Protein AF-A0A963A427-F1 (afdb_monomer)

Secondary structure (DSSP, 8-state):
--GGGGGGHHHHHHHHHHHHHHHHSS---EEES-HHHHHTT-SS-EEEEEEEEEEE-TTTTT--SSTTSPPPEEEEEEEEEEEE-TTS-SSSHHHHHHHHHHHHHHHTTSEE---STTTTT-SSPEEEEE----HHHHHHHH-SSS-----EEEEEEEEEEE--SSPP-PPPP-S-SS-TTS------SSS--EEEEEESSEE-SSEETTEEEEEEEEEEEEEES--TT--EEEETTEEEEEEE--TTEEEEEEETT--PPSEEEEEEEEEEPTTS-EEE---EEEEEPPEEEEEEE-S--EE-SSS-EE-EEEEEEE----TTS-EEEEEEETTEEEEEEE--SS--SSEEEEE--GGG-B-SEEEEEEEEETTEE-S---EEEE-

Foldseek 3Di:
DDLQQLVCQVVVVQVVLLVLLCVQDPAVAEAEDDVVRSPVSAFAKYKYKHFDDKDADPVQCQPCPDPQFDRWGWIKTKIKIFIAGRVRDRPDPVNVVSQVSSVVSLVVVQWAQDPDPPQNPPPGTKGKDWDDDDPVNLVVVCPDPDNDDHDITMMMIGTRTRGDPDDGPDDPDPPAADDPPAGHDPDDVDPDWAWDDKPPQEDEQAQDPVGNVFTWDKMKIFTPPQDPQFQWKDFAPDTFGFPDGDVRITITTDGLPDPDAWEKTWIWTWHQDRPRDIDIYHTDIGTYAWAWDDKDWDPPWDDPVPQFTWFKIKTFGASLDAQVKFKKKFWDDDHDGLDIDTFDDGDDRGMGMDTCDPVSTHHFAKTFIWMDIHRHTHPGTDIDGRD

Nearest PDB structures (foldseek):
  7b5i-assembly1_AA  TM=7.273E-01  e=3.903E-06  Nostoc sp. PCC 7120 = FACHB-418
  1tcm-assembly2_B  TM=3.107E-01  e=1.717E-06  Niallia circulans
  1ukt-assembly2_B  TM=3.180E-01  e=1.908E-05  Bacillus sp. 1011
  1v3m-assembly1_A  TM=3.128E-01  e=3.122E-05  Bacillus sp. 1011
  7paa-assembly2_aaa  TM=2.883E-01  e=1.032E-02  Homo sapiens

Solvent-accessible surface area (backbone atoms only — not comparable to full-atom values): 21504 Å² total; per-residue (Å²): 130,69,63,59,47,13,73,47,25,71,62,42,48,54,54,49,53,42,53,52,46,38,73,66,43,98,40,77,40,63,28,80,46,61,68,73,60,38,66,69,74,57,79,43,51,31,36,31,40,29,76,80,48,77,46,69,32,86,87,42,54,82,51,43,92,49,92,71,39,78,54,33,51,26,29,29,44,32,34,35,44,30,24,23,24,54,87,68,43,34,86,40,75,64,8,50,55,48,37,51,53,50,49,53,48,48,58,75,38,31,69,35,77,53,85,49,81,40,44,47,81,43,91,58,56,36,30,41,47,79,50,89,69,54,67,71,57,52,50,62,72,48,72,51,102,65,84,62,91,65,59,65,49,38,31,35,39,33,61,41,58,31,44,69,84,68,80,74,65,77,74,80,82,80,87,71,59,63,60,100,89,44,88,43,81,81,78,69,96,61,96,59,36,38,70,76,50,54,42,68,44,62,43,52,47,48,60,26,94,93,40,72,89,45,51,13,40,66,41,39,36,33,37,46,75,40,49,76,71,46,49,30,41,24,48,66,91,51,70,33,56,47,76,45,48,55,93,36,27,40,29,31,60,48,56,52,86,58,87,72,60,29,18,78,31,48,34,31,45,28,27,81,41,96,87,82,45,77,49,65,32,53,72,46,77,32,34,36,31,26,40,52,75,44,57,46,72,52,91,80,63,39,68,78,82,81,69,33,37,28,44,43,38,39,35,35,40,40,42,64,28,44,79,89,48,58,33,38,42,31,37,32,46,97,94,40,75,77,45,78,42,72,67,75,69,94,52,39,40,47,42,44,68,39,76,40,48,79,91,67,44,41,70,66,47,68,28,33,38,44,44,28,25,51,85,29,54,29,88,46,55,48,71,40,77,43,123

Structure (mmCIF, N/CA/C/O backbone):
data_AF-A0A963A427-F1
#
_entry.id   AF-A0A963A427-F1
#
loop_
_atom_site.group_PDB
_atom_site.id
_atom_site.type_symbol
_atom_site.label_atom_id
_atom_site.label_alt_id
_atom_site.label_comp_id
_atom_site.label_asym_id
_atom_site.label_entity_id
_atom_site.label_seq_id
_atom_site.pdbx_PDB_ins_code
_atom_site.Cartn_x
_atom_site.Cartn_y
_atom_site.Cartn_z
_atom_site.occupancy
_atom_site.B_iso_or_equiv
_atom_site.auth_seq_id
_atom_site.auth_comp_id
_atom_site.auth_asym_id
_atom_site.auth_atom_id
_atom_site.pdbx_PDB_model_num
ATOM 1 N N . MET A 1 1 ? 22.603 19.426 -38.635 1.00 49.25 1 MET A N 1
ATOM 2 C CA . MET A 1 1 ? 22.063 19.524 -40.009 1.00 49.25 1 MET A CA 1
ATOM 3 C C . MET A 1 1 ? 20.752 18.743 -40.026 1.00 49.25 1 MET A C 1
ATOM 5 O O . MET A 1 1 ? 20.415 18.189 -38.985 1.00 49.25 1 MET A O 1
ATOM 9 N N . ALA A 1 2 ? 19.924 18.799 -41.070 1.00 60.22 2 ALA A N 1
ATOM 10 C CA . ALA A 1 2 ? 18.590 18.208 -40.969 1.00 60.22 2 ALA A CA 1
ATOM 11 C C . ALA A 1 2 ? 18.664 16.683 -41.149 1.00 60.22 2 ALA A C 1
ATOM 13 O O . ALA A 1 2 ? 19.012 16.218 -42.229 1.00 60.22 2 ALA A O 1
ATOM 14 N N . LEU A 1 3 ? 18.213 15.915 -40.147 1.00 69.31 3 LEU A N 1
ATOM 15 C CA . LEU A 1 3 ? 17.961 14.464 -40.252 1.00 69.31 3 LEU A CA 1
ATOM 16 C C . LEU A 1 3 ? 17.157 14.085 -41.516 1.00 69.31 3 LEU A C 1
ATOM 18 O O . LEU A 1 3 ? 17.211 12.948 -41.977 1.00 69.31 3 LEU A O 1
ATOM 22 N N . ALA A 1 4 ? 16.443 15.046 -42.108 1.00 70.44 4 ALA A N 1
ATOM 23 C CA . ALA A 1 4 ? 15.744 14.943 -43.383 1.00 70.44 4 ALA A CA 1
ATOM 24 C C . ALA A 1 4 ? 16.633 14.536 -44.578 1.00 70.44 4 ALA A C 1
ATOM 26 O O . ALA A 1 4 ? 16.124 13.942 -45.532 1.00 70.44 4 ALA A O 1
ATOM 27 N N . ASP A 1 5 ? 17.941 14.811 -44.552 1.00 81.44 5 ASP A N 1
ATOM 28 C CA . ASP A 1 5 ? 18.847 14.448 -45.649 1.00 81.44 5 ASP A CA 1
ATOM 29 C C . ASP A 1 5 ? 19.167 12.943 -45.679 1.00 81.44 5 ASP A C 1
ATOM 31 O O . ASP A 1 5 ? 19.537 12.409 -46.731 1.00 81.44 5 ASP A O 1
ATOM 35 N N . SER A 1 6 ? 18.901 12.221 -44.578 1.00 84.06 6 SER A N 1
ATOM 36 C CA . SER A 1 6 ? 19.058 10.758 -44.459 1.00 84.06 6 SER A CA 1
ATOM 37 C C . SER A 1 6 ? 18.270 9.958 -45.505 1.00 84.06 6 SER A C 1
ATOM 39 O O . SER A 1 6 ? 18.631 8.827 -45.820 1.00 84.06 6 SER A O 1
ATOM 41 N N . ARG A 1 7 ? 17.260 10.553 -46.157 1.00 85.50 7 ARG A N 1
ATOM 42 C CA . ARG A 1 7 ? 16.568 9.957 -47.318 1.00 85.50 7 ARG A CA 1
ATOM 43 C C . ARG A 1 7 ? 17.509 9.550 -48.459 1.00 85.50 7 ARG A C 1
ATOM 45 O O . ARG A 1 7 ? 17.193 8.638 -49.216 1.00 85.50 7 ARG A O 1
ATOM 52 N N . ASN A 1 8 ? 18.668 10.202 -48.571 1.00 88.75 8 ASN A N 1
ATOM 53 C CA . ASN A 1 8 ? 19.677 9.917 -49.591 1.00 88.75 8 ASN A CA 1
ATOM 54 C C . ASN A 1 8 ? 20.782 8.955 -49.098 1.00 88.75 8 ASN A C 1
ATOM 56 O O . ASN A 1 8 ? 21.738 8.695 -49.832 1.00 88.75 8 ASN A O 1
ATOM 60 N N . ALA A 1 9 ? 20.667 8.406 -47.880 1.00 89.38 9 ALA A N 1
ATOM 61 C CA . ALA A 1 9 ? 21.701 7.592 -47.231 1.00 89.38 9 ALA A CA 1
ATOM 62 C C . ALA A 1 9 ? 22.110 6.355 -48.037 1.00 89.38 9 ALA A C 1
ATOM 64 O O . ALA A 1 9 ? 23.295 6.046 -48.122 1.00 89.38 9 ALA A O 1
ATOM 65 N N . ILE A 1 10 ? 21.161 5.679 -48.690 1.00 89.44 10 ILE A N 1
ATOM 66 C CA . ILE A 1 10 ? 21.455 4.483 -49.496 1.00 89.44 10 ILE A CA 1
ATOM 67 C C . ILE A 1 10 ? 22.359 4.832 -50.691 1.00 89.44 10 ILE A C 1
ATOM 69 O O . ILE A 1 10 ? 23.320 4.118 -50.978 1.00 89.44 10 ILE A O 1
ATOM 73 N N . GLY A 1 11 ? 22.085 5.945 -51.378 1.00 88.50 11 GLY A N 1
ATOM 74 C CA . GLY A 1 11 ? 22.905 6.399 -52.505 1.00 88.50 11 GLY A CA 1
ATOM 75 C C . GLY A 1 11 ? 24.294 6.852 -52.057 1.00 88.50 11 GLY A C 1
ATOM 76 O O . GLY A 1 11 ? 25.300 6.468 -52.656 1.00 88.50 11 GLY A O 1
ATOM 77 N N . ALA A 1 12 ? 24.355 7.604 -50.957 1.00 90.31 12 ALA A N 1
ATOM 78 C CA . ALA A 1 12 ? 25.614 8.051 -50.373 1.00 90.31 12 ALA A CA 1
ATOM 79 C C . ALA A 1 12 ? 26.481 6.890 -49.874 1.00 90.31 12 ALA A C 1
ATOM 81 O O . ALA A 1 12 ? 27.700 6.946 -50.008 1.00 90.31 12 ALA A O 1
ATOM 82 N N . LEU A 1 13 ? 25.873 5.809 -49.374 1.00 91.50 13 LEU A N 1
ATOM 83 C CA . LEU A 1 13 ? 26.600 4.601 -48.993 1.00 91.50 13 LEU A CA 1
ATOM 84 C C . LEU A 1 13 ? 27.307 3.969 -50.196 1.00 91.50 13 LEU A C 1
ATOM 86 O O . LEU A 1 13 ? 28.475 3.603 -50.092 1.00 91.50 13 LEU A O 1
ATOM 90 N N . GLY A 1 14 ? 26.629 3.879 -51.343 1.00 89.62 14 GLY A N 1
ATOM 91 C CA . GLY A 1 14 ? 27.239 3.384 -52.578 1.00 89.62 14 GLY A CA 1
ATOM 92 C C . GLY A 1 14 ? 28.467 4.205 -52.984 1.00 89.62 14 GLY A C 1
ATOM 93 O O . GLY A 1 14 ? 29.526 3.635 -53.239 1.00 89.62 14 GLY A O 1
ATOM 94 N N . ALA A 1 15 ? 28.351 5.536 -52.968 1.00 90.31 15 ALA A N 1
ATOM 95 C CA . ALA A 1 15 ? 29.461 6.443 -53.272 1.00 90.31 15 ALA A CA 1
ATOM 96 C C . ALA A 1 15 ? 30.602 6.355 -52.237 1.00 90.31 15 ALA A C 1
ATOM 98 O O . ALA A 1 15 ? 31.782 6.384 -52.592 1.00 90.31 15 ALA A O 1
ATOM 99 N N . LEU A 1 16 ? 30.266 6.191 -50.955 1.00 91.25 16 LEU A N 1
ATOM 100 C CA . LEU A 1 16 ? 31.239 6.026 -49.878 1.00 91.25 16 LEU A CA 1
ATOM 101 C C . LEU A 1 16 ? 32.048 4.739 -50.064 1.00 91.25 16 LEU A C 1
ATOM 103 O O . LEU A 1 16 ? 33.276 4.794 -50.080 1.00 91.25 16 LEU A O 1
ATOM 107 N N . LEU A 1 17 ? 31.384 3.601 -50.276 1.00 91.19 17 LEU A N 1
ATOM 108 C CA . LEU A 1 17 ? 32.052 2.322 -50.538 1.00 91.19 17 LEU A CA 1
ATOM 109 C C . LEU A 1 17 ? 32.913 2.383 -51.804 1.00 91.19 17 LEU A C 1
ATOM 111 O O . LEU A 1 17 ? 34.047 1.907 -51.792 1.00 91.19 17 LEU A O 1
ATOM 115 N N . GLN A 1 18 ? 32.411 3.021 -52.865 1.00 91.44 18 GLN A N 1
ATOM 116 C CA . GLN A 1 18 ? 33.158 3.251 -54.100 1.00 91.44 18 GLN A CA 1
ATOM 117 C C . GLN A 1 18 ? 34.471 3.999 -53.825 1.00 91.44 18 GLN A C 1
ATOM 119 O O . GLN A 1 18 ? 35.546 3.516 -54.181 1.00 91.44 18 GLN A O 1
ATOM 124 N N . SER A 1 19 ? 34.398 5.139 -53.132 1.00 90.44 19 SER A N 1
ATOM 125 C CA . SER A 1 19 ? 35.574 5.955 -52.808 1.00 90.44 19 SER A CA 1
ATOM 126 C C . SER A 1 19 ? 36.579 5.221 -51.915 1.00 90.44 19 SER A C 1
ATOM 128 O O . SER A 1 19 ? 37.785 5.308 -52.140 1.00 90.44 19 SER A O 1
ATOM 130 N N . GLN A 1 20 ? 36.099 4.447 -50.938 1.00 90.50 20 GLN A N 1
ATOM 131 C CA . GLN A 1 20 ? 36.954 3.697 -50.021 1.00 90.50 20 GLN A CA 1
ATOM 132 C C . GLN A 1 20 ? 37.675 2.539 -50.715 1.00 90.50 20 GLN A C 1
ATOM 134 O O . GLN A 1 20 ? 38.858 2.322 -50.457 1.00 90.50 20 GLN A O 1
ATOM 139 N N . LEU A 1 21 ? 37.002 1.826 -51.623 1.00 89.94 21 LEU A N 1
ATOM 140 C CA . LEU A 1 21 ? 37.641 0.783 -52.426 1.00 89.94 21 LEU A CA 1
ATOM 141 C C . LEU A 1 21 ? 38.694 1.371 -53.368 1.00 89.94 21 LEU A C 1
ATOM 143 O O . LEU A 1 21 ? 39.810 0.857 -53.420 1.00 89.94 21 LEU A O 1
ATOM 147 N N . MET A 1 22 ? 38.390 2.485 -54.040 1.00 90.31 22 MET A N 1
ATOM 148 C CA . MET A 1 22 ? 39.347 3.169 -54.920 1.00 90.31 22 MET A CA 1
ATOM 149 C C . MET A 1 22 ? 40.578 3.698 -54.177 1.00 90.31 22 MET A C 1
ATOM 151 O O . MET A 1 22 ? 41.659 3.756 -54.757 1.00 90.31 22 MET A O 1
ATOM 155 N N . ALA A 1 23 ? 40.418 4.104 -52.914 1.00 89.44 23 ALA A N 1
ATOM 156 C CA . ALA A 1 23 ? 41.503 4.641 -52.096 1.00 89.44 23 ALA A CA 1
ATOM 157 C C . ALA A 1 23 ? 42.400 3.556 -51.477 1.00 89.44 23 ALA A C 1
ATOM 159 O O . ALA A 1 23 ? 43.553 3.828 -51.148 1.00 89.44 23 ALA A O 1
ATOM 160 N N . ARG A 1 24 ? 41.871 2.344 -51.268 1.00 88.25 24 ARG A N 1
ATOM 161 C CA . ARG A 1 24 ? 42.550 1.263 -50.527 1.00 88.25 24 ARG A CA 1
ATOM 162 C C . ARG A 1 24 ? 43.034 0.118 -51.406 1.00 88.25 24 ARG A C 1
ATOM 164 O O . ARG A 1 24 ? 43.728 -0.765 -50.911 1.00 88.25 24 ARG A O 1
ATOM 171 N N . THR A 1 25 ? 42.672 0.124 -52.681 1.00 89.44 25 THR A N 1
ATOM 172 C CA . THR A 1 25 ? 43.092 -0.885 -53.653 1.00 89.44 25 THR A CA 1
ATOM 173 C C . THR A 1 25 ? 43.851 -0.231 -54.802 1.00 89.44 25 THR A C 1
ATOM 175 O O . THR A 1 25 ? 43.796 0.981 -55.001 1.00 89.44 25 THR A O 1
ATOM 178 N N . THR A 1 26 ? 44.561 -1.044 -55.578 1.00 85.00 26 THR A N 1
ATOM 179 C CA . THR A 1 26 ? 45.229 -0.619 -56.817 1.00 85.00 26 THR A CA 1
ATOM 180 C C . THR A 1 26 ? 44.244 -0.376 -57.967 1.00 85.00 26 THR A C 1
ATOM 182 O O . THR A 1 26 ? 44.648 0.057 -59.045 1.00 85.00 26 THR A O 1
ATOM 185 N N . ILE A 1 27 ? 42.951 -0.643 -57.749 1.00 85.25 27 ILE A N 1
ATOM 186 C CA . ILE A 1 27 ? 41.892 -0.547 -58.747 1.00 85.25 27 ILE A CA 1
ATOM 187 C C . ILE A 1 27 ? 41.124 0.756 -58.548 1.00 85.25 27 ILE A C 1
ATOM 189 O O . ILE A 1 27 ? 40.361 0.927 -57.599 1.00 85.25 27 ILE A O 1
ATOM 193 N N . HIS A 1 28 ? 41.286 1.676 -59.495 1.00 82.25 28 HIS A N 1
ATOM 194 C CA . HIS A 1 28 ? 40.627 2.984 -59.463 1.00 82.25 28 HIS A CA 1
ATOM 195 C C . HIS A 1 28 ? 39.310 3.028 -60.244 1.00 82.25 28 HIS A C 1
ATOM 197 O O . HIS A 1 28 ? 38.730 4.098 -60.411 1.00 82.25 28 HIS A O 1
ATOM 203 N N . SER A 1 29 ? 38.821 1.887 -60.731 1.00 86.06 29 SER A N 1
ATOM 204 C CA . SER A 1 29 ? 37.543 1.812 -61.431 1.00 86.06 29 SER A CA 1
ATOM 205 C C . SER A 1 29 ? 36.565 0.929 -60.650 1.00 86.06 29 SER A C 1
ATOM 207 O O . SER A 1 29 ? 36.733 -0.280 -60.491 1.00 86.06 29 SER A O 1
ATOM 209 N N . VAL A 1 30 ? 35.542 1.568 -60.082 1.00 86.94 30 VAL A N 1
ATOM 210 C CA . VAL A 1 30 ? 34.512 0.896 -59.285 1.00 86.94 30 VAL A CA 1
ATOM 211 C C . VAL A 1 30 ? 33.148 1.325 -59.807 1.00 86.94 30 VAL A C 1
ATOM 213 O O . VAL A 1 30 ? 32.822 2.511 -59.793 1.00 86.94 30 VAL A O 1
ATOM 216 N N . ALA A 1 31 ? 32.357 0.367 -60.277 1.00 87.81 31 ALA A N 1
ATOM 217 C CA . ALA A 1 31 ? 30.986 0.565 -60.724 1.00 87.81 31 ALA A CA 1
ATOM 218 C C . ALA A 1 31 ? 30.015 0.339 -59.564 1.00 87.81 31 ALA A C 1
ATOM 220 O O . ALA A 1 31 ? 30.146 -0.644 -58.837 1.00 87.81 31 ALA A O 1
ATOM 221 N N . VAL A 1 32 ? 29.005 1.198 -59.426 1.00 87.00 32 VAL A N 1
ATOM 222 C CA . VAL A 1 32 ? 27.873 0.969 -58.518 1.00 87.00 32 VAL A CA 1
ATOM 223 C C . VAL A 1 32 ? 26.625 0.760 -59.366 1.00 87.00 32 VAL A C 1
ATOM 225 O O . VAL A 1 32 ? 26.222 1.656 -60.106 1.00 87.00 32 VAL A O 1
ATOM 228 N N . GLY A 1 33 ? 26.011 -0.418 -59.274 1.00 82.94 33 GLY A N 1
ATOM 229 C CA . GLY A 1 33 ? 24.810 -0.754 -60.036 1.00 82.94 33 GLY A CA 1
ATOM 230 C C . GLY A 1 33 ? 24.912 -2.088 -60.764 1.00 82.94 33 GLY A C 1
ATOM 231 O O . GLY A 1 33 ? 25.609 -3.007 -60.336 1.00 82.94 33 GLY A O 1
ATOM 232 N N . ARG A 1 34 ? 24.141 -2.230 -61.848 1.00 80.12 34 ARG A N 1
ATOM 233 C CA . ARG A 1 34 ? 24.101 -3.477 -62.622 1.00 80.12 34 ARG A CA 1
ATOM 234 C C . ARG A 1 34 ? 25.462 -3.750 -63.251 1.00 80.12 34 ARG A C 1
ATOM 236 O O . ARG A 1 34 ? 26.124 -2.836 -63.726 1.00 80.12 34 ARG A O 1
ATOM 243 N N . VAL A 1 35 ? 25.800 -5.028 -63.390 1.00 72.94 35 VAL A N 1
ATOM 244 C CA . VAL A 1 35 ? 27.072 -5.465 -63.989 1.00 72.94 35 VAL A CA 1
ATOM 245 C C . VAL A 1 35 ? 27.291 -4.899 -65.401 1.00 72.94 35 VAL A C 1
ATOM 247 O O . VAL A 1 35 ? 28.413 -4.557 -65.759 1.00 72.94 35 VAL A O 1
ATOM 250 N N . ALA A 1 36 ? 26.228 -4.710 -66.192 1.00 72.31 36 ALA A N 1
ATOM 251 C CA . ALA A 1 36 ? 26.324 -4.079 -67.513 1.00 72.31 36 ALA A CA 1
ATOM 252 C C . ALA A 1 36 ? 26.931 -2.660 -67.464 1.00 72.31 36 ALA A C 1
ATOM 254 O O . ALA A 1 36 ? 27.614 -2.253 -68.399 1.00 72.31 36 ALA A O 1
ATOM 255 N N . SER A 1 37 ? 26.733 -1.929 -66.364 1.00 71.00 37 SER A N 1
ATOM 256 C CA . SER A 1 37 ? 27.337 -0.615 -66.129 1.00 71.00 37 SER A CA 1
ATOM 257 C C . SER A 1 37 ? 28.837 -0.711 -65.831 1.00 71.00 37 SER A C 1
ATOM 259 O O . SER A 1 37 ? 29.578 0.205 -66.172 1.00 71.00 37 SER A O 1
ATOM 261 N N . ALA A 1 38 ? 29.311 -1.826 -65.264 1.00 64.62 38 ALA A N 1
ATOM 262 C CA . ALA A 1 38 ? 30.737 -2.067 -65.048 1.00 64.62 38 ALA A CA 1
ATOM 263 C C . ALA A 1 38 ? 31.480 -2.334 -66.365 1.00 64.62 38 ALA A C 1
ATOM 265 O O . ALA A 1 38 ? 32.581 -1.828 -66.581 1.00 64.62 38 ALA A O 1
ATOM 266 N N . VAL A 1 39 ? 30.858 -3.067 -67.291 1.00 68.00 39 VAL A N 1
ATOM 267 C CA . VAL A 1 39 ? 31.422 -3.331 -68.628 1.00 68.00 39 VAL A CA 1
ATOM 268 C C . VAL A 1 39 ? 31.597 -2.030 -69.430 1.00 68.00 39 VAL A C 1
ATOM 270 O O . VAL A 1 39 ? 32.551 -1.893 -70.188 1.00 68.00 39 VAL A O 1
ATOM 273 N N . GLN A 1 40 ? 30.740 -1.029 -69.199 1.00 66.75 40 GLN A N 1
ATOM 274 C CA . GLN A 1 40 ? 30.794 0.277 -69.871 1.00 66.75 40 GLN A CA 1
ATOM 275 C C . GLN A 1 40 ? 31.927 1.206 -69.391 1.00 66.75 40 GLN A C 1
ATOM 277 O O . GLN A 1 40 ? 32.225 2.178 -70.080 1.00 66.75 40 GLN A O 1
ATOM 282 N N . LEU A 1 41 ? 32.583 0.923 -68.257 1.00 66.12 41 LEU A N 1
ATOM 283 C CA . LEU A 1 41 ? 33.664 1.758 -67.697 1.00 66.12 41 LEU A CA 1
ATOM 284 C C . LEU A 1 41 ? 35.008 1.663 -68.452 1.00 66.12 41 LEU A C 1
ATOM 286 O O . LEU A 1 41 ? 35.986 2.268 -68.022 1.00 66.12 41 LEU A O 1
ATOM 290 N N . GLY A 1 42 ? 35.064 0.945 -69.579 1.00 65.69 42 GLY A N 1
ATOM 291 C CA . GLY A 1 42 ? 36.282 0.744 -70.373 1.00 65.69 42 GLY A CA 1
ATOM 292 C C . GLY A 1 42 ? 37.073 -0.509 -69.977 1.00 65.69 42 GLY A C 1
ATOM 293 O O . GLY A 1 42 ? 36.624 -1.296 -69.140 1.00 65.69 42 GLY A O 1
ATOM 294 N N . GLY A 1 43 ? 38.222 -0.716 -70.629 1.00 70.38 43 GLY A N 1
ATOM 295 C CA . GLY A 1 43 ? 39.138 -1.834 -70.360 1.00 70.38 43 GLY A CA 1
ATOM 296 C C . GLY A 1 43 ? 40.060 -1.563 -69.168 1.00 70.38 43 GLY A C 1
ATOM 297 O O . GLY A 1 43 ? 40.407 -0.411 -68.905 1.00 70.38 43 GLY A O 1
ATOM 298 N N . GLY A 1 44 ? 40.455 -2.624 -68.464 1.00 81.56 44 GLY A N 1
ATOM 299 C CA . GLY A 1 44 ? 41.273 -2.561 -67.249 1.00 81.56 44 GLY A CA 1
ATOM 300 C C . GLY A 1 44 ? 40.577 -3.156 -66.011 1.00 81.56 44 GLY A C 1
ATOM 301 O O . GLY A 1 44 ? 39.349 -3.280 -66.006 1.00 81.56 44 GLY A O 1
ATOM 302 N N . PRO A 1 45 ? 41.347 -3.498 -64.957 1.00 86.25 45 PRO A N 1
ATOM 303 C CA . PRO A 1 45 ? 40.816 -4.061 -63.720 1.00 86.25 45 PRO A CA 1
ATOM 304 C C . PRO A 1 45 ? 39.745 -3.183 -63.088 1.00 86.25 45 PRO A C 1
ATOM 306 O O . PRO A 1 45 ? 39.916 -1.959 -63.009 1.00 86.25 45 PRO A O 1
ATOM 309 N N . LYS A 1 46 ? 38.665 -3.804 -62.606 1.00 90.19 46 LYS A N 1
ATOM 310 C CA . LYS A 1 46 ? 37.527 -3.081 -62.028 1.00 90.19 46 LYS A CA 1
ATOM 311 C C . LYS A 1 46 ? 36.757 -3.867 -60.986 1.00 90.19 46 LYS A C 1
ATOM 313 O O . LYS A 1 46 ? 36.672 -5.090 -61.034 1.00 90.19 46 LYS A O 1
ATOM 318 N N . PHE A 1 47 ? 36.112 -3.135 -60.085 1.00 91.06 47 PHE A N 1
ATOM 319 C CA . PHE A 1 47 ? 35.129 -3.691 -59.161 1.00 91.06 47 PHE A CA 1
ATOM 320 C C . PHE A 1 47 ? 33.709 -3.305 -59.557 1.00 91.06 47 PHE A C 1
ATOM 322 O O . PHE A 1 47 ? 33.453 -2.202 -60.036 1.00 91.06 47 PHE A O 1
ATOM 329 N N . ASN A 1 48 ? 32.762 -4.195 -59.291 1.00 91.19 48 ASN A N 1
ATOM 330 C CA . ASN A 1 48 ? 31.337 -3.920 -59.364 1.00 91.19 48 ASN A CA 1
ATOM 331 C C . ASN A 1 48 ? 30.694 -4.143 -57.995 1.00 91.19 48 ASN A C 1
ATOM 333 O O . ASN A 1 48 ? 30.770 -5.241 -57.443 1.00 91.19 48 ASN A O 1
ATOM 337 N N . LEU A 1 49 ? 30.030 -3.107 -57.488 1.00 91.88 49 LEU A N 1
ATOM 338 C CA . LEU A 1 49 ? 29.209 -3.124 -56.287 1.00 91.88 49 LEU A CA 1
ATOM 339 C C . LEU A 1 49 ? 27.734 -3.165 -56.684 1.00 91.88 49 LEU A C 1
ATOM 341 O O . LEU A 1 49 ? 27.180 -2.181 -57.183 1.00 91.88 49 LEU A O 1
ATOM 345 N N . PHE A 1 50 ? 27.083 -4.295 -56.428 1.00 90.44 50 PHE A N 1
ATOM 346 C CA . PHE A 1 50 ? 25.669 -4.481 -56.731 1.00 90.44 50 PHE A CA 1
ATOM 347 C C . PHE A 1 50 ? 24.844 -4.614 -55.450 1.00 90.44 50 PHE A C 1
ATOM 349 O O . PHE A 1 50 ? 24.958 -5.607 -54.738 1.00 90.44 50 PHE A O 1
ATOM 356 N N . LEU A 1 51 ? 24.006 -3.614 -55.165 1.00 91.44 51 LEU A N 1
ATOM 357 C CA . LEU A 1 51 ? 23.006 -3.669 -54.096 1.00 91.44 51 LEU A CA 1
ATOM 358 C C . LEU A 1 51 ? 21.839 -4.545 -54.560 1.00 91.44 51 LEU A C 1
ATOM 360 O O . LEU A 1 51 ? 21.078 -4.130 -55.435 1.00 91.44 51 LEU A O 1
ATOM 364 N N . TYR A 1 52 ? 21.705 -5.741 -53.990 1.00 88.25 52 TYR A N 1
ATOM 365 C CA 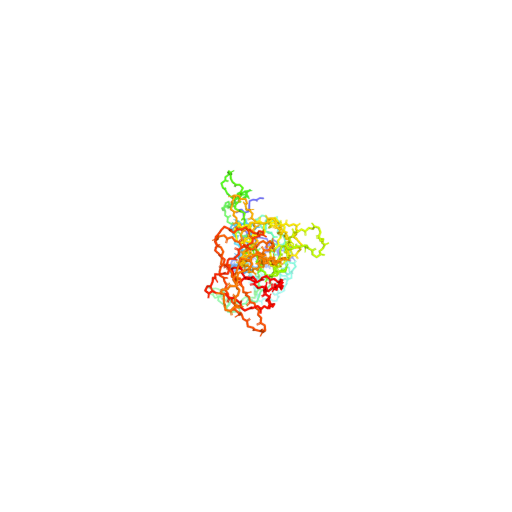. TYR A 1 52 ? 20.685 -6.706 -54.419 1.00 88.25 52 TYR A CA 1
ATOM 366 C C . TYR A 1 52 ? 19.484 -6.773 -53.474 1.00 88.25 52 TYR A C 1
ATOM 368 O O . TYR A 1 52 ? 18.391 -7.143 -53.903 1.00 88.25 52 TYR A O 1
ATOM 376 N N . GLN A 1 53 ? 19.662 -6.403 -52.204 1.00 90.38 53 GLN A N 1
ATOM 377 C CA . GLN A 1 53 ? 18.602 -6.469 -51.206 1.00 90.38 53 GLN A CA 1
ATOM 378 C C . GLN A 1 53 ? 18.744 -5.371 -50.150 1.00 90.38 53 GLN A C 1
ATOM 380 O O . GLN A 1 53 ? 19.840 -5.007 -49.725 1.00 90.38 53 GLN A O 1
ATOM 385 N N . LEU A 1 54 ? 17.592 -4.880 -49.700 1.00 92.94 54 LEU A N 1
ATOM 386 C CA . LEU A 1 54 ? 17.444 -4.045 -48.516 1.00 92.94 54 LEU A CA 1
ATOM 387 C C . LEU A 1 54 ? 16.534 -4.774 -47.529 1.00 92.94 54 LEU A C 1
ATOM 389 O O . LEU A 1 54 ? 15.489 -5.298 -47.914 1.00 92.94 54 LEU A O 1
ATOM 393 N N . SER A 1 55 ? 16.918 -4.803 -46.260 1.00 93.38 55 SER A N 1
ATOM 394 C CA . SER A 1 55 ? 16.101 -5.371 -45.184 1.00 93.38 55 SER A CA 1
ATOM 395 C C . SER A 1 55 ? 16.091 -4.452 -43.972 1.00 93.38 55 SER A C 1
ATOM 397 O O . SER A 1 55 ? 16.966 -3.606 -43.833 1.00 93.38 55 SER A O 1
ATOM 399 N N . PHE A 1 56 ? 15.126 -4.624 -43.073 1.00 92.81 56 PHE A N 1
ATOM 400 C CA . PHE A 1 56 ? 15.144 -3.921 -41.792 1.00 92.81 56 PHE A CA 1
ATOM 401 C C . PHE A 1 56 ? 16.128 -4.572 -40.828 1.00 92.81 56 PHE A C 1
ATOM 403 O O . PHE A 1 56 ? 16.240 -5.799 -40.782 1.00 92.81 56 PHE A O 1
ATOM 410 N N . ASP A 1 57 ? 16.809 -3.755 -40.032 1.00 91.88 57 ASP A N 1
ATOM 411 C CA . ASP A 1 57 ? 17.646 -4.243 -38.948 1.00 91.88 57 ASP A CA 1
ATOM 412 C C . ASP A 1 57 ? 16.753 -4.860 -37.853 1.00 91.88 57 ASP A C 1
ATOM 414 O O . ASP A 1 57 ? 15.942 -4.152 -37.247 1.00 91.88 57 ASP A O 1
ATOM 418 N N . PRO A 1 58 ? 16.860 -6.172 -37.570 1.00 88.44 58 PRO A N 1
ATOM 419 C CA . PRO A 1 58 ? 15.956 -6.839 -36.639 1.00 88.44 58 PRO A CA 1
ATOM 420 C C . PRO A 1 58 ? 16.110 -6.348 -35.195 1.00 88.44 58 PRO A C 1
ATOM 422 O O . PRO A 1 58 ? 15.160 -6.465 -34.420 1.00 88.44 58 PRO A O 1
ATOM 425 N N . GLN A 1 59 ? 17.277 -5.808 -34.831 1.00 88.62 59 GLN A N 1
ATOM 426 C CA . GLN A 1 59 ? 17.560 -5.329 -33.479 1.00 88.62 59 GLN A CA 1
ATOM 427 C C . GLN A 1 59 ? 17.080 -3.891 -33.281 1.00 88.62 59 GLN A C 1
ATOM 429 O O . GLN A 1 59 ? 16.628 -3.551 -32.191 1.00 88.62 59 GLN A O 1
ATOM 434 N N . LEU A 1 60 ? 17.129 -3.070 -34.334 1.00 88.69 60 LEU A N 1
ATOM 435 C CA . LEU A 1 60 ? 16.823 -1.641 -34.241 1.00 88.69 60 LEU A CA 1
ATOM 436 C C . LEU A 1 60 ? 15.455 -1.246 -34.806 1.00 88.69 60 LEU A C 1
ATOM 438 O O . LEU A 1 60 ? 15.006 -0.146 -34.519 1.00 88.69 60 LEU A O 1
ATOM 442 N N . ARG A 1 61 ? 14.733 -2.120 -35.524 1.00 84.31 61 ARG A N 1
ATOM 443 C CA . ARG A 1 61 ? 13.453 -1.805 -36.210 1.00 84.31 61 ARG A CA 1
ATOM 444 C C . ARG A 1 61 ? 12.393 -1.034 -35.403 1.00 84.31 61 ARG A C 1
ATOM 446 O O . ARG A 1 61 ? 11.558 -0.384 -36.015 1.00 84.31 61 ARG A O 1
ATOM 453 N N . ASN A 1 62 ? 12.413 -1.119 -34.070 1.00 85.12 62 ASN A N 1
ATOM 454 C CA . ASN A 1 62 ? 11.466 -0.456 -33.161 1.00 85.12 62 ASN A CA 1
ATOM 455 C C . ASN A 1 62 ? 12.155 0.519 -32.184 1.00 85.12 62 ASN A C 1
ATOM 457 O O . ASN A 1 62 ? 11.575 0.872 -31.160 1.00 85.12 62 ASN A O 1
ATOM 461 N N . HIS A 1 63 ? 13.406 0.904 -32.448 1.00 88.31 63 HIS A N 1
ATOM 462 C CA . HIS A 1 63 ? 14.193 1.752 -31.562 1.00 88.31 63 HIS A CA 1
ATOM 463 C C . HIS A 1 63 ? 14.167 3.210 -32.043 1.00 88.31 63 HIS A C 1
ATOM 465 O O . HIS A 1 63 ? 14.748 3.510 -33.091 1.00 88.31 63 HIS A O 1
ATOM 471 N N . PRO A 1 64 ? 13.460 4.120 -31.349 1.00 87.62 64 PRO A N 1
ATOM 472 C CA . PRO A 1 64 ? 13.468 5.534 -31.702 1.00 87.62 64 PRO A CA 1
ATOM 473 C C . PRO A 1 64 ? 14.807 6.185 -31.321 1.00 87.62 64 PRO A C 1
ATOM 475 O O . PRO A 1 64 ? 15.519 5.679 -30.457 1.00 87.62 64 PRO A O 1
ATOM 478 N N . LEU A 1 65 ? 15.138 7.314 -31.955 1.00 85.12 65 LEU A N 1
ATOM 479 C CA . LEU A 1 65 ? 16.321 8.108 -31.589 1.00 85.12 65 LEU A CA 1
ATOM 480 C C . LEU A 1 65 ? 16.144 8.815 -30.246 1.00 85.12 65 LEU A C 1
ATOM 482 O O . LEU A 1 65 ? 17.103 8.967 -29.497 1.00 85.12 65 LEU A O 1
ATOM 486 N N . ASP A 1 66 ? 14.914 9.235 -29.961 1.00 82.06 66 ASP A N 1
ATOM 487 C CA . ASP A 1 66 ? 14.530 9.894 -28.721 1.00 82.06 66 ASP A CA 1
ATOM 488 C C . ASP A 1 66 ? 13.122 9.451 -28.295 1.00 82.06 66 ASP A C 1
ATOM 490 O O . ASP A 1 66 ? 12.304 9.016 -29.114 1.00 82.06 66 ASP A O 1
ATOM 494 N N . GLN A 1 67 ? 12.827 9.539 -27.001 1.00 74.88 67 GLN A N 1
ATOM 495 C CA . GLN A 1 67 ? 11.537 9.132 -26.454 1.00 74.88 67 GLN A CA 1
ATOM 496 C C . GLN A 1 67 ? 10.409 10.015 -27.007 1.00 74.88 67 GLN A C 1
ATOM 498 O O . GLN A 1 67 ? 10.484 11.240 -26.989 1.00 74.88 67 GLN A O 1
ATOM 503 N N . GLY A 1 68 ? 9.341 9.381 -27.498 1.00 71.44 68 GLY A N 1
ATOM 504 C CA . GLY A 1 68 ? 8.192 10.075 -28.093 1.00 71.44 68 GLY A CA 1
ATOM 505 C C . GLY A 1 68 ? 8.344 10.411 -29.581 1.00 71.44 68 GLY A C 1
ATOM 506 O O . GLY A 1 68 ? 7.366 10.807 -30.208 1.00 71.44 68 GLY A O 1
ATOM 507 N N . GLN A 1 69 ? 9.516 10.192 -30.186 1.00 79.12 69 GLN A N 1
ATOM 508 C CA . GLN A 1 69 ? 9.671 10.302 -31.637 1.00 79.12 69 GLN A CA 1
ATOM 509 C C . GLN A 1 69 ? 9.188 9.049 -32.371 1.00 79.12 69 GLN A C 1
ATOM 511 O O . GLN A 1 69 ? 9.244 7.929 -31.855 1.00 79.12 69 GLN A O 1
ATOM 516 N N . ARG A 1 70 ? 8.785 9.225 -33.634 1.00 81.75 70 ARG A N 1
ATOM 517 C CA . ARG A 1 70 ? 8.576 8.097 -34.548 1.00 81.75 70 ARG A CA 1
ATOM 518 C C . ARG A 1 70 ? 9.902 7.391 -34.819 1.00 81.75 70 ARG A C 1
ATOM 520 O O . ARG A 1 70 ? 10.929 8.026 -35.047 1.00 81.75 70 ARG A O 1
ATOM 527 N N . THR A 1 71 ? 9.866 6.064 -34.818 1.00 87.06 71 THR A N 1
ATOM 528 C CA . THR A 1 71 ? 11.041 5.235 -35.087 1.00 87.06 71 THR A CA 1
ATOM 529 C C . THR A 1 71 ? 11.546 5.447 -36.521 1.00 87.06 71 THR A C 1
ATOM 531 O O . THR A 1 71 ? 10.743 5.347 -37.454 1.00 87.06 71 THR A O 1
ATOM 534 N N . PRO A 1 72 ? 12.848 5.723 -36.733 1.00 88.94 72 PRO A N 1
ATOM 535 C CA . PRO A 1 72 ? 13.410 5.799 -38.077 1.00 88.94 72 PRO A CA 1
ATOM 536 C C . PRO A 1 72 ? 13.483 4.408 -38.721 1.00 88.94 72 PRO A C 1
ATOM 538 O O . PRO A 1 72 ? 13.469 3.375 -38.049 1.00 88.94 72 PRO A O 1
ATOM 541 N N . LEU A 1 73 ? 13.587 4.367 -40.047 1.00 91.19 73 LEU A N 1
ATOM 542 C CA . LEU A 1 73 ? 13.808 3.122 -40.768 1.00 91.19 73 LEU A CA 1
ATOM 543 C C . LEU A 1 73 ? 15.278 2.733 -40.626 1.00 91.19 73 LEU A C 1
ATOM 545 O O . LEU A 1 73 ? 16.159 3.317 -41.257 1.00 91.19 73 LEU A O 1
ATOM 549 N N . TRP A 1 74 ? 15.525 1.732 -39.791 1.00 92.88 74 TRP A N 1
ATOM 550 C CA . TRP A 1 74 ? 16.831 1.106 -39.654 1.00 92.88 74 TRP A CA 1
ATOM 551 C C . TRP A 1 74 ? 16.991 0.024 -40.710 1.00 92.88 74 TRP A C 1
ATOM 553 O O . TRP A 1 74 ? 16.336 -1.018 -40.654 1.00 92.88 74 TRP A O 1
ATOM 563 N N . MET A 1 75 ? 17.855 0.284 -41.681 1.00 93.38 75 MET A N 1
ATOM 564 C CA . MET A 1 75 ? 18.052 -0.553 -42.854 1.00 93.38 75 MET A CA 1
ATOM 565 C C . MET A 1 75 ? 19.387 -1.299 -42.791 1.00 93.38 75 MET A C 1
ATOM 567 O O . MET A 1 75 ? 20.373 -0.836 -42.219 1.00 93.38 75 MET A O 1
ATOM 571 N N . VAL A 1 76 ? 19.416 -2.448 -43.447 1.00 94.81 76 VAL A N 1
ATOM 572 C CA . VAL A 1 76 ? 20.601 -3.241 -43.755 1.00 94.81 76 VAL A CA 1
ATOM 573 C C . VAL A 1 76 ? 20.682 -3.335 -45.272 1.00 94.81 76 VAL A C 1
ATOM 575 O O . VAL A 1 76 ? 19.711 -3.738 -45.921 1.00 94.81 76 VAL A O 1
ATOM 578 N N . ALA A 1 77 ? 21.819 -2.934 -45.836 1.00 94.19 77 ALA A N 1
ATOM 579 C CA . ALA A 1 77 ? 22.063 -2.997 -47.272 1.00 94.19 77 ALA A CA 1
ATOM 580 C C . ALA A 1 77 ? 22.978 -4.166 -47.610 1.00 94.19 77 ALA A C 1
ATOM 582 O O . ALA A 1 77 ? 24.088 -4.254 -47.089 1.00 94.19 77 ALA A O 1
ATOM 583 N N . HIS A 1 78 ? 22.509 -5.035 -48.502 1.00 93.00 78 HIS A N 1
ATOM 584 C CA . HIS A 1 78 ? 23.214 -6.239 -48.919 1.00 93.00 78 HIS A CA 1
ATOM 585 C C . HIS A 1 78 ? 23.815 -6.047 -50.305 1.00 93.00 78 HIS A C 1
ATOM 587 O O . HIS A 1 78 ? 23.104 -5.831 -51.292 1.00 93.00 78 HIS A O 1
ATOM 593 N N . TYR A 1 79 ? 25.137 -6.129 -50.376 1.00 92.44 79 TYR A N 1
ATOM 594 C CA . TYR A 1 79 ? 25.912 -5.914 -51.585 1.00 92.44 79 TYR A CA 1
ATOM 595 C C . TYR A 1 79 ? 26.593 -7.199 -52.045 1.00 92.44 79 TYR A C 1
ATOM 597 O O . TYR A 1 79 ? 27.000 -8.039 -51.244 1.00 92.44 79 TYR A O 1
ATOM 605 N N . LEU A 1 80 ? 26.769 -7.302 -53.358 1.00 91.19 80 LEU A N 1
ATOM 606 C CA . LEU A 1 80 ? 27.701 -8.220 -53.995 1.00 91.19 80 LEU A CA 1
ATOM 607 C C . LEU A 1 80 ? 28.879 -7.423 -54.545 1.00 91.19 80 LEU A C 1
ATOM 609 O O . LEU A 1 80 ? 28.689 -6.496 -55.337 1.00 91.19 80 LEU A O 1
ATOM 613 N N . LEU A 1 81 ? 30.085 -7.807 -54.137 1.00 91.75 81 LEU A N 1
ATOM 614 C CA . LEU A 1 81 ? 31.329 -7.367 -54.752 1.00 91.75 81 LEU A CA 1
ATOM 615 C C . LEU A 1 81 ? 31.737 -8.389 -55.812 1.00 91.75 81 LEU A C 1
ATOM 617 O O . LEU A 1 81 ? 31.868 -9.574 -55.517 1.00 91.75 81 LEU A O 1
ATOM 621 N N . THR A 1 82 ? 31.941 -7.928 -57.040 1.00 90.31 82 THR A N 1
ATOM 622 C CA . THR A 1 82 ? 32.516 -8.721 -58.138 1.00 90.31 82 THR A CA 1
ATOM 623 C C . THR A 1 82 ? 33.753 -8.005 -58.652 1.00 90.31 82 THR A C 1
ATOM 625 O O . THR A 1 82 ? 33.725 -6.782 -58.797 1.00 90.31 82 THR A O 1
ATOM 628 N N . ALA A 1 83 ? 34.822 -8.746 -58.917 1.00 91.50 83 ALA A N 1
ATOM 629 C CA . ALA A 1 83 ? 36.023 -8.221 -59.552 1.00 91.50 83 ALA A CA 1
ATOM 630 C C . ALA A 1 83 ? 36.066 -8.660 -61.018 1.00 91.50 83 ALA A C 1
ATOM 632 O O . ALA A 1 83 ? 35.574 -9.735 -61.356 1.00 91.50 83 ALA A O 1
ATOM 633 N N . PHE A 1 84 ? 36.642 -7.818 -61.866 1.00 89.25 84 PHE A N 1
ATOM 634 C CA . PHE A 1 84 ? 36.919 -8.120 -63.262 1.00 89.25 84 PHE A CA 1
ATOM 635 C C . PHE A 1 84 ? 38.364 -7.754 -63.582 1.00 89.25 84 PHE A C 1
ATOM 637 O O . PHE A 1 84 ? 38.886 -6.764 -63.056 1.00 89.25 84 PHE A O 1
ATOM 644 N N . ASP A 1 85 ? 38.980 -8.532 -64.459 1.00 87.94 85 ASP A N 1
ATOM 645 C CA . ASP A 1 85 ? 40.300 -8.256 -65.014 1.00 87.94 85 ASP A CA 1
ATOM 646 C C . ASP A 1 85 ? 40.256 -7.246 -66.178 1.00 87.94 85 ASP A C 1
ATOM 648 O O . ASP A 1 85 ? 39.234 -6.606 -66.456 1.00 87.94 85 ASP A O 1
ATOM 652 N N . GLY A 1 86 ? 41.397 -7.081 -66.856 1.00 84.69 86 GLY A N 1
ATOM 653 C CA . GLY A 1 86 ? 41.544 -6.178 -67.997 1.00 84.69 86 GLY A CA 1
ATOM 654 C C . GLY A 1 86 ? 40.623 -6.477 -69.184 1.00 84.69 86 GLY A C 1
ATOM 655 O O . GLY A 1 86 ? 40.229 -5.536 -69.881 1.00 84.69 86 GLY A O 1
ATOM 656 N N . ASP A 1 87 ? 40.234 -7.742 -69.361 1.00 84.56 87 ASP A N 1
ATOM 657 C CA . ASP A 1 87 ? 39.426 -8.247 -70.474 1.00 84.56 87 ASP A CA 1
ATOM 658 C C . ASP A 1 87 ? 37.931 -8.368 -70.122 1.00 84.56 87 ASP A C 1
ATOM 660 O O . ASP A 1 87 ? 37.114 -8.738 -70.968 1.00 84.56 87 ASP A O 1
ATOM 664 N N . ASN A 1 88 ? 37.535 -7.920 -68.924 1.00 83.06 88 ASN A N 1
ATOM 665 C CA . ASN A 1 88 ? 36.190 -8.052 -68.351 1.00 83.06 88 ASN A CA 1
ATOM 666 C C . ASN A 1 88 ? 35.814 -9.482 -67.947 1.00 83.06 88 ASN A C 1
ATOM 668 O O . ASN A 1 88 ? 34.617 -9.780 -67.851 1.00 83.06 88 ASN A O 1
ATOM 672 N N . ASP A 1 89 ? 36.790 -10.347 -67.689 1.00 84.81 89 ASP A N 1
ATOM 673 C CA . ASP A 1 89 ? 36.542 -11.663 -67.119 1.00 84.81 89 ASP A CA 1
ATOM 674 C C . ASP A 1 89 ? 36.574 -11.599 -65.585 1.00 84.81 89 ASP A C 1
ATOM 676 O O . ASP A 1 89 ? 37.367 -10.879 -64.978 1.00 84.81 89 ASP A O 1
ATOM 680 N N . SER A 1 90 ? 35.653 -12.320 -64.953 1.00 84.62 90 SER A N 1
ATOM 681 C CA . SER A 1 90 ? 35.526 -12.426 -63.495 1.00 84.62 90 SER A CA 1
ATOM 682 C C . SER A 1 90 ? 36.006 -13.769 -62.941 1.00 84.62 90 SER A C 1
ATOM 684 O O . SER A 1 90 ? 36.013 -13.927 -61.724 1.00 84.62 90 SER A O 1
ATOM 686 N N . ASP A 1 91 ? 36.352 -14.725 -63.811 1.00 86.25 91 ASP A N 1
ATOM 687 C CA . ASP A 1 91 ? 36.811 -16.081 -63.451 1.00 86.25 91 ASP A CA 1
ATOM 688 C C . ASP A 1 91 ? 38.288 -16.321 -63.831 1.00 86.25 91 ASP A C 1
ATOM 690 O O . ASP A 1 91 ? 38.750 -17.447 -64.013 1.00 86.25 91 ASP A O 1
ATOM 694 N N . SER A 1 92 ? 39.062 -15.243 -63.973 1.00 89.25 92 SER A N 1
ATOM 695 C CA . SER A 1 92 ? 40.507 -15.321 -64.168 1.00 89.25 92 SER A CA 1
ATOM 696 C C . SER A 1 92 ? 41.254 -15.277 -62.832 1.00 89.25 92 SER A C 1
ATOM 698 O O . SER A 1 92 ? 40.778 -14.736 -61.831 1.00 89.25 92 SER A O 1
ATOM 700 N N . THR A 1 93 ? 42.476 -15.821 -62.803 1.00 90.94 93 THR A N 1
ATOM 701 C CA . THR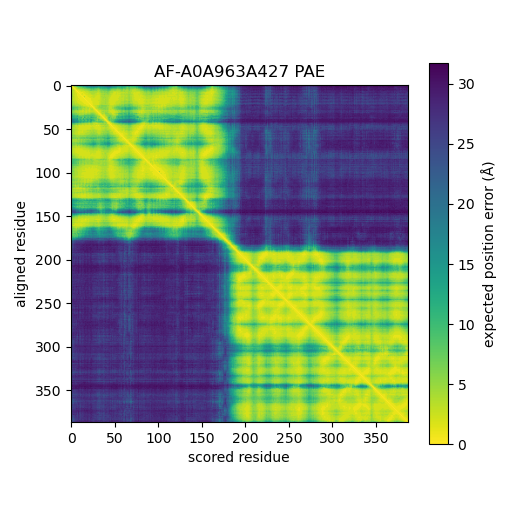 A 1 93 ? 43.344 -15.764 -61.613 1.00 90.94 93 THR A CA 1
ATOM 702 C C . THR A 1 93 ? 43.563 -14.324 -61.142 1.00 90.94 93 THR A C 1
ATOM 704 O O . THR A 1 93 ? 43.534 -14.059 -59.943 1.00 90.94 93 THR A O 1
ATOM 707 N N . GLU A 1 94 ? 43.718 -13.385 -62.079 1.00 90.00 94 GLU A N 1
ATOM 708 C CA . GLU A 1 94 ? 43.908 -11.964 -61.781 1.00 90.00 94 GLU A CA 1
ATOM 709 C C . GLU A 1 94 ? 42.650 -11.355 -61.132 1.00 90.00 94 GLU A C 1
ATOM 711 O O . GLU A 1 94 ? 42.739 -10.673 -60.109 1.00 90.00 94 GLU A O 1
ATOM 716 N N . ALA A 1 95 ? 41.456 -11.681 -61.644 1.00 89.25 95 ALA A N 1
ATOM 717 C CA . ALA A 1 95 ? 40.192 -11.264 -61.039 1.00 89.25 95 ALA A CA 1
ATOM 718 C C . ALA A 1 95 ? 40.023 -11.807 -59.607 1.00 89.25 95 ALA A C 1
ATOM 720 O O . ALA A 1 95 ? 39.532 -11.094 -58.727 1.00 89.25 95 ALA A O 1
ATOM 721 N N . HIS A 1 96 ? 40.475 -13.034 -59.333 1.00 92.88 96 HIS A N 1
ATOM 722 C CA . HIS A 1 96 ? 40.450 -13.614 -57.986 1.00 92.88 96 HIS A CA 1
ATOM 723 C C . HIS A 1 96 ? 41.409 -12.906 -57.018 1.00 92.88 96 HIS A C 1
ATOM 725 O O . HIS A 1 96 ? 41.041 -12.649 -55.868 1.00 92.88 96 HIS A O 1
ATOM 731 N N . GLU A 1 97 ? 42.608 -12.539 -57.473 1.00 92.75 97 GLU A N 1
ATOM 732 C CA . GLU A 1 97 ? 43.558 -11.748 -56.681 1.00 92.75 97 GLU A CA 1
ATOM 733 C C . GLU A 1 97 ? 42.984 -10.366 -56.339 1.00 92.75 97 GLU A C 1
ATOM 735 O O . GLU A 1 97 ? 43.028 -9.931 -55.182 1.00 92.75 97 GLU A O 1
ATOM 740 N N . PHE A 1 98 ? 42.354 -9.708 -57.315 1.00 92.19 98 PHE A N 1
ATOM 741 C CA . PHE A 1 98 ? 41.656 -8.442 -57.107 1.00 92.19 98 PHE A CA 1
ATOM 742 C C . PHE A 1 98 ? 40.486 -8.570 -56.137 1.00 92.19 98 PHE A C 1
ATOM 744 O O . PHE A 1 98 ? 40.332 -7.731 -55.247 1.00 92.19 98 PHE A O 1
ATOM 751 N N . LEU A 1 99 ? 39.685 -9.630 -56.248 1.00 92.25 99 LEU A N 1
ATOM 752 C CA . LEU A 1 99 ? 38.596 -9.897 -55.315 1.00 92.25 99 LEU A CA 1
ATOM 753 C C . LEU A 1 99 ? 39.120 -10.065 -53.883 1.00 92.25 99 LEU A C 1
ATOM 755 O O . LEU A 1 99 ? 38.569 -9.460 -52.963 1.00 92.25 99 LEU A O 1
ATOM 759 N N . GLY A 1 100 ? 40.222 -10.799 -53.699 1.00 91.94 100 GLY A N 1
ATOM 760 C CA . GLY A 1 100 ? 40.894 -10.940 -52.405 1.00 91.94 100 GLY A CA 1
ATOM 761 C C . GLY A 1 100 ? 41.370 -9.599 -51.834 1.00 91.94 100 GLY A C 1
ATOM 762 O O . GLY A 1 100 ? 41.125 -9.301 -50.662 1.00 91.94 100 GLY A O 1
ATOM 763 N N . ALA A 1 101 ? 41.972 -8.744 -52.664 1.00 91.75 101 ALA A N 1
ATOM 764 C CA . ALA A 1 101 ? 42.371 -7.394 -52.263 1.00 91.75 101 ALA A CA 1
ATOM 765 C C . ALA A 1 101 ? 41.163 -6.521 -51.868 1.00 91.75 101 ALA A C 1
ATOM 767 O O . ALA A 1 101 ? 41.209 -5.806 -50.864 1.00 91.75 101 ALA A O 1
ATOM 768 N N . GLY A 1 102 ? 40.056 -6.619 -52.611 1.00 91.50 102 GLY A N 1
ATOM 769 C CA . GLY A 1 102 ? 38.798 -5.942 -52.296 1.00 91.50 102 GLY A CA 1
ATOM 770 C C . GLY A 1 102 ? 38.186 -6.415 -50.974 1.00 91.50 102 GLY A C 1
ATOM 771 O O . GLY A 1 102 ? 37.759 -5.594 -50.161 1.00 91.50 102 GLY A O 1
ATOM 772 N N . MET A 1 103 ? 38.207 -7.723 -50.704 1.00 93.38 103 MET A N 1
ATOM 773 C CA . MET A 1 103 ? 37.750 -8.285 -49.429 1.00 93.38 103 MET A CA 1
ATOM 774 C C . MET A 1 103 ? 38.579 -7.776 -48.249 1.00 93.38 103 MET A C 1
ATOM 776 O O . MET A 1 103 ? 38.010 -7.375 -47.235 1.00 93.38 103 MET A O 1
ATOM 780 N N . LEU A 1 104 ? 39.908 -7.739 -48.379 1.00 93.38 104 LEU A N 1
ATOM 781 C CA . LEU A 1 104 ? 40.789 -7.199 -47.339 1.00 93.38 104 LEU A CA 1
ATOM 782 C C . LEU A 1 104 ? 40.522 -5.709 -47.090 1.00 93.38 104 LEU A C 1
ATOM 784 O O . LEU A 1 104 ? 40.469 -5.275 -45.937 1.00 93.38 104 LEU A O 1
ATOM 788 N N . ALA A 1 105 ? 40.287 -4.933 -48.152 1.00 91.94 105 ALA A N 1
ATOM 789 C CA . ALA A 1 105 ? 39.925 -3.524 -48.035 1.00 91.94 105 ALA A CA 1
ATOM 790 C C . ALA A 1 105 ? 38.588 -3.329 -47.296 1.00 91.94 105 ALA A C 1
ATOM 792 O O . ALA A 1 105 ? 38.501 -2.463 -46.425 1.00 91.94 105 ALA A O 1
ATOM 793 N N . LEU A 1 106 ? 37.571 -4.151 -47.582 1.00 92.06 106 LEU A N 1
ATOM 794 C CA . LEU A 1 106 ? 36.283 -4.119 -46.875 1.00 92.06 106 LEU A CA 1
ATOM 795 C C . LEU A 1 106 ? 36.397 -4.596 -45.423 1.00 92.06 106 LEU A C 1
ATOM 797 O O . LEU A 1 106 ? 35.783 -4.010 -44.536 1.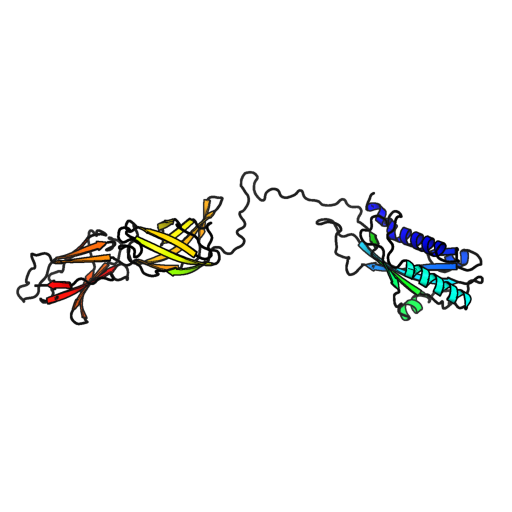00 92.06 106 LEU A O 1
ATOM 801 N N . GLN A 1 107 ? 37.214 -5.615 -45.152 1.00 92.19 107 GLN A N 1
ATOM 802 C CA . GLN A 1 107 ? 37.458 -6.096 -43.792 1.00 92.19 107 GLN A CA 1
ATOM 803 C C . GLN A 1 107 ? 38.131 -5.025 -42.925 1.00 92.19 107 GLN A C 1
ATOM 805 O O . GLN A 1 107 ? 37.784 -4.867 -41.754 1.00 92.19 107 GLN A O 1
ATOM 810 N N . ALA A 1 108 ? 39.053 -4.247 -43.499 1.00 89.50 108 ALA A N 1
ATOM 811 C CA . ALA A 1 108 ? 39.671 -3.109 -42.821 1.00 89.50 108 ALA A CA 1
ATOM 812 C C . ALA A 1 108 ? 38.667 -1.984 -42.490 1.00 89.50 108 ALA A C 1
ATOM 814 O O . ALA A 1 108 ? 38.957 -1.132 -41.652 1.00 89.50 108 ALA A O 1
ATOM 815 N N . LEU A 1 109 ? 37.488 -1.992 -43.123 1.00 88.25 109 LEU A N 1
ATOM 816 C CA . LEU A 1 109 ? 36.385 -1.047 -42.930 1.00 88.25 109 LEU A CA 1
ATOM 817 C C . LEU A 1 109 ? 35.241 -1.631 -42.086 1.00 88.25 109 LEU A C 1
ATOM 819 O O . LEU A 1 109 ? 34.128 -1.114 -42.132 1.00 88.25 109 LEU A O 1
ATOM 823 N N . ASN A 1 110 ? 35.498 -2.692 -41.309 1.00 88.31 110 ASN A N 1
ATOM 824 C CA . ASN A 1 110 ? 34.490 -3.360 -40.474 1.00 88.31 110 ASN A CA 1
ATOM 825 C C . ASN A 1 110 ? 33.685 -2.377 -39.610 1.00 88.31 110 ASN A C 1
ATOM 827 O O . ASN A 1 110 ? 32.491 -2.578 -39.443 1.00 88.31 110 ASN A O 1
ATOM 831 N N . PHE A 1 111 ? 34.299 -1.290 -39.135 1.00 90.75 111 PHE A N 1
ATOM 832 C CA . PHE A 1 111 ? 33.592 -0.170 -38.514 1.00 90.75 111 PHE A CA 1
ATOM 833 C C . PHE A 1 111 ? 33.968 1.131 -39.213 1.00 90.75 111 PHE A C 1
ATOM 835 O O . PHE A 1 111 ? 35.134 1.529 -39.226 1.00 90.75 111 PHE A O 1
ATOM 842 N N . LEU A 1 112 ? 32.972 1.796 -39.784 1.00 87.56 112 LEU A N 1
ATOM 843 C CA . LEU A 1 112 ? 33.123 3.033 -40.525 1.00 87.56 112 LEU A CA 1
ATOM 844 C C . LEU A 1 112 ? 32.256 4.110 -39.885 1.00 87.56 112 LEU A C 1
ATOM 846 O O . LEU A 1 112 ? 31.034 3.994 -39.841 1.00 87.56 112 LEU A O 1
ATOM 850 N N . GLN A 1 113 ? 32.894 5.180 -39.420 1.00 86.38 113 GLN A N 1
ATOM 851 C CA . GLN A 1 113 ? 32.192 6.385 -39.007 1.00 86.38 113 GLN A CA 1
ATOM 852 C C . GLN A 1 113 ? 32.167 7.356 -40.195 1.00 86.38 113 GLN A C 1
ATOM 854 O O . GLN A 1 113 ? 33.205 7.927 -40.540 1.00 86.38 113 GLN A O 1
ATOM 859 N N . PRO A 1 114 ? 31.031 7.480 -40.897 1.00 82.94 114 PRO A N 1
ATOM 860 C CA . PRO A 1 114 ? 30.937 8.326 -42.075 1.00 82.94 114 PRO A CA 1
ATOM 861 C C . PRO A 1 114 ? 31.070 9.802 -41.688 1.00 82.94 114 PRO A C 1
ATOM 863 O O . PRO A 1 114 ? 30.441 10.274 -40.749 1.00 82.94 114 PRO A O 1
ATOM 866 N N . THR A 1 115 ? 31.869 10.545 -42.449 1.00 82.44 115 THR A N 1
ATOM 867 C CA . THR A 1 115 ? 31.989 12.009 -42.332 1.00 82.44 115 THR A CA 1
ATOM 868 C C . THR A 1 115 ? 31.221 12.745 -43.429 1.00 82.44 115 THR A C 1
ATOM 870 O O . THR A 1 115 ? 31.226 13.971 -43.480 1.00 82.44 115 THR A O 1
ATOM 873 N N . THR A 1 116 ? 30.591 11.996 -44.334 1.00 82.38 116 THR A N 1
ATOM 874 C CA . THR A 1 116 ? 29.883 12.509 -45.505 1.00 82.38 116 THR A CA 1
ATOM 875 C C . THR A 1 116 ? 28.392 12.621 -45.232 1.00 82.38 116 THR A C 1
ATOM 877 O O . THR A 1 116 ? 27.764 11.642 -44.811 1.00 82.38 116 THR A O 1
ATOM 880 N N . ASP A 1 117 ? 27.803 13.762 -45.570 1.00 77.75 117 ASP A N 1
ATOM 881 C CA . ASP A 1 117 ? 26.350 13.909 -45.616 1.00 77.75 117 ASP A CA 1
ATOM 882 C C . ASP A 1 117 ? 25.760 12.942 -46.657 1.00 77.75 117 ASP A C 1
ATOM 884 O O . ASP A 1 117 ? 26.331 12.786 -47.743 1.00 77.75 117 ASP A O 1
ATOM 888 N N . PRO A 1 118 ? 24.648 12.244 -46.364 1.00 82.50 118 PRO A N 1
ATOM 889 C CA . PRO A 1 118 ? 23.762 12.333 -45.201 1.00 82.50 118 PRO A CA 1
ATOM 890 C C . PRO A 1 118 ? 23.992 11.224 -44.152 1.00 82.50 118 PRO A C 1
ATOM 892 O O . PRO A 1 118 ? 23.106 10.910 -43.361 1.00 82.50 118 PRO A O 1
ATOM 895 N N . LEU A 1 119 ? 25.142 10.554 -44.195 1.00 84.94 119 LEU A N 1
ATOM 896 C CA . LEU A 1 119 ? 25.452 9.427 -43.315 1.00 84.94 119 LEU A CA 1
ATOM 897 C C . LEU A 1 119 ? 26.039 9.878 -41.969 1.00 84.94 119 LEU A C 1
ATOM 899 O O . LEU A 1 119 ? 26.044 9.090 -41.030 1.00 84.94 119 LEU A O 1
ATOM 903 N N . VAL A 1 120 ? 26.516 11.123 -41.877 1.00 87.19 120 VAL A N 1
ATOM 904 C CA . VAL A 1 120 ? 27.195 11.682 -40.694 1.00 87.19 120 VAL A CA 1
ATOM 905 C C . VAL A 1 120 ? 26.331 11.687 -39.428 1.00 87.19 120 VAL A C 1
ATOM 907 O O . VAL A 1 120 ? 26.853 11.487 -38.336 1.00 87.19 120 VAL A O 1
ATOM 910 N N . ASP A 1 121 ? 25.015 11.859 -39.577 1.00 83.06 121 ASP A N 1
ATOM 911 C CA . ASP A 1 121 ? 24.062 11.922 -38.462 1.00 83.06 121 ASP A CA 1
ATOM 912 C C . ASP A 1 121 ? 23.628 10.522 -37.975 1.00 83.06 121 ASP A C 1
ATOM 914 O O . ASP A 1 121 ? 22.765 10.404 -37.106 1.00 83.06 121 ASP A O 1
ATOM 918 N N . ASN A 1 122 ? 24.194 9.445 -38.533 1.00 86.38 122 ASN A N 1
ATOM 919 C CA . ASN A 1 122 ? 23.934 8.087 -38.068 1.00 86.38 122 ASN A CA 1
ATOM 920 C C . ASN A 1 122 ? 24.568 7.882 -36.676 1.00 86.38 122 ASN A C 1
ATOM 922 O O . ASN A 1 122 ? 25.790 7.992 -36.557 1.00 86.38 122 ASN A O 1
ATOM 926 N N . PRO A 1 123 ? 23.782 7.587 -35.622 1.00 84.88 123 PRO A N 1
ATOM 927 C CA . PRO A 1 123 ? 24.311 7.513 -34.258 1.00 84.88 123 PRO A CA 1
ATOM 928 C C . PRO A 1 123 ? 25.225 6.303 -34.046 1.00 84.88 123 PRO A C 1
ATOM 930 O O . PRO A 1 123 ? 26.170 6.370 -33.263 1.00 84.88 123 PRO A O 1
ATOM 933 N N . GLU A 1 124 ? 24.957 5.209 -34.758 1.00 84.81 124 GLU A N 1
ATOM 934 C CA . GLU A 1 124 ? 25.760 3.992 -34.720 1.00 84.81 124 GLU A CA 1
ATOM 935 C C . GLU A 1 124 ? 26.735 3.967 -35.909 1.00 84.81 124 GLU A C 1
ATOM 937 O O . GLU A 1 124 ? 26.341 4.285 -37.039 1.00 84.81 124 GLU A O 1
ATOM 942 N N . PRO A 1 125 ? 28.005 3.567 -35.708 1.00 90.44 125 PRO A N 1
ATOM 943 C CA . PRO A 1 125 ? 28.948 3.427 -36.809 1.00 90.44 125 PRO A CA 1
ATOM 944 C C . PRO A 1 125 ? 28.471 2.354 -37.795 1.00 90.44 125 PRO A C 1
ATOM 946 O O . PRO A 1 125 ? 27.941 1.309 -37.411 1.00 90.44 125 PRO A O 1
ATOM 949 N N . LEU A 1 126 ? 28.710 2.587 -39.087 1.00 92.00 126 LEU A N 1
ATOM 950 C CA . LEU A 1 126 ? 28.398 1.623 -40.135 1.00 92.00 126 LEU A CA 1
ATOM 951 C C . LEU A 1 126 ? 29.304 0.405 -39.980 1.00 92.00 126 LEU A C 1
ATOM 953 O O . LEU A 1 126 ? 30.524 0.494 -40.101 1.00 92.00 126 LEU A O 1
ATOM 957 N N . LYS A 1 127 ? 28.695 -0.746 -39.736 1.00 93.69 127 LYS A N 1
ATOM 958 C CA . LYS A 1 127 ? 29.362 -2.031 -39.636 1.00 93.69 127 LYS A CA 1
ATOM 959 C C . LYS A 1 127 ? 29.298 -2.778 -40.959 1.00 93.69 127 LYS A C 1
ATOM 961 O O . LYS A 1 127 ? 28.207 -3.009 -41.481 1.00 93.69 127 LYS A O 1
ATOM 966 N N . ILE A 1 128 ? 30.456 -3.205 -41.454 1.00 94.06 128 ILE A N 1
ATOM 967 C CA . ILE A 1 128 ? 30.586 -4.046 -42.647 1.00 94.06 128 ILE A CA 1
ATOM 968 C C . ILE A 1 128 ? 30.889 -5.477 -42.207 1.00 94.06 128 ILE A C 1
ATOM 970 O O . ILE A 1 128 ? 31.877 -5.735 -41.523 1.00 94.06 128 ILE A O 1
ATOM 974 N N . SER A 1 129 ? 30.048 -6.425 -42.612 1.00 93.25 129 SER A N 1
ATOM 975 C CA . SER A 1 129 ? 30.253 -7.850 -42.329 1.00 93.25 129 SER A CA 1
ATOM 976 C C . SER A 1 129 ? 29.999 -8.693 -43.567 1.00 93.25 129 SER A C 1
ATOM 978 O O . SER A 1 129 ? 29.029 -8.446 -44.279 1.00 93.25 129 SER A O 1
ATOM 980 N N . PHE A 1 130 ? 30.833 -9.704 -43.790 1.00 92.06 130 PHE A N 1
ATOM 981 C CA . PHE A 1 130 ? 30.605 -10.694 -44.839 1.00 92.06 130 PHE A CA 1
ATOM 982 C C . PHE A 1 130 ? 29.443 -11.608 -44.470 1.00 92.06 130 PHE A C 1
ATOM 984 O O . PHE A 1 130 ? 29.285 -11.967 -43.301 1.00 92.06 130 PHE A O 1
ATOM 991 N N . ASP A 1 131 ? 28.649 -11.959 -45.473 1.00 84.31 131 ASP A N 1
ATOM 992 C CA . ASP A 1 131 ? 27.494 -12.833 -45.322 1.00 84.31 131 ASP A CA 1
ATOM 993 C C . ASP A 1 131 ? 27.680 -14.104 -46.155 1.00 84.31 131 ASP A C 1
ATOM 995 O O . ASP A 1 131 ? 28.378 -14.104 -47.174 1.00 84.31 131 ASP A O 1
ATOM 999 N N . GLN A 1 132 ? 27.062 -15.199 -45.719 1.00 77.69 132 GLN A N 1
ATOM 1000 C CA . GLN A 1 132 ? 26.991 -16.412 -46.522 1.00 77.69 132 GLN A CA 1
ATOM 1001 C C . GLN A 1 132 ? 25.845 -16.249 -47.514 1.00 77.69 132 GLN A C 1
ATOM 1003 O O . GLN A 1 132 ? 24.682 -16.444 -47.173 1.00 77.69 132 GLN A O 1
ATOM 1008 N N . ALA A 1 133 ? 26.168 -15.872 -48.749 1.00 72.88 133 ALA A N 1
ATOM 1009 C CA . ALA A 1 133 ? 25.159 -15.849 -49.794 1.00 72.88 133 ALA A CA 1
ATOM 1010 C C . ALA A 1 133 ? 24.671 -17.267 -50.100 1.00 72.88 133 ALA A C 1
ATOM 1012 O O . ALA A 1 133 ? 25.467 -18.167 -50.375 1.00 72.88 133 ALA A O 1
ATOM 1013 N N . ASP A 1 134 ? 23.352 -17.436 -50.082 1.00 76.94 134 ASP A N 1
ATOM 1014 C CA . ASP A 1 134 ? 22.699 -18.674 -50.486 1.00 76.94 134 ASP A CA 1
ATOM 1015 C C . ASP A 1 134 ? 22.979 -18.939 -51.984 1.00 76.94 134 ASP A C 1
ATOM 1017 O O . ASP A 1 134 ? 22.673 -18.079 -52.825 1.00 76.94 134 ASP A O 1
ATOM 1021 N N . PRO A 1 135 ? 23.563 -20.096 -52.356 1.00 70.19 135 PRO A N 1
ATOM 1022 C CA . PRO A 1 135 ? 23.813 -20.442 -53.754 1.00 70.19 135 PRO A CA 1
ATOM 1023 C C . PRO A 1 135 ? 22.537 -20.427 -54.611 1.00 70.19 135 PRO A C 1
ATOM 1025 O O . PRO A 1 135 ? 22.610 -20.080 -55.793 1.00 70.19 135 PRO A O 1
ATOM 1028 N N . ASP A 1 136 ? 21.364 -20.709 -54.035 1.00 77.19 136 ASP A N 1
ATOM 1029 C CA . ASP A 1 136 ? 20.087 -20.633 -54.754 1.00 77.19 136 ASP A CA 1
ATOM 1030 C C . ASP A 1 136 ? 19.702 -19.185 -55.092 1.00 77.19 136 ASP A C 1
ATOM 1032 O O . ASP A 1 136 ? 19.129 -18.913 -56.154 1.00 77.19 136 ASP A O 1
ATOM 1036 N N . LEU A 1 137 ? 20.029 -18.238 -54.208 1.00 75.69 137 LEU A N 1
ATOM 1037 C CA . LEU A 1 137 ? 19.802 -16.811 -54.428 1.00 75.69 137 LEU A CA 1
ATOM 1038 C C . LEU A 1 137 ? 20.740 -16.270 -55.509 1.00 75.69 137 LEU A C 1
ATOM 1040 O O . LEU A 1 137 ? 20.283 -15.565 -56.410 1.00 75.69 137 LEU A O 1
ATOM 1044 N N . ILE A 1 138 ? 22.025 -16.636 -55.456 1.00 70.94 138 ILE A N 1
ATOM 1045 C CA . ILE A 1 138 ? 23.003 -16.266 -56.488 1.00 70.94 138 ILE A CA 1
ATOM 1046 C C . ILE A 1 138 ? 22.579 -16.843 -57.842 1.00 70.94 138 ILE A C 1
ATOM 1048 O O . ILE A 1 138 ? 22.573 -16.119 -58.834 1.00 70.94 138 ILE A O 1
ATOM 1052 N N . SER A 1 139 ? 22.156 -18.110 -57.885 1.00 72.88 139 SER A N 1
ATOM 1053 C CA . SER A 1 139 ? 21.677 -18.758 -59.111 1.00 72.88 139 SER A CA 1
ATOM 1054 C C . SER A 1 139 ? 20.503 -17.997 -59.731 1.00 72.88 139 SER A C 1
ATOM 1056 O O . SER A 1 139 ? 20.546 -17.653 -60.909 1.00 72.88 139 SER A O 1
ATOM 1058 N N . LYS A 1 140 ? 19.489 -17.627 -58.937 1.00 76.12 140 LYS A N 1
ATOM 1059 C CA . LYS A 1 140 ? 18.341 -16.833 -59.415 1.00 76.12 140 LYS A CA 1
ATOM 1060 C C . LYS A 1 140 ? 18.728 -15.421 -59.846 1.00 76.12 140 LYS A C 1
ATOM 1062 O O . LYS A 1 140 ? 18.181 -14.910 -60.818 1.00 76.12 140 LYS A O 1
ATOM 1067 N N . LEU A 1 141 ? 19.656 -14.783 -59.137 1.00 72.38 141 LEU A N 1
ATOM 1068 C CA . LEU A 1 141 ? 20.104 -13.433 -59.467 1.00 72.38 141 LEU A CA 1
ATOM 1069 C C . LEU A 1 141 ? 20.915 -13.397 -60.772 1.00 72.38 141 LEU A C 1
ATOM 1071 O O . LEU A 1 141 ? 20.856 -12.414 -61.512 1.00 72.38 141 LEU A O 1
ATOM 1075 N N . MET A 1 142 ? 21.642 -14.476 -61.063 1.00 68.50 142 MET A N 1
ATOM 1076 C CA . MET A 1 142 ? 22.463 -14.627 -62.264 1.00 68.50 142 MET A CA 1
ATOM 1077 C C . MET A 1 142 ? 21.695 -15.180 -63.480 1.00 68.50 142 MET A C 1
ATOM 1079 O O . MET A 1 142 ? 22.238 -15.161 -64.581 1.00 68.50 142 MET A O 1
ATOM 1083 N N . GLN A 1 143 ? 20.428 -15.598 -63.331 1.00 66.19 143 GLN A N 1
ATOM 1084 C CA . GLN A 1 143 ? 19.537 -16.074 -64.412 1.00 66.19 143 GLN A CA 1
ATOM 1085 C C . GLN A 1 143 ? 19.002 -14.932 -65.311 1.00 66.19 143 GLN A C 1
ATOM 1087 O O . GLN A 1 143 ? 17.804 -14.813 -65.573 1.00 66.19 143 GLN A O 1
ATOM 1092 N N . GLY A 1 144 ? 19.893 -14.051 -65.773 1.00 63.28 144 GLY A N 1
ATOM 1093 C CA . GLY A 1 144 ? 19.601 -12.985 -66.737 1.00 63.28 144 GLY A CA 1
ATOM 1094 C C . GLY A 1 144 ? 20.022 -13.340 -68.167 1.00 63.28 144 GLY A C 1
ATOM 1095 O O . GLY A 1 144 ? 20.656 -14.358 -68.410 1.00 63.28 144 GLY A O 1
ATOM 1096 N N . SER A 1 145 ? 19.733 -12.454 -69.126 1.00 51.72 145 SER A N 1
ATOM 1097 C CA . SER A 1 145 ? 19.995 -12.660 -70.566 1.00 51.72 145 SER A CA 1
ATOM 1098 C C . SER A 1 145 ? 21.472 -12.836 -70.962 1.00 51.72 145 SER A C 1
ATOM 1100 O O . SER A 1 145 ? 21.744 -13.138 -72.118 1.00 51.72 145 SER A O 1
ATOM 1102 N N . ASN A 1 146 ? 22.412 -12.640 -70.030 1.00 56.84 146 ASN A N 1
ATOM 1103 C CA . ASN A 1 146 ? 23.842 -12.893 -70.213 1.00 56.84 146 ASN A CA 1
ATOM 1104 C C . ASN A 1 146 ? 24.291 -13.943 -69.185 1.00 56.84 146 ASN A C 1
ATOM 1106 O O . ASN A 1 146 ? 24.644 -13.593 -68.055 1.00 56.84 146 ASN A O 1
ATOM 1110 N N . GLU A 1 147 ? 24.258 -15.211 -69.594 1.00 55.78 147 GLU A N 1
ATOM 1111 C CA . GLU A 1 147 ? 24.617 -16.400 -68.812 1.00 55.78 147 GLU A CA 1
ATOM 1112 C C . GLU A 1 147 ? 26.137 -16.519 -68.614 1.00 55.78 147 GLU A C 1
ATOM 1114 O O . GLU A 1 147 ? 26.800 -17.365 -69.209 1.00 55.78 147 GLU A O 1
ATOM 1119 N N . THR A 1 148 ? 26.722 -15.665 -67.776 1.00 67.06 148 THR A N 1
ATOM 1120 C CA . THR A 1 148 ? 28.069 -15.912 -67.247 1.00 67.06 148 THR A CA 1
ATOM 1121 C C . THR A 1 148 ? 28.008 -16.047 -65.736 1.00 67.06 148 THR A C 1
ATOM 1123 O O . THR A 1 148 ? 27.609 -15.113 -65.036 1.00 67.06 148 THR A O 1
ATOM 1126 N N . PHE A 1 149 ? 28.378 -17.230 -65.235 1.00 69.25 149 PHE A N 1
ATOM 1127 C CA . PHE A 1 149 ? 28.657 -17.422 -63.816 1.00 69.25 149 PHE A CA 1
ATOM 1128 C C . PHE A 1 149 ? 29.840 -16.532 -63.442 1.00 69.25 149 PHE A C 1
ATOM 1130 O O . PHE A 1 149 ? 30.811 -16.443 -64.189 1.00 69.25 149 PHE A O 1
ATOM 1137 N N . ARG A 1 150 ? 29.729 -15.833 -62.313 1.00 79.19 150 ARG A N 1
ATOM 1138 C CA . ARG A 1 150 ? 30.771 -14.925 -61.829 1.00 79.19 150 ARG A CA 1
ATOM 1139 C C . ARG A 1 150 ? 31.037 -15.210 -60.372 1.00 79.19 150 ARG A C 1
ATOM 1141 O O . ARG A 1 150 ? 30.096 -15.484 -59.620 1.00 79.19 150 ARG A O 1
ATOM 1148 N N . LEU A 1 151 ? 32.296 -15.093 -59.978 1.00 84.56 151 LEU A N 1
ATOM 1149 C CA . LEU A 1 151 ? 32.661 -15.156 -58.579 1.00 84.56 151 LEU A CA 1
ATOM 1150 C C . LEU A 1 151 ? 32.336 -13.816 -57.911 1.00 84.56 151 LEU A C 1
ATOM 1152 O O . LEU A 1 151 ? 32.842 -12.760 -58.295 1.00 84.56 151 LEU A O 1
ATOM 1156 N N . SER A 1 152 ? 31.477 -13.859 -56.897 1.00 88.19 152 SER A N 1
ATOM 1157 C CA . SER A 1 152 ? 31.080 -12.683 -56.129 1.00 88.19 152 SER A CA 1
ATOM 1158 C C . SER A 1 152 ? 31.141 -12.973 -54.639 1.00 88.19 152 SER A C 1
ATOM 1160 O O . SER A 1 152 ? 30.887 -14.091 -54.195 1.00 88.19 152 SER A O 1
ATOM 1162 N N . VAL A 1 153 ? 31.427 -11.936 -53.860 1.00 90.88 153 VAL A N 1
ATOM 1163 C CA . VAL A 1 153 ? 31.418 -11.995 -52.397 1.00 90.88 153 VAL A CA 1
ATOM 1164 C C . VAL A 1 153 ? 30.266 -11.151 -51.884 1.00 90.88 153 VAL A C 1
ATOM 1166 O O . VAL A 1 153 ? 30.142 -9.978 -52.243 1.00 90.88 153 VAL A O 1
ATOM 1169 N N . ALA A 1 154 ? 29.432 -11.747 -51.036 1.00 92.06 154 ALA A N 1
ATOM 1170 C CA . ALA A 1 154 ? 28.347 -11.045 -50.377 1.00 92.06 154 ALA A CA 1
ATOM 1171 C C . ALA A 1 154 ? 28.797 -10.424 -49.060 1.00 92.06 154 ALA A C 1
ATOM 1173 O O . ALA A 1 154 ? 29.522 -11.023 -48.261 1.00 92.06 154 ALA A O 1
ATOM 1174 N N . PHE A 1 155 ? 28.335 -9.206 -48.827 1.00 94.00 155 PHE A N 1
ATOM 1175 C CA . PHE A 1 155 ? 28.514 -8.518 -47.564 1.00 94.00 155 PHE A CA 1
ATOM 1176 C C . PHE A 1 155 ? 27.326 -7.604 -47.297 1.00 94.00 155 PHE A C 1
ATOM 1178 O O . PHE A 1 155 ? 26.611 -7.188 -48.209 1.00 94.00 155 PHE A O 1
ATOM 1185 N N . GLN A 1 156 ? 27.137 -7.269 -46.032 1.00 93.88 156 GLN A N 1
ATOM 1186 C CA . GLN A 1 156 ? 26.093 -6.365 -45.583 1.00 93.88 156 GLN A CA 1
ATOM 1187 C C . GLN A 1 156 ? 26.690 -5.159 -44.863 1.00 93.88 156 GLN A C 1
ATOM 1189 O O . GLN A 1 156 ? 27.741 -5.260 -44.219 1.00 93.88 156 GLN A O 1
ATOM 1194 N N . VAL A 1 157 ? 25.981 -4.036 -44.942 1.00 94.00 157 VAL A N 1
ATOM 1195 C CA . VAL A 1 157 ? 26.277 -2.812 -44.197 1.00 94.00 157 VAL A CA 1
ATOM 1196 C C . VAL A 1 157 ? 25.090 -2.460 -43.306 1.00 94.00 157 VAL A C 1
ATOM 1198 O O . VAL A 1 157 ? 23.964 -2.337 -43.795 1.00 94.00 157 VAL A O 1
ATOM 1201 N N . ARG A 1 158 ? 25.339 -2.299 -42.001 1.00 93.38 158 ARG A N 1
ATOM 1202 C CA . ARG A 1 158 ? 24.319 -1.955 -40.995 1.00 93.38 158 ARG A CA 1
ATOM 1203 C C . ARG A 1 158 ? 24.883 -1.117 -39.842 1.00 93.38 158 ARG A C 1
ATOM 1205 O O . ARG A 1 158 ? 26.056 -1.280 -39.543 1.00 93.38 158 ARG A O 1
ATOM 1212 N N . PRO A 1 159 ? 24.074 -0.329 -39.123 1.00 92.50 159 PRO A N 1
ATOM 1213 C CA . PRO A 1 159 ? 22.709 0.058 -39.462 1.00 92.50 159 PRO A CA 1
ATOM 1214 C C . PRO A 1 159 ? 22.707 1.331 -40.319 1.00 92.50 159 PRO A C 1
ATOM 1216 O O . PRO A 1 159 ? 23.506 2.232 -40.097 1.00 92.50 159 PRO A O 1
ATOM 1219 N N . ILE A 1 160 ? 21.816 1.417 -41.304 1.00 91.19 160 ILE A N 1
ATOM 1220 C CA . ILE A 1 160 ? 21.620 2.617 -42.129 1.00 91.19 160 ILE A CA 1
ATOM 1221 C C . ILE A 1 160 ? 20.333 3.288 -41.667 1.00 91.19 160 ILE A C 1
ATOM 1223 O O . ILE A 1 160 ? 19.257 2.703 -41.779 1.00 91.19 160 ILE A O 1
ATOM 1227 N N . MET A 1 161 ? 20.439 4.505 -41.148 1.00 91.50 161 MET A N 1
ATOM 1228 C CA . MET A 1 161 ? 19.297 5.262 -40.646 1.00 91.50 161 MET A CA 1
ATOM 1229 C C . MET A 1 161 ? 18.619 6.069 -41.756 1.00 91.50 161 MET A C 1
ATOM 1231 O O . MET A 1 161 ? 19.286 6.815 -42.471 1.00 91.50 161 MET A O 1
ATOM 1235 N N . ILE A 1 162 ? 17.291 5.976 -41.858 1.00 90.19 162 ILE A N 1
ATOM 1236 C CA . ILE A 1 162 ? 16.462 6.886 -42.660 1.00 90.19 162 ILE A CA 1
ATOM 1237 C C . ILE A 1 162 ? 15.349 7.440 -41.769 1.00 90.19 162 ILE A C 1
ATOM 1239 O O . ILE A 1 162 ? 14.491 6.697 -41.292 1.00 90.19 162 ILE A O 1
ATOM 1243 N N . VAL A 1 163 ? 15.358 8.749 -41.540 1.00 87.88 163 VAL A N 1
ATOM 1244 C CA . VAL A 1 163 ? 14.427 9.431 -40.632 1.00 87.88 163 VAL A CA 1
ATOM 1245 C C . VAL A 1 163 ? 13.198 9.930 -41.406 1.00 87.88 163 VAL A C 1
ATOM 1247 O O . VAL A 1 163 ? 13.349 10.437 -42.522 1.00 87.88 163 VAL A O 1
ATOM 1250 N N . PRO A 1 164 ? 11.974 9.803 -40.856 1.00 80.44 164 PRO A N 1
ATOM 1251 C CA . PRO A 1 164 ? 10.787 10.421 -41.444 1.00 80.44 164 PRO A CA 1
ATOM 1252 C C . PRO A 1 164 ? 10.910 11.953 -41.489 1.00 80.44 164 PRO A C 1
ATOM 1254 O O . PRO A 1 164 ? 11.539 12.570 -40.637 1.00 80.44 164 PRO A O 1
ATOM 1257 N N . SER A 1 165 ? 10.282 12.586 -42.482 1.00 73.81 165 SER A N 1
ATOM 1258 C CA . SER A 1 165 ? 10.337 14.045 -42.686 1.00 73.81 165 SER A CA 1
ATOM 1259 C C . SER A 1 165 ? 9.404 14.854 -41.776 1.00 73.81 165 SER A C 1
ATOM 1261 O O . SER A 1 165 ? 9.355 16.077 -41.885 1.00 73.81 165 SER A O 1
ATOM 1263 N N . GLU A 1 166 ? 8.608 14.187 -40.944 1.00 73.12 166 GLU A N 1
ATOM 1264 C CA . GLU A 1 166 ? 7.678 14.827 -40.012 1.00 73.12 166 GLU A CA 1
ATOM 1265 C C . GLU A 1 166 ? 8.427 15.365 -38.788 1.00 73.12 166 GLU A C 1
ATOM 1267 O O . GLU A 1 166 ? 9.421 14.789 -38.343 1.00 73.12 166 GLU A O 1
ATOM 1272 N N . ALA A 1 167 ? 7.952 16.485 -38.243 1.00 68.06 167 ALA A N 1
ATOM 1273 C CA . ALA A 1 167 ? 8.521 17.041 -37.025 1.00 68.06 167 ALA A CA 1
ATOM 1274 C C . ALA A 1 167 ? 8.250 16.110 -35.822 1.00 68.06 167 ALA A C 1
ATOM 1276 O O . ALA A 1 167 ? 7.222 15.435 -35.800 1.00 68.06 167 ALA A O 1
ATOM 1277 N N . PRO A 1 168 ? 9.142 16.077 -34.815 1.00 68.12 168 PRO A N 1
ATOM 1278 C CA . PRO A 1 168 ? 8.902 15.341 -33.579 1.00 68.12 168 PRO A CA 1
ATOM 1279 C C . PRO A 1 168 ? 7.630 15.791 -32.845 1.00 68.12 168 PRO A C 1
ATOM 1281 O O . PRO A 1 168 ? 7.438 16.986 -32.605 1.00 68.12 168 PRO A O 1
ATOM 1284 N N . ASP A 1 169 ? 6.819 14.826 -32.412 1.00 71.00 169 ASP A N 1
ATOM 1285 C CA . ASP A 1 169 ? 5.630 15.055 -31.586 1.00 71.00 169 ASP A CA 1
ATOM 1286 C C . ASP A 1 169 ? 6.020 15.103 -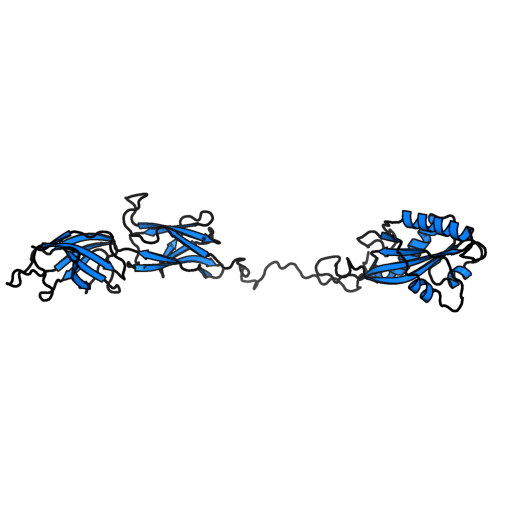30.099 1.00 71.00 169 ASP A C 1
ATOM 1288 O O . ASP A 1 169 ? 5.772 14.173 -29.330 1.00 71.00 169 ASP A O 1
ATOM 1292 N N . TYR A 1 170 ? 6.671 16.186 -29.674 1.00 72.94 170 TYR A N 1
ATOM 1293 C CA . TYR A 1 170 ? 6.953 16.390 -28.253 1.00 72.94 170 TYR A CA 1
ATOM 1294 C C . TYR A 1 170 ? 5.744 16.980 -27.531 1.00 72.94 170 TYR A C 1
ATOM 1296 O O . TYR A 1 170 ? 5.152 17.966 -27.972 1.00 72.94 170 TYR A O 1
ATOM 1304 N N . ALA A 1 171 ? 5.434 16.426 -26.363 1.00 71.62 171 ALA A N 1
ATOM 1305 C CA . ALA A 1 171 ? 4.555 17.073 -25.402 1.00 71.62 171 ALA A CA 1
ATOM 1306 C C . ALA A 1 171 ? 5.397 17.868 -24.387 1.00 71.62 171 ALA A C 1
ATOM 1308 O O . ALA A 1 171 ? 6.482 17.414 -24.009 1.00 71.62 171 ALA A O 1
ATOM 1309 N N . PRO A 1 172 ? 4.924 19.036 -23.913 1.00 73.38 172 PRO A N 1
ATOM 1310 C CA . PRO A 1 172 ? 5.547 19.694 -22.773 1.00 73.38 172 PRO A CA 1
ATOM 1311 C C . PRO A 1 172 ? 5.532 18.763 -21.555 1.00 73.38 172 PRO A C 1
ATOM 1313 O O . PRO A 1 172 ? 4.616 17.951 -21.388 1.00 73.38 172 PRO A O 1
ATOM 1316 N N . LEU A 1 173 ? 6.543 18.895 -20.693 1.00 69.62 173 LEU A N 1
ATOM 1317 C CA . LEU A 1 173 ? 6.600 18.131 -19.452 1.00 69.62 173 LEU A CA 1
ATOM 1318 C C . LEU A 1 173 ? 5.355 18.415 -18.611 1.00 69.62 173 LEU A C 1
ATOM 1320 O O . LEU A 1 173 ? 4.930 19.560 -18.441 1.00 69.62 173 LEU A O 1
ATOM 1324 N N . VAL A 1 174 ? 4.776 17.351 -18.065 1.00 70.38 174 VAL A N 1
ATOM 1325 C CA . VAL A 1 174 ? 3.641 17.462 -17.156 1.00 70.38 174 VAL A CA 1
ATOM 1326 C C . VAL A 1 174 ? 4.163 17.990 -15.822 1.00 70.38 174 VAL A C 1
ATOM 1328 O O . VAL A 1 174 ? 4.725 17.245 -15.025 1.00 70.38 174 VAL A O 1
ATOM 1331 N N . HIS A 1 175 ? 4.007 19.294 -15.596 1.00 67.00 175 HIS A N 1
ATOM 1332 C CA . HIS A 1 175 ? 4.394 19.936 -14.337 1.00 67.00 175 HIS A CA 1
ATOM 1333 C C . HIS A 1 175 ? 3.425 19.610 -13.191 1.00 67.00 175 HIS A C 1
ATOM 1335 O O . HIS A 1 175 ? 3.816 19.626 -12.027 1.00 67.00 175 HIS A O 1
ATOM 1341 N N . SER A 1 176 ? 2.170 19.298 -13.515 1.00 59.59 176 SER A N 1
ATOM 1342 C CA . SER A 1 176 ? 1.143 18.889 -12.561 1.00 59.59 176 SER A CA 1
ATOM 1343 C C . SER A 1 176 ? 0.100 18.000 -13.242 1.00 59.59 176 SER A C 1
ATOM 1345 O O . SER A 1 176 ? -0.174 18.137 -14.434 1.00 59.59 176 SER A O 1
ATOM 1347 N N . VAL A 1 177 ? -0.489 17.072 -12.486 1.00 54.97 177 VAL A N 1
ATOM 1348 C CA . VAL A 1 177 ? -1.602 16.224 -12.939 1.00 54.97 177 VAL A CA 1
ATOM 1349 C C . VAL A 1 177 ? -2.836 16.598 -12.124 1.00 54.97 177 VAL A C 1
ATOM 1351 O O . VAL A 1 177 ? -2.975 16.155 -10.989 1.00 54.97 177 VAL A O 1
ATOM 1354 N N . GLY A 1 178 ? -3.725 17.426 -12.673 1.00 52.22 178 GLY A N 1
ATOM 1355 C CA . GLY A 1 178 ? -4.920 17.909 -11.972 1.00 52.22 178 GLY A CA 1
ATOM 1356 C C . GLY A 1 178 ? -5.474 19.199 -12.577 1.00 52.22 178 GLY A C 1
ATOM 1357 O O . GLY A 1 178 ? -4.888 19.761 -13.499 1.00 52.22 178 GLY A O 1
ATOM 1358 N N . SER A 1 179 ? -6.615 19.669 -12.069 1.00 47.28 179 SER A N 1
ATOM 1359 C CA . SER A 1 179 ? -7.081 21.033 -12.359 1.00 47.28 179 SER A CA 1
ATOM 1360 C C . SER A 1 179 ? -6.054 22.027 -11.795 1.00 47.28 179 SER A C 1
ATOM 1362 O O . SER A 1 179 ? -5.554 21.763 -10.703 1.00 47.28 179 SER A O 1
ATOM 1364 N N . PRO A 1 180 ? -5.741 23.155 -12.460 1.00 55.41 180 PRO A N 1
ATOM 1365 C CA . PRO A 1 180 ? -4.750 24.129 -11.978 1.00 55.41 180 PRO A CA 1
ATOM 1366 C C . PRO A 1 180 ? -5.009 24.667 -10.555 1.00 55.41 180 PRO A C 1
ATOM 1368 O O . PRO A 1 180 ? -4.116 25.267 -9.967 1.00 55.41 180 PRO A O 1
ATOM 1371 N N . GLU A 1 181 ? -6.195 24.425 -9.990 1.00 54.56 181 GLU A N 1
ATOM 1372 C CA . GLU A 1 181 ? -6.587 24.812 -8.629 1.00 54.56 181 GLU A CA 1
ATOM 1373 C C . GLU A 1 181 ? -6.435 23.711 -7.559 1.00 54.56 181 GLU A C 1
ATOM 1375 O O . GLU A 1 181 ? -6.624 24.000 -6.383 1.00 54.56 181 GLU A O 1
ATOM 1380 N N . ASN A 1 182 ? -6.095 22.466 -7.915 1.00 53.00 182 ASN A N 1
ATOM 1381 C CA . ASN A 1 182 ? -5.923 21.376 -6.946 1.00 53.00 182 ASN A CA 1
ATOM 1382 C C . ASN A 1 182 ? -4.588 20.660 -7.166 1.00 53.00 182 ASN A C 1
ATOM 1384 O O . ASN A 1 182 ? -4.352 20.095 -8.237 1.00 53.00 182 ASN A O 1
ATOM 1388 N N . GLU A 1 183 ? -3.740 20.652 -6.128 1.00 49.44 183 GLU A N 1
ATOM 1389 C CA . GLU A 1 183 ? -2.582 19.760 -6.046 1.00 49.44 183 GLU A CA 1
ATOM 1390 C C . GLU A 1 183 ? -3.013 18.342 -6.424 1.00 49.44 183 GLU A C 1
ATOM 1392 O O . GLU A 1 183 ? -4.063 17.851 -6.000 1.00 49.44 183 GLU A O 1
ATOM 1397 N N . GLY A 1 184 ? -2.236 17.746 -7.323 1.00 49.19 184 GLY A N 1
ATOM 1398 C CA . GLY A 1 184 ? -2.649 16.601 -8.112 1.00 49.19 184 GLY A CA 1
ATOM 1399 C C . GLY A 1 184 ? -3.090 15.381 -7.315 1.00 49.19 184 GLY A C 1
ATOM 1400 O O . GLY A 1 184 ? -2.869 15.253 -6.112 1.00 49.19 184 GLY A O 1
ATOM 1401 N N . VAL A 1 185 ? -3.710 14.444 -8.033 1.00 51.31 185 VAL A N 1
ATOM 1402 C CA . VAL A 1 185 ? -4.141 13.151 -7.491 1.00 51.31 185 VAL A CA 1
ATOM 1403 C C . VAL A 1 185 ? -2.959 12.492 -6.777 1.00 51.31 185 VAL A C 1
ATOM 1405 O O . VAL A 1 185 ? -1.999 12.065 -7.417 1.00 51.31 185 VAL A O 1
ATOM 1408 N N . SER A 1 186 ? -3.026 12.416 -5.446 1.00 52.00 186 SER A N 1
ATOM 1409 C CA . SER A 1 186 ? -2.051 11.684 -4.642 1.00 52.00 186 SER A CA 1
ATOM 1410 C C . SER A 1 186 ? -2.169 10.201 -4.988 1.00 52.00 186 SER A C 1
ATOM 1412 O O . SER A 1 186 ? -3.112 9.519 -4.581 1.00 52.00 186 SER A O 1
ATOM 1414 N N . VAL A 1 187 ? -1.248 9.711 -5.818 1.00 55.91 187 VAL A N 1
ATOM 1415 C CA . VAL A 1 187 ? -1.155 8.290 -6.146 1.00 55.91 187 VAL A CA 1
ATOM 1416 C C . VAL A 1 187 ? -0.493 7.599 -4.962 1.00 55.91 187 VAL A C 1
ATOM 1418 O O . VAL A 1 187 ? 0.707 7.741 -4.746 1.00 55.91 187 VAL A O 1
ATOM 1421 N N . LEU A 1 188 ? -1.281 6.854 -4.188 1.00 60.44 188 LEU A N 1
ATOM 1422 C CA . LEU A 1 188 ? -0.777 5.964 -3.148 1.00 60.44 188 LEU A CA 1
ATOM 1423 C C . LEU A 1 188 ? -0.339 4.655 -3.830 1.00 60.44 188 LEU A C 1
ATOM 1425 O O . LEU A 1 188 ? -1.196 3.921 -4.319 1.00 60.44 188 LEU A O 1
ATOM 1429 N N . PRO A 1 189 ? 0.966 4.334 -3.903 1.00 56.66 189 PRO A N 1
ATOM 1430 C CA . PRO A 1 189 ? 1.470 3.180 -4.655 1.00 56.66 189 PRO A CA 1
ATOM 1431 C C . PRO A 1 189 ? 1.209 1.828 -3.959 1.00 56.66 189 PRO A C 1
ATOM 1433 O O . PRO A 1 189 ? 1.862 0.834 -4.267 1.00 56.66 189 PRO A O 1
ATOM 1436 N N . ASN A 1 190 ? 0.289 1.769 -2.993 1.00 67.75 190 ASN A N 1
ATOM 1437 C CA . ASN A 1 190 ? -0.026 0.573 -2.220 1.00 67.75 190 ASN A CA 1
ATOM 1438 C C . ASN A 1 190 ? -1.542 0.424 -2.004 1.00 67.75 190 ASN A C 1
ATOM 1440 O O . ASN A 1 190 ? -2.306 1.373 -2.146 1.00 67.75 190 ASN A O 1
ATOM 1444 N N . LEU A 1 191 ? -1.975 -0.783 -1.626 1.00 75.88 191 LEU A N 1
ATOM 1445 C CA . LEU A 1 191 ? -3.369 -1.090 -1.262 1.00 75.88 191 LEU A CA 1
ATOM 1446 C C . LEU A 1 191 ? -3.764 -0.539 0.126 1.00 75.88 191 LEU A C 1
ATOM 1448 O O . LEU A 1 191 ? -4.735 -1.000 0.719 1.00 75.88 191 LEU A O 1
ATOM 1452 N N . GLY A 1 192 ? -3.002 0.420 0.657 1.00 82.88 192 GLY A N 1
ATOM 1453 C CA . GLY A 1 192 ? -3.168 0.958 1.998 1.00 82.88 192 GLY A CA 1
ATOM 1454 C C . GLY A 1 192 ? -2.471 0.146 3.102 1.00 82.88 192 GLY A C 1
ATOM 1455 O O . GLY A 1 192 ? -1.819 -0.877 2.844 1.00 82.88 192 GLY A O 1
ATOM 1456 N N . PRO A 1 193 ? -2.568 0.636 4.350 1.00 91.38 193 PRO A N 1
ATOM 1457 C CA . PRO A 1 193 ? -2.052 -0.040 5.538 1.00 91.38 193 PRO A CA 1
ATOM 1458 C C . PRO A 1 193 ? -2.792 -1.351 5.809 1.00 91.38 193 PRO A C 1
ATOM 1460 O O . PRO A 1 193 ? -4.021 -1.408 5.728 1.00 91.38 193 PRO A O 1
ATOM 1463 N N . ARG A 1 194 ? -2.053 -2.399 6.193 1.00 94.19 194 ARG A N 1
ATOM 1464 C CA . ARG A 1 194 ? -2.636 -3.691 6.567 1.00 94.19 194 ARG A CA 1
ATOM 1465 C C . ARG A 1 194 ? -2.215 -4.107 7.969 1.00 94.19 194 ARG A C 1
ATOM 1467 O O . ARG A 1 194 ? -1.059 -4.447 8.198 1.00 94.19 194 ARG A O 1
ATOM 1474 N N . LEU A 1 195 ? -3.165 -4.127 8.894 1.00 96.38 195 LEU A N 1
ATOM 1475 C CA . LEU A 1 195 ? -2.959 -4.560 10.271 1.00 96.38 195 LEU A CA 1
ATOM 1476 C C . LEU A 1 195 ? -2.916 -6.089 10.342 1.00 96.38 195 LEU A C 1
ATOM 1478 O O . LEU A 1 195 ? -3.755 -6.763 9.736 1.00 96.38 195 LEU A O 1
ATOM 1482 N N . ARG A 1 196 ? -1.957 -6.632 11.097 1.00 97.19 196 ARG A N 1
ATOM 1483 C CA . ARG A 1 196 ? -1.773 -8.077 11.309 1.00 97.19 196 ARG A CA 1
ATOM 1484 C C . ARG A 1 196 ? -2.025 -8.505 12.747 1.00 97.19 196 ARG A C 1
ATOM 1486 O O . ARG A 1 196 ? -2.621 -9.555 12.958 1.00 97.19 196 ARG A O 1
ATOM 1493 N N . SER A 1 197 ? -1.567 -7.720 13.717 1.00 97.19 197 SER A N 1
ATOM 1494 C CA . SER A 1 197 ? -1.754 -8.016 15.138 1.00 97.19 197 SER A CA 1
ATOM 1495 C C . SER A 1 197 ? -1.811 -6.743 15.973 1.00 97.19 197 SER A C 1
ATOM 1497 O O . SER A 1 197 ? -1.323 -5.690 15.560 1.00 97.19 197 SER A O 1
ATOM 1499 N N . VAL A 1 198 ? -2.379 -6.864 17.167 1.00 97.56 198 VAL A N 1
ATOM 1500 C CA . VAL A 1 198 ? -2.429 -5.817 18.186 1.00 97.56 198 VAL A CA 1
ATOM 1501 C C . VAL A 1 198 ? -2.098 -6.428 19.543 1.00 97.56 198 VAL A C 1
ATOM 1503 O O . VAL A 1 198 ? -2.546 -7.527 19.861 1.00 97.56 198 VAL A O 1
ATOM 1506 N N . GLU A 1 199 ? -1.279 -5.725 20.314 1.00 96.50 199 GLU A N 1
ATOM 1507 C CA . GLU A 1 199 ? -0.860 -6.100 21.658 1.00 96.50 199 GLU A CA 1
ATOM 1508 C C . GLU A 1 199 ? -1.064 -4.907 22.609 1.00 96.50 199 GLU A C 1
ATOM 1510 O O . GLU A 1 199 ? -0.519 -3.831 22.340 1.00 96.50 199 GLU A O 1
ATOM 1515 N N . PRO A 1 200 ? -1.802 -5.076 23.720 1.00 95.31 200 PRO A N 1
ATOM 1516 C CA . PRO A 1 200 ? -2.647 -6.231 24.050 1.00 95.31 200 PRO A CA 1
ATOM 1517 C C . PRO A 1 200 ? -3.922 -6.303 23.181 1.00 95.31 200 PRO A C 1
ATOM 1519 O O . PRO A 1 200 ? -4.428 -5.281 22.722 1.00 95.31 200 PRO A O 1
ATOM 1522 N N . ALA A 1 201 ? -4.452 -7.512 22.959 1.00 94.62 201 ALA A N 1
ATOM 1523 C CA . ALA A 1 201 ? -5.723 -7.716 22.246 1.00 94.62 201 ALA A CA 1
ATOM 1524 C C . ALA A 1 201 ? -6.956 -7.594 23.162 1.00 94.62 201 ALA A C 1
ATOM 1526 O O . ALA A 1 201 ? -8.036 -7.252 22.691 1.00 94.62 201 ALA A O 1
ATOM 1527 N N . GLN A 1 202 ? -6.780 -7.849 24.460 1.00 95.06 202 GLN A N 1
ATOM 1528 C CA . GLN A 1 202 ? -7.771 -7.630 25.513 1.00 95.06 202 GLN A CA 1
ATOM 1529 C C . GLN A 1 202 ? -7.127 -6.757 26.588 1.00 95.06 202 GLN A C 1
ATOM 1531 O O . GLN A 1 202 ? -5.990 -7.032 26.979 1.00 95.06 202 GLN A O 1
ATOM 1536 N N . PHE A 1 203 ? -7.809 -5.715 27.047 1.00 93.94 203 PHE A N 1
ATOM 1537 C CA . PHE A 1 203 ? -7.245 -4.785 28.023 1.00 93.94 203 PHE A CA 1
ATOM 1538 C C . PHE A 1 203 ? -8.316 -4.148 28.899 1.00 93.94 203 PHE A C 1
ATOM 1540 O O . PHE A 1 203 ? -9.442 -3.935 28.460 1.00 93.94 203 PHE A O 1
ATOM 1547 N N . ASP A 1 204 ? -7.934 -3.799 30.121 1.00 91.38 204 ASP A N 1
ATOM 1548 C CA . ASP A 1 204 ? -8.651 -2.823 30.932 1.00 91.38 204 ASP A CA 1
ATOM 1549 C C . ASP A 1 204 ? -7.956 -1.452 30.837 1.00 91.38 204 ASP A C 1
ATOM 1551 O O . ASP A 1 204 ? -6.907 -1.296 30.202 1.00 91.38 204 ASP A O 1
ATOM 1555 N N . LEU A 1 205 ? -8.578 -0.425 31.415 1.00 89.94 205 LEU A N 1
ATOM 1556 C CA . LEU A 1 205 ? -8.038 0.939 31.441 1.00 89.94 205 LEU A CA 1
ATOM 1557 C C . LEU A 1 205 ? -7.528 1.317 32.835 1.00 89.94 205 LEU A C 1
ATOM 1559 O O . LEU A 1 205 ? -7.651 2.469 33.262 1.00 89.94 205 LEU A O 1
ATOM 1563 N N . GLY A 1 206 ? -6.989 0.329 33.551 1.00 83.44 206 GLY A N 1
ATOM 1564 C CA . GLY A 1 206 ? -6.367 0.507 34.853 1.00 83.44 206 GLY A CA 1
ATOM 1565 C C . GLY A 1 206 ? -5.027 1.261 34.802 1.00 83.44 206 GLY A C 1
ATOM 1566 O O . GLY A 1 206 ? -4.698 1.935 33.819 1.00 83.44 206 GLY A O 1
ATOM 1567 N N . PRO A 1 207 ? -4.245 1.197 35.891 1.00 78.75 207 PRO A N 1
ATOM 1568 C CA . PRO A 1 207 ? -2.873 1.700 35.921 1.00 78.75 207 PRO A CA 1
ATOM 1569 C C . PRO A 1 207 ? -2.007 0.999 34.868 1.00 78.75 207 PRO A C 1
ATOM 1571 O O . PRO A 1 207 ? -2.043 -0.224 34.763 1.00 78.75 207 PRO A O 1
ATOM 1574 N N . THR A 1 208 ? -1.198 1.747 34.113 1.00 73.75 208 THR A N 1
ATOM 1575 C CA . THR A 1 208 ? -0.266 1.128 33.156 1.00 73.75 208 THR A CA 1
ATOM 1576 C C . THR A 1 208 ? 0.917 0.448 33.848 1.00 73.75 208 THR A C 1
ATOM 1578 O O . THR A 1 208 ? 1.455 0.990 34.812 1.00 73.75 208 THR A O 1
ATOM 1581 N N . ASP A 1 209 ? 1.394 -0.672 33.288 1.00 71.50 209 ASP A N 1
ATOM 1582 C CA . ASP A 1 209 ? 2.592 -1.390 33.767 1.00 71.50 209 ASP A CA 1
ATOM 1583 C C . ASP A 1 209 ? 3.845 -0.496 33.825 1.00 71.50 209 ASP A C 1
ATOM 1585 O O . ASP A 1 209 ? 4.671 -0.620 34.729 1.00 71.50 209 ASP A O 1
ATOM 1589 N N . ASP A 1 210 ? 3.984 0.416 32.857 1.00 73.25 210 ASP A N 1
ATOM 1590 C CA . ASP A 1 210 ? 5.142 1.307 32.723 1.00 73.25 210 ASP A CA 1
ATOM 1591 C C . ASP A 1 210 ? 5.123 2.461 33.748 1.00 73.25 210 ASP A C 1
ATOM 1593 O O . ASP A 1 210 ? 6.174 2.994 34.109 1.00 73.25 210 ASP A O 1
ATOM 1597 N N . ASP A 1 211 ? 3.928 2.896 34.159 1.00 75.38 211 ASP A N 1
ATOM 1598 C CA . ASP A 1 211 ? 3.708 4.039 35.045 1.00 75.38 211 ASP A CA 1
ATOM 1599 C C . ASP A 1 211 ? 2.360 3.887 35.778 1.00 75.38 211 ASP A C 1
ATOM 1601 O O . ASP A 1 211 ? 1.301 4.155 35.196 1.00 75.38 211 ASP A O 1
ATOM 1605 N N . PRO A 1 212 ? 2.362 3.509 37.069 1.00 76.19 212 PRO A N 1
ATOM 1606 C CA . PRO A 1 212 ? 1.130 3.295 37.822 1.00 76.19 212 PRO A CA 1
ATOM 1607 C C . PRO A 1 212 ? 0.341 4.592 38.075 1.00 76.19 212 PRO A C 1
ATOM 1609 O O . PRO A 1 212 ? -0.806 4.533 38.510 1.00 76.19 212 PRO A O 1
ATOM 1612 N N . THR A 1 213 ? 0.922 5.770 37.815 1.00 77.69 213 THR A N 1
ATOM 1613 C CA . THR A 1 213 ? 0.211 7.056 37.924 1.00 77.69 213 THR A CA 1
ATOM 1614 C C . THR A 1 213 ? -0.576 7.404 36.662 1.00 77.69 213 THR A C 1
ATOM 1616 O O . THR A 1 213 ? -1.448 8.276 36.687 1.00 77.69 213 THR A O 1
ATOM 1619 N N . ARG A 1 214 ? -0.303 6.710 35.553 1.00 79.19 214 ARG A N 1
ATOM 1620 C CA . ARG A 1 214 ? -0.948 6.930 34.266 1.00 79.19 214 ARG A CA 1
ATOM 1621 C C . ARG A 1 214 ? -2.035 5.878 34.045 1.00 79.19 214 ARG A C 1
ATOM 1623 O O . ARG A 1 214 ? -1.752 4.692 33.915 1.00 79.19 214 ARG A O 1
ATOM 1630 N N . LEU A 1 215 ? -3.285 6.337 33.983 1.00 85.38 215 LEU A N 1
ATOM 1631 C CA . LEU A 1 215 ? -4.462 5.487 33.777 1.00 85.38 215 LEU A CA 1
ATOM 1632 C C . LEU A 1 215 ? -4.798 5.352 32.285 1.00 85.38 215 LEU A C 1
ATOM 1634 O O . LEU A 1 215 ? -4.999 6.360 31.595 1.00 85.38 215 LEU A O 1
ATOM 1638 N N . GLY A 1 216 ? -4.879 4.119 31.792 1.00 90.69 216 GLY A N 1
ATOM 1639 C CA . GLY A 1 216 ? -5.173 3.792 30.397 1.00 90.69 216 GLY A CA 1
ATOM 1640 C C . GLY A 1 216 ? -4.334 2.624 29.882 1.00 90.69 216 GLY A C 1
ATOM 1641 O O . GLY A 1 216 ? -3.705 1.916 30.656 1.00 90.69 216 GLY A O 1
ATOM 1642 N N . VAL A 1 217 ? -4.270 2.445 28.561 1.00 92.69 217 VAL A N 1
ATOM 1643 C CA . VAL A 1 217 ? -3.466 1.381 27.936 1.00 92.69 217 VAL A CA 1
ATOM 1644 C C . VAL A 1 217 ? -2.675 1.898 26.739 1.00 92.69 217 VAL A C 1
ATOM 1646 O O . VAL A 1 217 ? -3.122 2.785 26.005 1.00 92.69 217 VAL A O 1
ATOM 1649 N N . ARG A 1 218 ? -1.483 1.336 26.511 1.00 94.12 218 ARG A N 1
ATOM 1650 C CA . ARG A 1 218 ? -0.732 1.536 25.267 1.00 94.12 218 ARG A CA 1
ATOM 1651 C C . ARG A 1 218 ? -0.971 0.355 24.337 1.00 94.12 218 ARG A C 1
ATOM 1653 O O . ARG A 1 218 ? -0.576 -0.762 24.652 1.00 94.12 218 ARG A O 1
ATOM 1660 N N . LEU A 1 219 ? -1.550 0.624 23.173 1.00 95.25 219 LEU A N 1
ATOM 1661 C CA . LEU A 1 219 ? -1.688 -0.370 22.116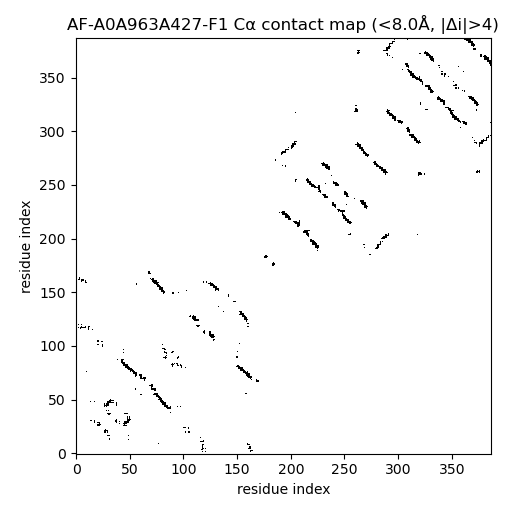 1.00 95.25 219 LEU A CA 1
ATOM 1662 C C . LEU A 1 219 ? -0.470 -0.337 21.201 1.00 95.25 219 LEU A C 1
ATOM 1664 O O . LEU A 1 219 ? -0.034 0.737 20.779 1.00 95.25 219 LEU A O 1
ATOM 1668 N N . ARG A 1 220 ? 0.046 -1.518 20.865 1.00 96.50 220 ARG A N 1
ATOM 1669 C CA . ARG A 1 220 ? 1.063 -1.742 19.836 1.00 96.50 220 ARG A CA 1
ATOM 1670 C C . ARG A 1 220 ? 0.437 -2.532 18.701 1.00 96.50 220 ARG A C 1
ATOM 1672 O O . ARG A 1 220 ? 0.038 -3.678 18.879 1.00 96.50 220 ARG A O 1
ATOM 1679 N N . VAL A 1 221 ? 0.350 -1.924 17.530 1.00 97.06 221 VAL A N 1
ATOM 1680 C CA . VAL A 1 221 ? -0.250 -2.518 16.335 1.00 97.06 221 VAL A CA 1
ATOM 1681 C C . VAL A 1 221 ? 0.862 -2.838 15.350 1.00 97.06 221 VAL A C 1
ATOM 1683 O O . VAL A 1 221 ? 1.651 -1.956 15.031 1.00 97.06 221 VAL A O 1
ATOM 1686 N N . ARG A 1 222 ? 0.934 -4.077 14.855 1.00 97.31 222 ARG A N 1
ATOM 1687 C CA . ARG A 1 222 ? 1.925 -4.508 13.855 1.00 97.31 222 ARG A CA 1
ATOM 1688 C C . ARG A 1 222 ? 1.261 -4.814 12.523 1.00 97.31 222 ARG A C 1
ATOM 1690 O O . ARG A 1 222 ? 0.122 -5.290 12.481 1.00 97.31 222 ARG A O 1
ATOM 1697 N N . GLY A 1 223 ? 1.975 -4.587 11.425 1.00 95.50 223 GLY A N 1
ATOM 1698 C CA . GLY A 1 223 ? 1.407 -4.773 10.095 1.00 95.50 223 GLY A CA 1
ATOM 1699 C C . GLY A 1 223 ? 2.330 -4.406 8.940 1.00 95.50 223 GLY A C 1
ATOM 1700 O O . GLY A 1 223 ? 3.512 -4.131 9.123 1.00 95.50 223 GLY A O 1
ATOM 1701 N N . ASP A 1 224 ? 1.754 -4.396 7.741 1.00 92.62 224 ASP A N 1
ATOM 1702 C CA . ASP A 1 224 ? 2.418 -3.978 6.508 1.00 92.62 224 ASP A CA 1
ATOM 1703 C C . ASP A 1 224 ? 2.000 -2.554 6.136 1.00 92.62 224 ASP A C 1
ATOM 1705 O O . ASP A 1 224 ? 0.860 -2.143 6.374 1.00 92.62 224 ASP A O 1
ATOM 1709 N N . ASN A 1 225 ? 2.909 -1.811 5.498 1.00 90.25 225 ASN A N 1
ATOM 1710 C CA . ASN A 1 225 ? 2.687 -0.419 5.087 1.00 90.25 225 ASN A CA 1
ATOM 1711 C C . ASN A 1 225 ? 2.253 0.497 6.248 1.00 90.25 225 ASN A C 1
ATOM 1713 O O . ASN A 1 225 ? 1.536 1.475 6.037 1.00 90.25 225 ASN A O 1
ATOM 1717 N N . LEU A 1 226 ? 2.689 0.181 7.472 1.00 91.69 226 LEU A N 1
ATOM 1718 C CA . LEU A 1 226 ? 2.541 1.063 8.622 1.00 91.69 226 LEU A CA 1
ATOM 1719 C C . LEU A 1 226 ? 3.667 2.090 8.580 1.00 91.69 226 LEU A C 1
ATOM 1721 O O . LEU A 1 226 ? 4.845 1.739 8.647 1.00 91.69 226 LEU A O 1
ATOM 1725 N N . SER A 1 227 ? 3.298 3.351 8.405 1.00 85.81 227 SER A N 1
ATOM 1726 C CA . SER A 1 227 ? 4.231 4.467 8.309 1.00 85.81 227 SER A CA 1
ATOM 1727 C C . SER A 1 227 ? 3.803 5.594 9.239 1.00 85.81 227 SER A C 1
ATOM 1729 O O . SER A 1 227 ? 2.671 5.625 9.725 1.00 85.81 227 SER A O 1
ATOM 1731 N N . SER A 1 228 ? 4.689 6.570 9.425 1.00 86.31 228 SER A N 1
ATOM 1732 C CA . SER A 1 228 ? 4.398 7.797 10.171 1.00 86.31 228 SER A CA 1
ATOM 1733 C C . SER A 1 228 ? 3.338 8.694 9.515 1.00 86.31 228 SER A C 1
ATOM 1735 O O . SER A 1 228 ? 2.996 9.723 10.086 1.00 86.31 228 SER A O 1
ATOM 1737 N N . ALA A 1 229 ? 2.835 8.346 8.323 1.00 89.00 229 ALA A N 1
ATOM 1738 C CA . ALA A 1 229 ? 1.710 9.044 7.700 1.00 89.00 229 ALA A CA 1
ATOM 1739 C C . ALA A 1 229 ? 0.363 8.687 8.356 1.00 89.00 229 ALA A C 1
ATOM 1741 O O . ALA A 1 229 ? -0.585 9.463 8.265 1.00 89.00 229 ALA A O 1
ATOM 1742 N N . LEU A 1 230 ? 0.281 7.543 9.046 1.00 92.44 230 LEU A N 1
ATOM 1743 C CA . LEU A 1 230 ? -0.897 7.156 9.820 1.00 92.44 230 LEU A CA 1
ATOM 1744 C C . LEU A 1 230 ? -0.946 7.974 11.104 1.00 92.44 230 LEU A C 1
ATOM 1746 O O . LEU A 1 230 ? -0.054 7.901 11.945 1.00 92.44 230 LEU A O 1
ATOM 1750 N N . GLN A 1 231 ? -2.003 8.767 11.228 1.00 94.69 231 GLN A N 1
ATOM 1751 C CA . GLN A 1 231 ? -2.171 9.747 12.299 1.00 94.69 231 GLN A CA 1
ATOM 1752 C C . GLN A 1 231 ? -3.048 9.209 13.427 1.00 94.69 231 GLN A C 1
ATOM 1754 O O . GLN A 1 231 ? -2.916 9.641 14.571 1.00 94.69 231 GLN A O 1
ATOM 1759 N N . TRP A 1 232 ? -3.928 8.256 13.114 1.00 96.81 232 TRP A N 1
ATOM 1760 C CA . TRP A 1 232 ? -4.997 7.825 14.005 1.00 96.81 232 TRP A CA 1
ATOM 1761 C C . TRP A 1 232 ? -5.041 6.304 14.136 1.00 96.81 232 TRP A C 1
ATOM 1763 O O . TRP A 1 232 ? -4.942 5.589 13.138 1.00 96.81 232 TRP A O 1
ATOM 1773 N N . ILE A 1 233 ? -5.269 5.818 15.356 1.00 96.88 233 ILE A N 1
ATOM 1774 C CA . ILE A 1 233 ? -5.795 4.477 15.624 1.00 96.88 233 ILE A CA 1
ATOM 1775 C C . ILE A 1 233 ? -7.218 4.660 16.140 1.00 96.88 233 ILE A C 1
ATOM 1777 O O . ILE A 1 233 ? -7.426 5.331 17.147 1.00 96.88 233 ILE A O 1
ATOM 1781 N N . CYS A 1 234 ? -8.194 4.099 15.436 1.00 97.06 234 CYS A N 1
ATOM 1782 C CA . CYS A 1 234 ? -9.604 4.220 15.775 1.00 97.06 234 CYS A CA 1
ATOM 1783 C C . CYS A 1 234 ? -10.145 2.899 16.306 1.00 97.06 234 CYS A C 1
ATOM 1785 O O . CYS A 1 234 ? -9.950 1.857 15.679 1.00 97.06 234 CYS A O 1
ATOM 1787 N N . LEU A 1 235 ? -10.830 2.970 17.443 1.00 96.56 235 LEU A N 1
ATOM 1788 C CA . LEU A 1 235 ? -11.655 1.912 18.002 1.00 96.56 235 LEU A CA 1
ATOM 1789 C C . LEU A 1 235 ? -13.111 2.278 17.749 1.00 96.56 235 LEU A C 1
ATOM 1791 O O . LEU A 1 235 ? -13.632 3.207 18.360 1.00 96.56 235 LEU A O 1
ATOM 1795 N N . SER A 1 236 ? -13.766 1.549 16.850 1.00 93.00 236 SER A N 1
ATOM 1796 C CA . SER A 1 236 ? -15.102 1.911 16.363 1.00 93.00 236 SER A CA 1
ATOM 1797 C C . SER A 1 236 ? -15.100 3.328 15.757 1.00 93.00 236 SER A C 1
ATOM 1799 O O . SER A 1 236 ? -14.433 3.566 14.749 1.00 93.00 236 SER A O 1
ATOM 1801 N N . ASP A 1 237 ? -15.819 4.267 16.361 1.00 91.38 237 ASP A N 1
ATOM 1802 C CA . ASP A 1 237 ? -15.949 5.670 15.974 1.00 91.38 237 ASP A CA 1
ATOM 1803 C C . ASP A 1 237 ? -14.993 6.612 16.732 1.00 91.38 237 ASP A C 1
ATOM 1805 O O . ASP A 1 237 ? -14.793 7.754 16.310 1.00 91.38 237 ASP A O 1
ATOM 1809 N N . VAL A 1 238 ? -14.343 6.139 17.800 1.00 95.12 238 VAL A N 1
ATOM 1810 C CA . VAL A 1 238 ? -13.419 6.940 18.613 1.00 95.12 238 VAL A CA 1
ATOM 1811 C C . VAL A 1 238 ? -11.986 6.768 18.119 1.00 95.12 238 VAL A C 1
ATOM 1813 O O . VAL A 1 238 ? -11.468 5.656 18.029 1.00 95.12 238 VAL A O 1
ATOM 1816 N N . CYS A 1 239 ? -11.310 7.877 17.817 1.00 95.75 239 CYS A N 1
ATOM 1817 C CA . CYS A 1 239 ? -9.947 7.873 17.289 1.00 95.75 239 CYS A CA 1
ATOM 1818 C C . CYS A 1 239 ? -8.941 8.485 18.261 1.00 95.75 239 CYS A C 1
ATOM 1820 O O . CYS A 1 239 ? -9.135 9.589 18.766 1.00 95.75 239 CYS A O 1
ATOM 1822 N N . TYR A 1 240 ? -7.822 7.791 18.446 1.00 96.56 240 TYR A N 1
ATOM 1823 C CA . TYR A 1 240 ? -6.704 8.211 19.280 1.00 96.56 240 TYR A CA 1
ATOM 1824 C C . TYR A 1 240 ? -5.482 8.508 18.412 1.00 96.56 240 TYR A C 1
ATOM 1826 O O . TYR A 1 240 ? -5.226 7.790 17.438 1.00 96.56 240 TYR A O 1
ATOM 1834 N N . PRO A 1 241 ? -4.698 9.544 18.745 1.00 96.88 241 PRO A N 1
ATOM 1835 C CA . PRO A 1 241 ? -3.514 9.885 17.975 1.00 96.88 241 PRO A CA 1
ATOM 1836 C C . PRO A 1 241 ? -2.456 8.780 18.073 1.00 96.88 241 PRO A C 1
ATOM 1838 O O . PRO A 1 241 ? -2.258 8.165 19.128 1.00 96.88 241 PRO A O 1
ATOM 1841 N N . VAL A 1 242 ? -1.753 8.536 16.970 1.00 96.31 242 VAL A N 1
ATOM 1842 C CA . VAL A 1 242 ? -0.538 7.716 16.959 1.00 96.31 242 VAL A CA 1
ATOM 1843 C C . VAL A 1 242 ? 0.557 8.467 17.715 1.00 96.31 242 VAL A C 1
ATOM 1845 O O . VAL A 1 242 ? 0.884 9.607 17.393 1.00 96.31 242 VAL A O 1
ATOM 1848 N N . THR A 1 243 ? 1.122 7.834 18.742 1.00 94.50 243 THR A N 1
ATOM 1849 C CA . THR A 1 243 ? 2.165 8.419 19.598 1.00 94.50 243 THR A CA 1
ATOM 1850 C C . THR A 1 243 ? 3.575 8.040 19.152 1.00 94.50 243 THR A C 1
ATOM 1852 O O . THR A 1 243 ? 4.513 8.794 19.400 1.00 94.50 243 THR A O 1
ATOM 1855 N N . ALA A 1 244 ? 3.734 6.903 18.469 1.00 93.00 244 ALA A N 1
ATOM 1856 C CA . ALA A 1 244 ? 4.977 6.497 17.819 1.00 93.00 244 ALA A CA 1
ATOM 1857 C C . ALA A 1 244 ? 4.688 5.568 16.630 1.00 93.00 244 ALA A C 1
ATOM 1859 O O . ALA A 1 244 ? 3.726 4.805 16.658 1.00 93.00 244 ALA A O 1
ATOM 1860 N N . ALA A 1 245 ? 5.536 5.605 15.603 1.00 92.62 245 ALA A N 1
ATOM 1861 C CA . ALA A 1 245 ? 5.424 4.748 14.419 1.00 92.62 245 ALA A CA 1
ATOM 1862 C C . ALA A 1 245 ? 6.796 4.163 14.029 1.00 92.62 245 ALA A C 1
ATOM 1864 O O . ALA A 1 245 ? 7.399 4.609 13.046 1.00 92.62 245 ALA A O 1
ATOM 1865 N N . PRO A 1 246 ? 7.357 3.229 14.824 1.00 89.75 246 PRO A N 1
ATOM 1866 C CA . PRO A 1 246 ? 8.556 2.508 14.415 1.00 89.75 246 PRO A CA 1
ATOM 1867 C C . PRO A 1 246 ? 8.273 1.648 13.173 1.00 89.75 246 PRO A C 1
ATOM 1869 O O . PRO A 1 246 ? 7.127 1.358 12.846 1.00 89.75 246 PRO A O 1
ATOM 1872 N N . SER A 1 247 ? 9.319 1.240 12.450 1.00 87.94 247 SER A N 1
ATOM 1873 C CA . SER A 1 247 ? 9.157 0.481 11.200 1.00 87.94 247 SER A CA 1
ATOM 1874 C C . SER A 1 247 ? 8.281 -0.767 11.395 1.00 87.94 247 SER A C 1
ATOM 1876 O O . SER A 1 247 ? 8.655 -1.670 12.141 1.00 87.94 247 SER A O 1
ATOM 1878 N N . GLY A 1 248 ? 7.126 -0.813 10.720 1.00 90.31 248 GLY A N 1
ATOM 1879 C CA . GLY A 1 248 ? 6.179 -1.933 10.790 1.00 90.31 248 GLY A CA 1
ATOM 1880 C C . GLY A 1 248 ? 5.263 -1.949 12.020 1.00 90.31 248 GLY A C 1
ATOM 1881 O O . GLY A 1 248 ? 4.512 -2.913 12.190 1.00 90.31 248 GLY A O 1
ATOM 1882 N N . GLU A 1 249 ? 5.283 -0.905 12.855 1.00 95.44 249 GLU A N 1
ATOM 1883 C CA . GLU A 1 249 ? 4.420 -0.786 14.031 1.00 95.44 249 GLU A CA 1
ATOM 1884 C C . GLU A 1 249 ? 3.788 0.609 14.175 1.00 95.44 249 GLU A C 1
ATOM 1886 O O . GLU A 1 249 ? 4.339 1.619 13.745 1.00 95.44 249 GLU A O 1
ATOM 1891 N N . LEU A 1 250 ? 2.643 0.671 14.852 1.00 96.69 250 LEU A N 1
ATOM 1892 C CA . LEU A 1 250 ? 2.024 1.902 15.343 1.00 96.69 250 LEU A CA 1
ATOM 1893 C C . LEU A 1 250 ? 1.731 1.761 16.826 1.00 96.69 250 LEU A C 1
ATOM 1895 O O . LEU A 1 250 ? 1.201 0.741 17.269 1.00 96.69 250 LEU A O 1
ATOM 1899 N N . HIS A 1 251 ? 2.054 2.789 17.595 1.00 96.06 251 HIS A N 1
ATOM 1900 C CA . HIS A 1 251 ? 1.737 2.865 19.011 1.00 96.06 251 HIS A CA 1
ATOM 1901 C C . HIS A 1 251 ? 0.699 3.962 19.223 1.00 96.06 251 HIS A C 1
ATOM 1903 O O . HIS A 1 251 ? 0.802 5.049 18.655 1.00 96.06 251 HIS A O 1
ATOM 1909 N N . SER A 1 252 ? -0.300 3.694 20.055 1.00 96.00 252 SER A N 1
ATOM 1910 C CA . SER A 1 252 ? -1.293 4.682 20.482 1.00 96.00 252 SER A CA 1
ATOM 1911 C C . SER A 1 252 ? -1.609 4.486 21.960 1.00 96.00 252 SER A C 1
ATOM 1913 O O . SER A 1 252 ? -1.349 3.421 22.523 1.00 96.00 252 SER A O 1
ATOM 1915 N N . PHE A 1 253 ? -2.107 5.534 22.609 1.00 94.81 253 PHE A N 1
ATOM 1916 C CA . PHE A 1 253 ? -2.500 5.492 24.011 1.00 94.81 253 PHE A CA 1
ATOM 1917 C C . PHE A 1 253 ? -3.987 5.789 24.143 1.00 94.81 253 PHE A C 1
ATOM 1919 O O . PHE A 1 253 ? -4.445 6.847 23.710 1.00 94.81 253 PHE A O 1
ATOM 1926 N N . ILE A 1 254 ? -4.704 4.872 24.782 1.00 94.44 254 ILE A N 1
ATOM 1927 C CA . ILE A 1 254 ? -6.118 5.022 25.100 1.00 94.44 254 ILE A CA 1
ATOM 1928 C C . ILE A 1 254 ? -6.205 5.460 26.561 1.00 94.44 254 ILE A C 1
ATOM 1930 O O . ILE A 1 254 ? -5.800 4.696 27.440 1.00 94.44 254 ILE A O 1
ATOM 1934 N N . PRO A 1 255 ? -6.682 6.681 26.845 1.00 92.88 255 PRO A N 1
ATOM 1935 C CA . PRO A 1 255 ? -6.823 7.159 28.210 1.00 92.88 255 PRO A CA 1
ATOM 1936 C C . PRO A 1 255 ? -8.009 6.488 28.910 1.00 92.88 255 PRO A C 1
ATOM 1938 O O . PRO A 1 255 ? -9.023 6.183 28.283 1.00 92.88 255 PRO A O 1
ATOM 1941 N N . ALA A 1 256 ? -7.928 6.357 30.236 1.00 89.19 256 ALA A N 1
ATOM 1942 C CA . ALA A 1 256 ? -9.047 5.868 31.044 1.00 89.19 256 ALA A CA 1
ATOM 1943 C C . ALA A 1 256 ? -10.299 6.761 30.989 1.00 89.19 256 ALA A C 1
ATOM 1945 O O . ALA A 1 256 ? -11.394 6.283 31.257 1.00 89.19 256 ALA A O 1
ATOM 1946 N N . SER A 1 257 ? -10.153 8.031 30.594 1.00 88.69 257 SER A N 1
ATOM 1947 C CA . SER A 1 257 ? -11.253 8.983 30.386 1.00 88.69 257 SER A CA 1
ATOM 1948 C C . SER A 1 257 ? -11.971 8.820 29.039 1.00 88.69 257 SER A C 1
ATOM 1950 O O . SER A 1 257 ? -12.612 9.759 28.569 1.00 88.69 257 SER A O 1
ATOM 1952 N N . THR A 1 258 ? -11.771 7.697 28.349 1.00 90.50 258 THR A N 1
ATOM 1953 C CA . THR A 1 258 ? -12.477 7.398 27.102 1.00 90.50 258 THR A CA 1
ATOM 1954 C C . THR A 1 258 ? -13.989 7.302 27.320 1.00 90.50 258 THR A C 1
ATOM 1956 O O . THR A 1 258 ? -14.444 7.040 28.426 1.00 90.50 258 THR A O 1
ATOM 1959 N N . THR A 1 259 ? -14.762 7.485 26.254 1.00 89.31 259 THR A N 1
ATOM 1960 C CA . THR A 1 259 ? -16.216 7.271 26.234 1.00 89.31 259 THR A CA 1
ATOM 1961 C C . THR A 1 259 ? -16.606 5.875 25.745 1.00 89.31 259 THR A C 1
ATOM 1963 O O . THR A 1 259 ? -17.792 5.586 25.635 1.00 89.31 259 THR A O 1
ATOM 1966 N N . LEU A 1 260 ? -15.635 5.023 25.400 1.00 91.88 260 LEU A N 1
ATOM 1967 C CA . LEU A 1 260 ? -15.896 3.654 24.954 1.00 91.88 260 LEU A CA 1
ATOM 1968 C C . LEU A 1 260 ? -16.458 2.812 26.101 1.00 91.88 260 LEU A C 1
ATOM 1970 O O . LEU A 1 260 ? -15.808 2.678 27.135 1.00 91.88 260 LEU A O 1
ATOM 1974 N N . SER A 1 261 ? -17.615 2.196 25.885 1.00 91.94 261 SER A N 1
ATOM 1975 C CA . SER A 1 261 ? -18.104 1.123 26.750 1.00 91.94 261 SER A CA 1
ATOM 1976 C C . SER A 1 261 ? -17.269 -0.147 26.577 1.00 91.94 261 SER A C 1
ATOM 1978 O O . SER A 1 261 ? -16.746 -0.373 25.488 1.00 91.94 261 SER A O 1
ATOM 1980 N N . PRO A 1 262 ? -17.164 -1.018 27.596 1.00 94.00 262 PRO A N 1
ATOM 1981 C CA . PRO A 1 262 ? -16.543 -2.326 27.431 1.00 94.00 262 PRO A CA 1
ATOM 1982 C C . PRO A 1 262 ? -17.219 -3.157 26.345 1.00 94.00 262 PRO A C 1
ATOM 1984 O O . PRO A 1 262 ? -18.423 -3.044 26.115 1.00 94.00 262 PRO A O 1
ATOM 1987 N N . GLY A 1 263 ? -16.448 -4.035 25.714 1.00 94.69 263 GLY A N 1
ATOM 1988 C CA . GLY A 1 263 ? -16.920 -4.881 24.626 1.00 94.69 263 GLY A CA 1
ATOM 1989 C C . GLY A 1 263 ? -15.866 -5.094 23.546 1.00 94.69 263 GLY A C 1
ATOM 1990 O O . GLY A 1 263 ? -14.701 -4.718 23.690 1.00 94.69 263 GLY A O 1
ATOM 1991 N N . SER A 1 264 ? -16.284 -5.722 22.449 1.00 95.62 264 SER A N 1
ATOM 1992 C CA . SER A 1 264 ? -15.446 -5.920 21.266 1.00 95.62 264 SER A CA 1
ATOM 1993 C C . SER A 1 264 ? -15.503 -4.696 20.349 1.00 95.62 264 SER A C 1
ATOM 1995 O O . SER A 1 264 ? -16.578 -4.308 19.893 1.00 95.62 264 SER A O 1
ATOM 1997 N N . HIS A 1 265 ? -14.344 -4.127 20.019 1.00 96.31 265 HIS A N 1
ATOM 1998 C CA . HIS A 1 265 ? -14.228 -2.977 19.127 1.00 96.31 265 HIS A CA 1
ATOM 1999 C C . HIS A 1 265 ? -13.364 -3.294 17.903 1.00 96.31 265 HIS A C 1
ATOM 2001 O O . HIS A 1 265 ? -12.247 -3.806 18.049 1.00 96.31 265 HIS A O 1
ATOM 2007 N N . PRO A 1 266 ? -13.816 -2.938 16.686 1.00 97.69 266 PRO A N 1
ATOM 2008 C CA . PRO A 1 266 ? -12.950 -2.956 15.523 1.00 97.69 266 PRO A CA 1
ATOM 2009 C C . PRO A 1 266 ? -11.889 -1.858 15.652 1.00 97.69 266 PRO A C 1
ATOM 2011 O O . PRO A 1 266 ? -12.198 -0.671 15.751 1.00 97.69 266 PRO A O 1
ATOM 2014 N N . LEU A 1 267 ? -10.628 -2.267 15.608 1.00 97.88 267 LEU A N 1
ATOM 2015 C CA . LEU A 1 267 ? -9.452 -1.420 15.551 1.00 97.88 267 LEU A CA 1
ATOM 2016 C C . LEU A 1 267 ? -9.030 -1.209 14.100 1.00 97.88 267 LEU A C 1
ATOM 2018 O O . LEU A 1 267 ? -8.772 -2.169 13.371 1.00 97.88 267 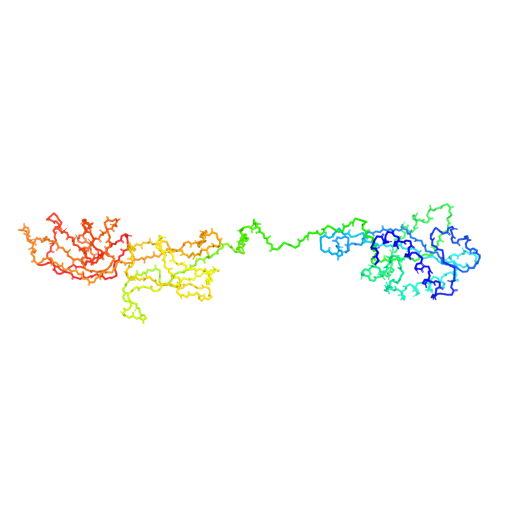LEU A O 1
ATOM 2022 N N . THR A 1 268 ? -8.888 0.051 13.701 1.00 97.56 268 THR A N 1
ATOM 2023 C CA . THR A 1 268 ? -8.358 0.456 12.392 1.00 97.56 268 THR A CA 1
ATOM 2024 C C . THR A 1 268 ? -7.280 1.528 12.543 1.00 97.56 268 THR A C 1
ATOM 2026 O O . THR A 1 268 ? -7.264 2.271 13.521 1.00 97.56 268 THR A O 1
ATOM 2029 N N . ALA A 1 269 ? -6.369 1.623 11.576 1.00 96.56 269 ALA A N 1
ATOM 2030 C CA . ALA A 1 269 ? -5.441 2.741 11.445 1.00 96.56 269 ALA A CA 1
ATOM 2031 C C . ALA A 1 269 ? -5.897 3.647 10.300 1.00 96.56 269 ALA A C 1
ATOM 2033 O O . ALA A 1 269 ? -6.298 3.153 9.242 1.00 96.56 269 ALA A O 1
ATOM 2034 N N . ALA A 1 270 ? -5.820 4.961 10.497 1.00 94.75 270 ALA A N 1
ATOM 2035 C CA . ALA A 1 270 ? -6.290 5.934 9.525 1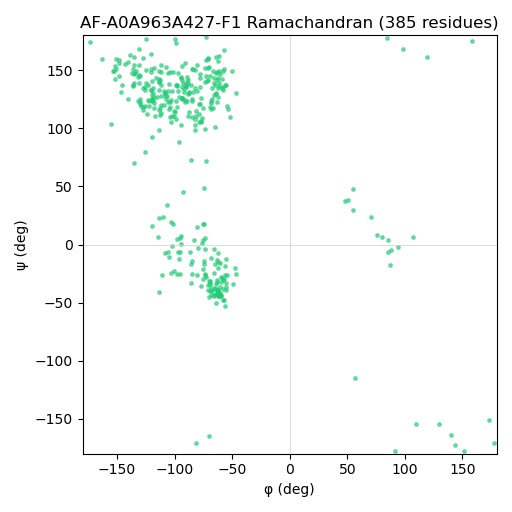.00 94.75 270 ALA A CA 1
ATOM 2036 C C . ALA A 1 270 ? -5.320 7.106 9.324 1.00 94.75 270 ALA A C 1
ATOM 2038 O O . ALA A 1 270 ? -4.590 7.514 10.230 1.00 94.75 270 ALA A O 1
ATOM 2039 N N . GLN A 1 271 ? -5.358 7.664 8.117 1.00 92.69 271 GLN A N 1
ATOM 2040 C CA . GLN A 1 271 ? -4.682 8.904 7.740 1.00 92.69 271 GLN A CA 1
ATOM 2041 C C . GLN A 1 271 ? -5.633 9.802 6.956 1.00 92.69 271 GLN A C 1
ATOM 2043 O O . GLN A 1 271 ? -6.464 9.311 6.180 1.00 92.69 271 GLN A O 1
ATOM 2048 N N . ASP A 1 272 ? -5.461 11.106 7.121 1.00 90.69 272 ASP A N 1
ATOM 2049 C CA . ASP A 1 272 ? -6.157 12.099 6.318 1.00 90.69 272 ASP A CA 1
ATOM 2050 C C . ASP A 1 272 ? -5.337 12.399 5.055 1.00 90.69 272 ASP A C 1
ATOM 2052 O O . ASP A 1 272 ? -4.126 12.619 5.103 1.00 90.69 272 ASP A O 1
ATOM 2056 N N . LEU A 1 273 ? -5.991 12.346 3.895 1.00 86.75 273 LEU A N 1
ATOM 2057 C CA . LEU A 1 273 ? -5.376 12.585 2.593 1.00 86.75 273 LEU A CA 1
ATOM 2058 C C . LEU A 1 273 ? -5.539 14.051 2.165 1.00 86.75 273 LEU A C 1
ATOM 2060 O O . LEU A 1 273 ? -6.544 14.687 2.512 1.00 86.75 273 LEU A O 1
ATOM 2064 N N . PRO A 1 274 ? -4.624 14.574 1.324 1.00 75.75 274 PRO A N 1
ATOM 2065 C CA . PRO A 1 274 ? -4.825 15.847 0.638 1.00 75.75 274 PRO A CA 1
ATOM 2066 C C . PRO A 1 274 ? -6.155 15.816 -0.132 1.00 75.75 274 PRO A C 1
ATOM 2068 O O . PRO A 1 274 ? -6.382 14.937 -0.965 1.00 75.75 274 PRO A O 1
ATOM 2071 N N . GLY A 1 275 ? -7.076 16.720 0.207 1.00 76.62 275 GLY A N 1
ATOM 2072 C CA . GLY A 1 275 ? -8.458 16.719 -0.297 1.00 76.62 275 GLY A CA 1
ATOM 2073 C C . GLY A 1 275 ? -9.526 16.291 0.720 1.00 76.62 275 GLY A C 1
ATOM 2074 O O . GLY A 1 275 ? -10.685 16.133 0.342 1.00 76.62 275 GLY A O 1
ATOM 2075 N N . GLY A 1 276 ? -9.158 16.093 1.993 1.00 82.69 276 GLY A N 1
ATOM 2076 C CA . GLY A 1 276 ? -10.100 15.876 3.103 1.00 82.69 276 GLY A CA 1
ATOM 2077 C C . GLY A 1 276 ? -10.721 14.478 3.154 1.00 82.69 276 GLY A C 1
ATOM 2078 O O . GLY A 1 276 ? -11.644 14.233 3.927 1.00 82.69 276 GLY A O 1
ATOM 2079 N N . ARG A 1 277 ? -10.237 13.550 2.322 1.00 85.88 277 ARG A N 1
ATOM 2080 C CA . ARG A 1 277 ? -10.663 12.146 2.341 1.00 85.88 277 ARG A CA 1
ATOM 2081 C C . ARG A 1 277 ? -9.857 11.377 3.376 1.00 85.88 277 ARG A C 1
ATOM 2083 O O . ARG A 1 277 ? -8.687 11.674 3.586 1.00 85.88 277 ARG A O 1
ATOM 2090 N N . ARG A 1 278 ? -10.452 10.334 3.948 1.00 88.44 278 ARG A N 1
ATOM 2091 C CA . ARG A 1 278 ? -9.786 9.463 4.919 1.00 88.44 278 ARG A CA 1
ATOM 2092 C C . ARG A 1 278 ? -9.421 8.125 4.287 1.00 88.44 278 ARG A C 1
ATOM 2094 O O . ARG A 1 278 ? -10.261 7.500 3.645 1.00 88.44 278 ARG A O 1
ATOM 2101 N N . SER A 1 279 ? -8.181 7.686 4.477 1.00 89.81 279 SER A N 1
ATOM 2102 C CA . SER A 1 279 ? -7.730 6.333 4.133 1.00 89.81 279 SER A CA 1
ATOM 2103 C C . SER A 1 279 ? -7.660 5.499 5.403 1.00 89.81 279 SER A C 1
ATOM 2105 O O . SER A 1 279 ? -7.085 5.951 6.391 1.00 89.81 279 SER A O 1
ATOM 2107 N N . VAL A 1 280 ? -8.215 4.288 5.369 1.00 93.19 280 VAL A N 1
ATOM 2108 C CA . VAL A 1 280 ? -8.360 3.409 6.539 1.00 93.19 280 VAL A CA 1
ATOM 2109 C C . VAL A 1 280 ? -7.828 2.012 6.209 1.00 93.19 280 VAL A C 1
ATOM 2111 O O . VAL A 1 280 ? -7.941 1.559 5.071 1.00 93.19 280 VAL A O 1
ATOM 2114 N N . SER A 1 281 ? -7.218 1.346 7.188 1.00 95.00 281 SER A N 1
ATOM 2115 C CA . SER A 1 281 ? -6.744 -0.040 7.083 1.00 95.00 281 SER A CA 1
ATOM 2116 C C . SER A 1 281 ? -7.882 -1.070 7.099 1.00 95.00 281 SER A C 1
ATOM 2118 O O . SER A 1 281 ? -9.047 -0.741 7.312 1.00 95.00 281 SER A O 1
ATOM 2120 N N . ASN A 1 282 ? -7.538 -2.359 6.983 1.00 95.44 282 ASN A N 1
ATOM 2121 C CA . ASN A 1 282 ? -8.421 -3.422 7.479 1.00 95.44 282 ASN A CA 1
ATOM 2122 C C . ASN A 1 282 ? -8.635 -3.305 8.998 1.00 95.44 282 ASN A C 1
ATOM 2124 O O . ASN A 1 282 ? -7.834 -2.682 9.699 1.00 95.44 282 ASN A O 1
ATOM 2128 N N . ALA A 1 283 ? -9.682 -3.960 9.498 1.00 96.12 283 ALA A N 1
ATOM 2129 C CA . ALA A 1 283 ? -9.971 -4.034 10.923 1.00 96.12 283 ALA A CA 1
ATOM 2130 C C . ALA A 1 283 ? -9.280 -5.237 11.590 1.00 96.12 283 ALA A C 1
ATOM 2132 O O . ALA A 1 283 ? -9.189 -6.318 10.998 1.00 96.12 283 ALA A O 1
ATOM 2133 N N . LEU A 1 284 ? -8.832 -5.045 12.830 1.00 97.31 284 LEU A N 1
ATOM 2134 C CA . LEU A 1 284 ? -8.576 -6.106 13.811 1.00 97.31 284 LEU A CA 1
ATOM 2135 C C . LEU A 1 284 ? -9.601 -5.984 14.936 1.00 97.31 284 LEU A C 1
ATOM 2137 O O . LEU A 1 284 ? -10.106 -4.896 15.167 1.00 97.31 284 LEU A O 1
ATOM 2141 N N . MET A 1 285 ? -9.909 -7.068 15.639 1.00 97.19 285 MET A N 1
ATOM 2142 C CA . MET A 1 285 ? -10.780 -6.993 16.813 1.00 97.19 285 MET A CA 1
ATOM 2143 C C . MET A 1 285 ? -9.934 -6.836 18.077 1.00 97.19 285 MET A C 1
ATOM 2145 O O . MET A 1 285 ? -8.931 -7.537 18.224 1.00 97.19 285 MET A O 1
ATOM 2149 N N . VAL A 1 286 ? -10.344 -5.940 18.970 1.00 97.06 286 VAL A N 1
ATOM 2150 C CA . VAL A 1 286 ? -9.832 -5.844 20.344 1.00 97.06 286 VAL A CA 1
ATOM 2151 C C . VAL A 1 286 ? -10.984 -5.858 21.333 1.00 97.06 286 VAL A C 1
ATOM 2153 O O . VAL A 1 286 ? -12.114 -5.550 20.960 1.00 97.06 286 VAL A O 1
ATOM 2156 N N . GLU A 1 287 ? -10.706 -6.183 22.589 1.00 96.94 287 GLU A N 1
ATOM 2157 C CA . GLU A 1 287 ? -11.713 -6.200 23.647 1.00 96.94 287 GLU A CA 1
ATOM 2158 C C . GLU A 1 287 ? -11.320 -5.264 24.787 1.00 96.94 287 GLU A C 1
ATOM 2160 O O . GLU A 1 287 ? -10.247 -5.398 25.380 1.00 96.94 287 GLU A O 1
ATOM 2165 N N . LEU A 1 288 ? -12.214 -4.327 25.095 1.00 95.75 288 LEU A N 1
ATOM 2166 C CA . LEU A 1 288 ? -12.148 -3.507 26.295 1.00 95.75 288 LEU A CA 1
ATOM 2167 C C . LEU A 1 288 ? -12.894 -4.233 27.421 1.00 95.75 288 LEU A C 1
ATOM 2169 O O . LEU A 1 288 ? -14.067 -4.593 27.279 1.00 95.75 288 LEU A O 1
ATOM 2173 N N . LEU A 1 289 ? -12.202 -4.465 28.532 1.00 95.81 289 LEU A N 1
ATOM 2174 C CA . LEU A 1 289 ? -12.735 -5.110 29.725 1.00 95.81 289 LEU A CA 1
ATOM 2175 C C . LEU A 1 289 ? -13.231 -4.052 30.727 1.00 95.81 289 LEU A C 1
ATOM 2177 O O . LEU A 1 289 ? -12.584 -3.013 30.879 1.00 95.81 289 LEU A O 1
ATOM 2181 N N . PRO A 1 290 ? -14.339 -4.307 31.446 1.00 94.38 290 PRO A N 1
ATOM 2182 C CA . PRO A 1 290 ? -14.739 -3.473 32.574 1.00 94.38 290 PRO A CA 1
ATOM 2183 C C . PRO A 1 290 ? -13.760 -3.645 33.744 1.00 94.38 290 PRO A C 1
ATOM 2185 O O . PRO A 1 290 ? -13.296 -4.755 34.018 1.00 94.38 290 PRO A O 1
ATOM 2188 N N . THR A 1 291 ? -13.496 -2.574 34.493 1.00 92.31 291 THR A N 1
ATOM 2189 C CA . THR A 1 291 ? -12.619 -2.626 35.671 1.00 92.31 291 THR A CA 1
ATOM 2190 C C . THR A 1 291 ? -13.462 -2.624 36.936 1.00 92.31 291 THR A C 1
ATOM 2192 O O . THR A 1 291 ? -13.971 -1.584 37.345 1.00 92.31 291 THR A O 1
ATOM 2195 N N . LEU A 1 292 ? -13.584 -3.771 37.603 1.00 93.12 292 LEU A N 1
ATOM 2196 C CA . LEU A 1 292 ? -14.284 -3.877 38.884 1.00 93.12 292 LEU A CA 1
ATOM 2197 C C . LEU A 1 292 ? -13.290 -3.741 40.046 1.00 93.12 292 LEU A C 1
ATOM 2199 O O . LEU A 1 292 ? -12.301 -4.464 40.109 1.00 93.12 292 LEU A O 1
ATOM 2203 N N . THR A 1 293 ? -13.547 -2.823 40.976 1.00 92.50 293 THR A N 1
ATOM 2204 C CA . THR A 1 293 ? -12.655 -2.556 42.126 1.00 92.50 293 THR A CA 1
ATOM 2205 C C . THR A 1 293 ? -13.253 -2.980 43.459 1.00 92.50 293 THR A C 1
ATOM 2207 O O . THR A 1 293 ? -12.515 -3.302 44.387 1.00 92.50 293 THR A O 1
ATOM 2210 N N . GLY A 1 294 ? -14.580 -3.008 43.563 1.00 93.38 294 GLY A N 1
ATOM 2211 C CA . GLY A 1 294 ? -15.266 -3.317 44.806 1.00 93.38 294 GLY A CA 1
ATOM 2212 C C . GLY A 1 294 ? -16.723 -3.687 44.587 1.00 93.38 294 GLY A C 1
ATOM 2213 O O . GLY A 1 294 ? -17.322 -3.368 43.560 1.00 93.38 294 GLY A O 1
ATOM 2214 N N . ALA A 1 295 ? -17.272 -4.379 45.578 1.00 95.38 295 ALA A N 1
ATOM 2215 C CA . ALA A 1 295 ? -18.678 -4.724 45.672 1.00 95.38 295 ALA A CA 1
ATOM 2216 C C . ALA A 1 295 ? -19.094 -4.582 47.139 1.00 95.38 295 ALA A C 1
ATOM 2218 O O . ALA A 1 295 ? -18.449 -5.145 48.024 1.00 95.38 295 ALA A O 1
ATOM 2219 N N . VAL A 1 296 ? -20.129 -3.787 47.398 1.00 94.12 296 VAL A N 1
ATOM 2220 C CA . VAL A 1 296 ? -20.598 -3.448 48.742 1.00 94.12 296 VAL A CA 1
ATOM 2221 C C . VAL A 1 296 ? -22.099 -3.677 48.815 1.00 94.12 296 VAL A C 1
ATOM 2223 O O . VAL A 1 296 ? -22.868 -3.105 48.044 1.00 94.12 296 VAL A O 1
ATOM 2226 N N . LEU A 1 297 ? -22.503 -4.523 49.755 1.00 92.25 297 LEU A N 1
ATOM 2227 C CA . LEU A 1 297 ? -23.897 -4.789 50.084 1.00 92.25 297 LEU A CA 1
ATOM 2228 C C . LEU A 1 297 ? -24.506 -3.603 50.856 1.00 92.25 297 LEU A C 1
ATOM 2230 O O . LEU A 1 297 ? -23.844 -3.044 51.735 1.00 92.25 297 LEU A O 1
ATOM 2234 N N . ASP A 1 298 ? -25.760 -3.234 50.570 1.00 89.38 298 ASP A N 1
ATOM 2235 C CA . ASP A 1 298 ? -26.499 -2.278 51.410 1.00 89.38 298 ASP A CA 1
ATOM 2236 C C . ASP A 1 298 ? -26.668 -2.856 52.832 1.00 89.38 298 ASP A C 1
ATOM 2238 O O . ASP A 1 298 ? -27.171 -3.972 52.988 1.00 89.38 298 ASP A O 1
ATOM 2242 N N . PRO A 1 299 ? -26.283 -2.108 53.885 1.00 84.44 299 PRO A N 1
ATOM 2243 C CA . PRO A 1 299 ? -26.335 -2.579 55.270 1.00 84.44 299 PRO A CA 1
ATOM 2244 C C . PRO A 1 299 ? -27.739 -2.958 55.767 1.00 84.44 299 PRO A C 1
ATOM 2246 O O . PRO A 1 299 ? -27.855 -3.610 56.801 1.00 84.44 299 PRO A O 1
ATOM 2249 N N . ASN A 1 300 ? -28.807 -2.557 55.074 1.00 86.69 300 ASN A N 1
ATOM 2250 C CA . ASN A 1 300 ? -30.189 -2.854 55.453 1.00 86.69 300 ASN A CA 1
ATOM 2251 C C . ASN A 1 300 ? -30.730 -4.128 54.784 1.00 86.69 300 ASN A C 1
ATOM 2253 O O . ASN A 1 300 ? -31.848 -4.114 54.262 1.00 86.69 300 ASN A O 1
ATOM 2257 N N . ILE A 1 301 ? -29.949 -5.211 54.767 1.00 83.69 301 ILE A N 1
ATOM 2258 C CA . ILE A 1 301 ? -30.377 -6.497 54.205 1.00 83.69 301 ILE A CA 1
ATOM 2259 C C . ILE A 1 301 ? -31.671 -6.989 54.871 1.00 83.69 301 ILE A C 1
ATOM 2261 O O . ILE A 1 301 ? -31.852 -6.851 56.083 1.00 83.69 301 ILE A O 1
ATOM 2265 N N . VAL A 1 302 ? -32.603 -7.513 54.070 1.00 87.81 302 VAL A N 1
ATOM 2266 C CA . VAL A 1 302 ? -33.925 -7.927 54.555 1.00 87.81 302 VAL A CA 1
ATOM 2267 C C . VAL A 1 302 ? -34.079 -9.435 54.405 1.00 87.81 302 VAL A C 1
ATOM 2269 O O . VAL A 1 302 ? -33.885 -9.979 53.319 1.00 87.81 302 VAL A O 1
ATOM 2272 N N . ASP A 1 303 ? -34.448 -10.097 55.501 1.00 85.44 303 ASP A N 1
ATOM 2273 C CA . ASP A 1 303 ? -34.893 -11.492 55.509 1.00 85.44 303 ASP A CA 1
ATOM 2274 C C . ASP A 1 303 ? -36.364 -11.557 55.087 1.00 85.44 303 ASP A C 1
ATOM 2276 O O . ASP A 1 303 ? -37.212 -10.816 55.593 1.00 85.44 303 ASP A O 1
ATOM 2280 N N . ASN A 1 304 ? -36.681 -12.454 54.157 1.00 84.62 304 ASN A N 1
ATOM 2281 C CA . ASN A 1 304 ? -38.050 -12.691 53.709 1.00 84.62 304 ASN A CA 1
ATOM 2282 C C . ASN A 1 304 ? -38.901 -13.521 54.698 1.00 84.62 304 ASN A C 1
ATOM 2284 O O . ASN A 1 304 ? -40.055 -13.832 54.397 1.00 84.62 304 ASN A O 1
ATOM 2288 N N . GLY A 1 305 ? -38.341 -13.911 55.844 1.00 80.44 305 GLY A N 1
ATOM 2289 C CA . GLY A 1 305 ? -38.978 -14.736 56.869 1.00 80.44 305 GLY A CA 1
ATOM 2290 C C . GLY A 1 305 ? -38.696 -16.236 56.742 1.00 80.44 305 GLY A C 1
ATOM 2291 O O . GLY A 1 305 ? -39.147 -16.999 57.595 1.00 80.44 305 GLY A O 1
ATOM 2292 N N . ASN A 1 306 ?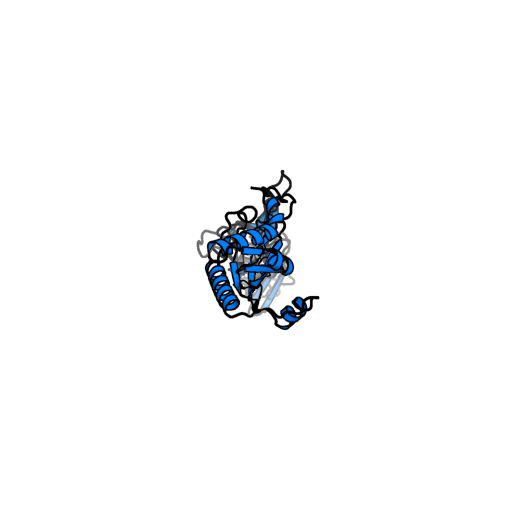 -37.947 -16.660 55.717 1.00 84.44 306 ASN A N 1
ATOM 2293 C CA . ASN A 1 306 ? -37.509 -18.044 55.504 1.00 84.44 306 ASN A CA 1
ATOM 2294 C C . ASN A 1 306 ? -35.979 -18.208 55.615 1.00 84.44 306 ASN A C 1
ATOM 2296 O O . ASN A 1 306 ? -35.473 -19.301 55.356 1.00 84.44 306 ASN A O 1
ATOM 2300 N N . GLY A 1 307 ? -35.248 -17.157 56.004 1.00 85.44 307 GLY A N 1
ATOM 2301 C CA . GLY A 1 307 ? -33.789 -17.156 56.106 1.00 85.44 307 GLY A CA 1
ATOM 2302 C C . GLY A 1 307 ? -33.069 -16.834 54.796 1.00 85.44 307 GLY A C 1
ATOM 2303 O O . GLY A 1 307 ? -31.842 -16.872 54.768 1.00 85.44 307 GLY A O 1
ATOM 2304 N N . ASP A 1 308 ? -33.805 -16.513 53.729 1.00 90.31 308 ASP A N 1
ATOM 2305 C CA . ASP A 1 308 ? -33.251 -16.022 52.470 1.00 90.31 308 ASP A CA 1
ATOM 2306 C C . ASP A 1 308 ? -33.239 -14.488 52.475 1.00 90.31 308 ASP A C 1
ATOM 2308 O O . ASP A 1 308 ? -34.191 -13.839 52.920 1.00 90.31 308 ASP A O 1
ATOM 2312 N N . LEU A 1 309 ? -32.180 -13.902 51.925 1.00 90.62 309 LEU A N 1
ATOM 2313 C CA . LEU A 1 309 ? -31.906 -12.475 52.026 1.00 90.62 309 LEU A CA 1
ATOM 2314 C C . LEU A 1 309 ? -32.00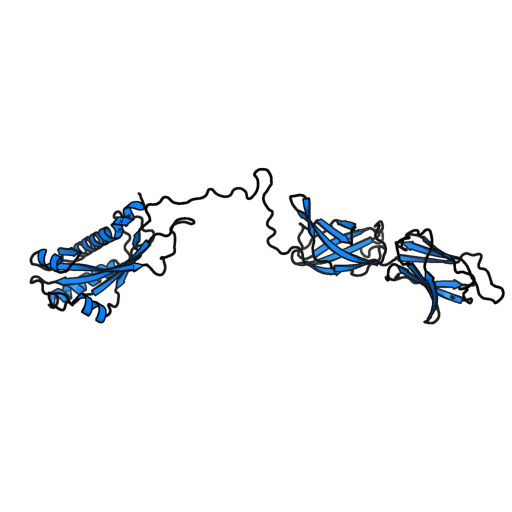4 -11.772 50.665 1.00 90.62 309 LEU A C 1
ATOM 2316 O O . LEU A 1 309 ? -31.512 -12.289 49.658 1.00 90.62 309 LEU A O 1
ATOM 2320 N N . TYR A 1 310 ? -32.574 -10.566 50.642 1.00 91.75 310 TYR A N 1
ATOM 2321 C CA . TYR A 1 310 ? -32.669 -9.724 49.444 1.00 91.75 310 TYR A CA 1
ATOM 2322 C C . TYR A 1 310 ? -32.318 -8.262 49.757 1.00 91.75 310 TYR A C 1
ATOM 2324 O O . TYR A 1 310 ? -32.731 -7.724 50.792 1.00 91.75 310 TYR A O 1
ATOM 2332 N N . ARG A 1 311 ? -31.519 -7.627 48.882 1.00 91.94 311 ARG A N 1
ATOM 2333 C CA . ARG A 1 311 ? -31.157 -6.204 48.963 1.00 91.94 311 ARG A CA 1
ATOM 2334 C C . ARG A 1 311 ? -30.367 -5.708 47.752 1.00 91.94 311 ARG A C 1
ATOM 2336 O O . ARG A 1 311 ? -29.949 -6.492 46.907 1.00 91.94 311 ARG A O 1
ATOM 2343 N N . ASP A 1 312 ? -30.129 -4.405 47.724 1.00 92.25 312 ASP A N 1
ATOM 2344 C CA . ASP A 1 312 ? -29.279 -3.743 46.750 1.00 92.25 312 ASP A CA 1
ATOM 2345 C C . ASP A 1 312 ? -27.787 -4.050 46.975 1.00 92.25 312 ASP A C 1
ATOM 2347 O O . ASP A 1 312 ? -27.284 -4.081 48.104 1.00 92.25 312 ASP A O 1
ATOM 2351 N N . LEU A 1 313 ? -27.070 -4.237 45.870 1.00 93.19 313 LEU A N 1
ATOM 2352 C CA . LEU A 1 313 ? -25.624 -4.391 45.787 1.00 93.19 313 LEU A CA 1
ATOM 2353 C C . LEU A 1 313 ? -25.052 -3.238 44.963 1.00 93.19 313 LEU A C 1
ATOM 2355 O O . LEU A 1 313 ? -25.458 -3.035 43.821 1.00 93.19 313 LEU A O 1
ATOM 2359 N N . THR A 1 314 ? -24.065 -2.530 45.506 1.00 93.94 314 THR A N 1
ATOM 2360 C CA . THR A 1 314 ? -23.352 -1.471 44.784 1.00 93.94 314 THR A CA 1
ATOM 2361 C C . THR A 1 314 ? -21.966 -1.949 44.376 1.00 93.94 314 THR A C 1
ATOM 2363 O O . THR A 1 314 ? -21.150 -2.344 45.209 1.00 93.94 314 THR A O 1
ATOM 2366 N N . LEU A 1 315 ? -21.690 -1.896 43.079 1.00 94.69 315 LEU A N 1
ATOM 2367 C CA . LEU A 1 315 ? -20.406 -2.177 42.455 1.00 94.69 315 LEU A CA 1
ATOM 2368 C C . LEU A 1 315 ? -19.678 -0.871 42.161 1.00 94.69 315 LEU A C 1
ATOM 2370 O O . LEU A 1 315 ? -20.281 0.078 41.665 1.00 94.69 315 LEU A O 1
ATOM 2374 N N . SER A 1 316 ? -18.375 -0.840 42.429 1.00 94.00 316 SER A N 1
ATOM 2375 C CA . SER A 1 316 ? -17.513 0.312 42.165 1.00 94.00 316 SER A CA 1
ATOM 2376 C C . SER A 1 316 ? -16.403 -0.055 41.192 1.00 94.00 316 SER A C 1
ATOM 2378 O O . SER A 1 316 ? -15.791 -1.124 41.297 1.00 94.00 316 SER A O 1
ATOM 2380 N N . GLY A 1 317 ? -16.069 0.845 40.274 1.00 91.50 317 GLY A N 1
ATOM 2381 C CA . GLY A 1 317 ? -15.032 0.581 39.288 1.00 91.50 317 GLY A CA 1
ATOM 2382 C C . GLY A 1 317 ? -14.905 1.659 38.227 1.00 91.50 317 GLY A C 1
ATOM 2383 O O . GLY A 1 317 ? -15.171 2.826 38.490 1.00 91.50 317 GLY A O 1
ATOM 2384 N N . THR A 1 318 ? -14.459 1.267 37.038 1.00 90.12 318 THR A N 1
ATOM 2385 C CA . THR A 1 318 ? -14.457 2.120 35.847 1.00 90.12 318 THR A CA 1
ATOM 2386 C C . THR A 1 318 ? -14.932 1.324 34.646 1.00 90.12 318 THR A C 1
ATOM 2388 O O . THR A 1 318 ? -14.692 0.117 34.555 1.00 90.12 318 THR A O 1
ATOM 2391 N N . HIS A 1 319 ? -15.609 2.010 33.724 1.00 91.38 319 HIS A N 1
ATOM 2392 C CA . HIS A 1 319 ? -16.224 1.395 32.550 1.00 91.38 319 HIS A CA 1
ATOM 2393 C C . HIS A 1 319 ? -17.168 0.254 32.942 1.00 91.38 319 HIS A C 1
ATOM 2395 O O . HIS A 1 319 ? -17.095 -0.833 32.392 1.00 91.38 319 HIS A O 1
ATOM 2401 N N . LEU A 1 320 ? -18.053 0.471 33.919 1.00 91.81 320 LEU A N 1
ATOM 2402 C CA . LEU A 1 320 ? -19.026 -0.548 34.350 1.00 91.81 320 LEU A CA 1
ATOM 2403 C C . LEU A 1 320 ? -20.210 -0.734 33.380 1.00 91.81 320 LEU A C 1
ATOM 2405 O O . LEU A 1 320 ? -21.098 -1.537 33.652 1.00 91.81 320 LEU A O 1
ATOM 2409 N N . GLY A 1 321 ? -20.194 -0.031 32.245 1.00 88.88 321 GLY A N 1
ATOM 2410 C CA . GLY A 1 321 ? -21.270 0.013 31.258 1.00 88.88 321 GLY A CA 1
ATOM 2411 C C . GLY A 1 321 ? -22.159 1.250 31.402 1.00 88.88 321 GLY A C 1
ATOM 2412 O O . GLY A 1 321 ? -22.066 2.013 32.363 1.00 88.88 321 GLY A O 1
ATOM 2413 N N . SER A 1 322 ? -22.989 1.470 30.393 1.00 88.19 322 SER A N 1
ATOM 2414 C CA . SER A 1 322 ? -23.958 2.552 30.253 1.00 88.19 322 SER A CA 1
ATOM 2415 C C . SER A 1 322 ? -25.355 1.980 29.997 1.00 88.19 322 SER A C 1
ATOM 2417 O O . SER A 1 322 ? -25.528 0.775 29.841 1.00 88.19 322 SER A O 1
ATOM 2419 N N . VAL A 1 323 ? -26.358 2.854 29.907 1.00 87.12 323 VAL A N 1
ATOM 2420 C CA . VAL A 1 323 ? -27.759 2.474 29.638 1.00 87.12 323 VAL A CA 1
ATOM 2421 C C . VAL A 1 323 ? -27.993 1.788 28.292 1.00 87.12 323 VAL A C 1
ATOM 2423 O O . VAL A 1 323 ? -29.058 1.214 28.089 1.00 87.12 323 VAL A O 1
ATOM 2426 N N . GLU A 1 324 ? -27.030 1.854 27.373 1.00 87.75 324 GLU A N 1
ATOM 2427 C CA . GLU A 1 324 ? -27.107 1.195 26.065 1.00 87.75 324 GLU A CA 1
ATOM 2428 C C . GLU A 1 324 ? -26.421 -0.183 26.051 1.00 87.75 324 GLU A C 1
ATOM 2430 O O . GLU A 1 324 ? -26.515 -0.903 25.057 1.00 87.75 324 GLU A O 1
ATOM 2435 N N . ASP A 1 325 ? -25.743 -0.561 27.140 1.00 91.75 325 ASP A N 1
ATOM 2436 C CA . ASP A 1 325 ? -24.929 -1.772 27.214 1.00 91.75 325 ASP A CA 1
ATOM 2437 C C . ASP A 1 325 ? -25.680 -2.944 27.857 1.00 91.75 325 ASP A C 1
ATOM 2439 O O . ASP A 1 325 ? -26.472 -2.780 28.782 1.00 91.75 325 ASP A O 1
ATOM 2443 N N . ALA A 1 326 ? -25.366 -4.162 27.413 1.00 92.88 326 ALA A N 1
ATOM 2444 C CA . ALA A 1 326 ? -25.867 -5.383 28.035 1.00 92.88 326 ALA A CA 1
ATOM 2445 C C . ALA A 1 326 ? -24.999 -5.738 29.252 1.00 92.88 326 ALA A C 1
ATOM 2447 O O . ALA A 1 326 ? -23.883 -6.253 29.099 1.00 92.88 326 ALA A O 1
ATOM 2448 N N . ILE A 1 327 ? -25.501 -5.457 30.455 1.00 94.81 327 ILE A N 1
ATOM 2449 C CA . ILE A 1 327 ? -24.757 -5.605 31.710 1.00 94.81 327 ILE A CA 1
ATOM 2450 C C . ILE A 1 327 ? -25.358 -6.734 32.544 1.00 94.81 327 ILE A C 1
ATOM 2452 O O . ILE A 1 327 ? -26.502 -6.654 32.982 1.00 94.81 327 ILE A O 1
ATOM 2456 N N . PHE A 1 328 ? -24.554 -7.755 32.833 1.00 95.31 328 PHE A N 1
ATOM 2457 C CA . PHE A 1 328 ? -24.949 -8.896 33.655 1.00 95.31 328 PHE A CA 1
ATOM 2458 C C . PHE A 1 328 ? -24.054 -9.027 34.881 1.00 95.31 328 PHE A C 1
ATOM 2460 O O . PHE A 1 328 ? -22.824 -9.034 34.775 1.00 95.31 328 PHE A O 1
ATOM 2467 N N . VAL A 1 329 ? -24.672 -9.217 36.042 1.00 95.69 329 VAL A N 1
ATOM 2468 C CA . VAL A 1 329 ? -23.986 -9.471 37.307 1.00 95.69 329 VAL A CA 1
ATOM 2469 C C . VAL A 1 329 ? -24.374 -10.837 37.834 1.00 95.69 329 VAL A C 1
ATOM 2471 O O . VAL A 1 329 ? -25.544 -11.129 38.063 1.00 95.69 329 VAL A O 1
ATOM 2474 N N . ASN A 1 330 ? -23.367 -11.685 38.024 1.00 96.62 330 ASN A N 1
ATOM 2475 C CA . ASN A 1 330 ? -23.553 -13.043 38.508 1.00 96.62 330 ASN A CA 1
ATOM 2476 C C . ASN A 1 330 ? -23.037 -13.180 39.937 1.00 96.62 330 ASN A C 1
ATOM 2478 O O . ASN A 1 330 ? -21.894 -12.823 40.231 1.00 96.62 330 ASN A O 1
ATOM 2482 N N . PHE A 1 331 ? -23.858 -13.783 40.787 1.00 96.69 331 PHE A N 1
ATOM 2483 C CA . PHE A 1 331 ? -23.485 -14.277 42.102 1.00 96.69 331 PHE A CA 1
ATOM 2484 C C . PHE A 1 331 ? -22.988 -15.706 41.951 1.00 96.69 331 PHE A C 1
ATOM 2486 O O . PHE A 1 331 ? -23.758 -16.617 41.649 1.00 96.69 331 PHE A O 1
ATOM 2493 N N . TRP A 1 332 ? -21.692 -15.913 42.142 1.00 96.94 332 TRP A N 1
ATOM 2494 C CA . TRP A 1 332 ? -21.061 -17.215 41.980 1.00 96.94 332 TRP A CA 1
ATOM 2495 C C . TRP A 1 332 ? -20.671 -17.805 43.335 1.00 96.94 332 TRP A C 1
ATOM 2497 O O . TRP A 1 332 ? -20.018 -17.140 44.143 1.00 96.94 332 TRP A O 1
ATOM 2507 N N . ARG A 1 333 ? -21.046 -19.064 43.576 1.00 95.50 333 ARG A N 1
ATOM 2508 C CA . ARG A 1 333 ? -20.703 -19.818 44.790 1.00 95.50 333 ARG A CA 1
ATOM 2509 C C . ARG A 1 333 ? -20.503 -21.291 44.440 1.00 95.50 333 ARG A C 1
ATOM 2511 O O . ARG A 1 333 ? -21.267 -21.848 43.662 1.00 95.50 333 ARG A O 1
ATOM 2518 N N . ASP A 1 334 ? -19.470 -21.917 45.000 1.00 92.62 334 ASP A N 1
ATOM 2519 C CA . ASP A 1 334 ? -19.220 -23.366 44.905 1.00 92.62 334 ASP A CA 1
ATOM 2520 C C . ASP A 1 334 ? -19.251 -23.952 43.477 1.00 92.62 334 ASP A C 1
ATOM 2522 O O . ASP A 1 334 ? -19.735 -25.060 43.250 1.00 92.62 334 ASP A O 1
ATOM 2526 N N . GLY A 1 335 ? -18.733 -23.220 42.485 1.00 91.50 335 GLY A N 1
ATOM 2527 C CA . GLY A 1 335 ? -18.682 -23.704 41.099 1.00 91.50 335 GLY A CA 1
ATOM 2528 C C . GLY A 1 335 ? -19.923 -23.412 40.258 1.00 91.50 335 GLY A C 1
ATOM 2529 O O . GLY A 1 335 ? -19.893 -23.672 39.057 1.00 91.50 335 GLY A O 1
ATOM 2530 N N . VAL A 1 336 ? -20.982 -22.844 40.840 1.00 94.50 336 VAL A N 1
ATOM 2531 C CA . VAL A 1 336 ? -22.247 -22.563 40.150 1.00 94.50 336 VAL A CA 1
ATOM 2532 C C . VAL A 1 336 ? -22.643 -21.090 40.262 1.00 94.50 336 VAL A C 1
ATOM 2534 O O . VAL A 1 336 ? -22.322 -20.403 41.232 1.00 94.50 336 VAL A O 1
ATOM 2537 N N . VAL A 1 337 ? -23.348 -20.592 39.244 1.00 96.12 337 VAL A N 1
ATOM 2538 C CA . VAL A 1 337 ? -24.007 -19.281 39.304 1.00 96.12 337 VAL A CA 1
ATOM 2539 C C . VAL A 1 337 ? -25.296 -19.456 40.104 1.00 96.12 337 VAL A C 1
ATOM 2541 O O . VAL A 1 337 ? -26.201 -20.160 39.664 1.00 96.12 337 VAL A O 1
ATOM 2544 N N . ALA A 1 338 ? -25.346 -18.857 41.292 1.00 95.06 338 ALA A N 1
ATOM 2545 C CA . ALA A 1 338 ? -26.501 -18.889 42.182 1.00 95.06 338 ALA A CA 1
ATOM 2546 C C . ALA A 1 338 ? -27.604 -17.928 41.720 1.00 95.06 338 ALA A C 1
ATOM 2548 O O . ALA A 1 338 ? -28.781 -18.249 41.843 1.00 95.06 338 ALA A O 1
ATOM 2549 N N . LEU A 1 339 ? -27.216 -16.774 41.172 1.00 95.81 339 LEU A N 1
ATOM 2550 C CA . LEU A 1 339 ? -28.127 -15.778 40.617 1.00 95.81 339 LEU A CA 1
ATOM 2551 C C . LEU A 1 339 ? -27.432 -14.992 39.505 1.00 95.81 339 LEU A C 1
ATOM 2553 O O . LEU A 1 339 ? -26.247 -14.681 39.617 1.00 95.81 339 LEU A O 1
ATOM 2557 N N . MET A 1 340 ? -28.179 -14.655 38.457 1.00 96.06 340 MET A N 1
ATOM 2558 C CA . MET A 1 340 ? -27.769 -13.731 37.403 1.00 96.06 340 MET A CA 1
ATOM 2559 C C . MET A 1 340 ? -28.803 -12.616 37.323 1.00 96.06 340 MET A C 1
ATOM 2561 O O . MET A 1 340 ? -29.981 -12.898 37.127 1.00 96.06 340 MET A O 1
ATOM 2565 N N . LEU A 1 341 ? -28.348 -11.374 37.447 1.00 94.88 341 LEU A N 1
ATOM 2566 C CA . LEU A 1 341 ? -29.172 -10.183 37.288 1.00 94.88 341 LEU A CA 1
ATOM 2567 C C . LEU A 1 341 ? -28.684 -9.374 36.093 1.00 94.88 341 LEU A C 1
ATOM 2569 O O . LEU A 1 341 ? -27.479 -9.276 35.853 1.00 94.88 341 LEU A O 1
ATOM 2573 N N . GLU A 1 342 ? -29.623 -8.788 35.366 1.00 93.25 342 GLU A N 1
ATOM 2574 C CA . GLU A 1 342 ? -29.344 -7.743 34.387 1.00 93.25 342 GLU A CA 1
ATOM 2575 C C . GLU A 1 342 ? -29.422 -6.384 35.090 1.00 93.25 342 GLU A C 1
ATOM 2577 O O . GLU A 1 342 ? -30.296 -6.162 35.931 1.00 93.25 342 GLU A O 1
ATOM 2582 N N . ALA A 1 343 ? -28.471 -5.494 34.811 1.00 90.00 343 ALA A N 1
ATOM 2583 C CA . ALA A 1 343 ? -28.505 -4.156 35.383 1.00 90.00 343 ALA A CA 1
ATOM 2584 C C . ALA A 1 343 ? -29.528 -3.284 34.654 1.00 90.00 343 ALA A C 1
ATOM 2586 O O . ALA A 1 343 ? -29.433 -3.092 33.446 1.00 90.00 343 ALA A O 1
ATOM 2587 N N . GLU A 1 344 ? -30.454 -2.692 35.404 1.00 81.88 344 GLU A N 1
ATOM 2588 C CA . GLU A 1 344 ? -31.451 -1.759 34.880 1.00 81.88 344 GLU A CA 1
ATOM 2589 C C . GLU A 1 344 ? -31.320 -0.385 35.563 1.00 81.88 344 GLU A C 1
ATOM 2591 O O . GLU A 1 344 ? -30.968 -0.293 36.740 1.00 81.88 344 GLU A O 1
ATOM 2596 N N . GLY A 1 345 ? -31.641 0.700 34.848 1.00 69.56 345 GLY A N 1
ATOM 2597 C CA . GLY A 1 345 ? -31.765 2.047 35.425 1.00 69.56 345 GLY A CA 1
ATOM 2598 C C . GLY A 1 345 ? -30.669 3.042 35.026 1.00 69.56 345 GLY A C 1
ATOM 2599 O O . GLY A 1 345 ? -30.108 2.970 33.938 1.00 69.56 345 GLY A O 1
ATOM 2600 N N . ALA A 1 346 ? -30.424 4.044 35.881 1.00 62.62 346 ALA A N 1
ATOM 2601 C CA . ALA A 1 346 ? -29.421 5.083 35.643 1.00 62.62 346 ALA A CA 1
ATOM 2602 C C . ALA A 1 346 ? -28.023 4.540 35.961 1.00 62.62 346 ALA A C 1
ATOM 2604 O O . ALA A 1 346 ? -27.659 4.377 37.124 1.00 62.62 346 ALA A O 1
ATOM 2605 N N . LEU A 1 347 ? -27.263 4.256 34.909 1.00 77.19 347 LEU A N 1
ATOM 2606 C CA . LEU A 1 347 ? -25.958 3.617 34.994 1.00 77.19 347 LEU A CA 1
ATOM 2607 C C . LEU A 1 347 ? -24.846 4.662 34.913 1.00 77.19 347 LEU A C 1
ATOM 2609 O O . LEU A 1 347 ? -24.786 5.440 33.959 1.00 77.19 347 LEU A O 1
ATOM 2613 N N . ASP A 1 348 ? -23.985 4.680 35.929 1.00 77.12 348 ASP A N 1
ATOM 2614 C CA . ASP A 1 348 ? -22.736 5.434 35.929 1.00 77.12 348 ASP A CA 1
ATOM 2615 C C . ASP A 1 348 ? -21.594 4.479 35.557 1.00 77.12 348 ASP A C 1
ATOM 2617 O O . ASP A 1 348 ? -21.490 3.367 36.078 1.00 77.12 348 ASP A O 1
ATOM 2621 N N . GLN A 1 349 ? -20.692 4.923 34.682 1.00 84.19 349 GLN A N 1
ATOM 2622 C CA . GLN A 1 349 ? -19.514 4.141 34.321 1.00 84.19 349 GLN A CA 1
ATOM 2623 C C . GLN A 1 349 ? -18.571 3.900 35.511 1.00 84.19 349 GLN A C 1
ATOM 2625 O O . GLN A 1 349 ? -17.689 3.047 35.402 1.00 84.19 349 GLN A O 1
ATOM 2630 N N . ALA A 1 350 ? -18.735 4.614 36.631 1.00 89.44 350 ALA A N 1
ATOM 2631 C CA . ALA A 1 350 ? -17.955 4.409 37.850 1.00 89.44 350 ALA A CA 1
ATOM 2632 C C . ALA A 1 350 ? -18.670 3.605 38.955 1.00 89.44 350 ALA A C 1
ATOM 2634 O O . ALA A 1 350 ? -18.010 3.027 39.826 1.00 89.44 350 ALA A O 1
ATOM 2635 N N . SER A 1 351 ? -20.005 3.569 38.946 1.00 90.75 351 SER A N 1
ATOM 2636 C CA . SER A 1 351 ? -20.803 2.957 40.008 1.00 90.75 351 SER A CA 1
ATOM 2637 C C . SER A 1 351 ? -22.078 2.339 39.453 1.00 90.75 351 SER A C 1
ATOM 2639 O O . SER A 1 351 ? -22.851 2.988 38.754 1.00 90.75 351 SER A O 1
ATOM 2641 N N . LEU A 1 352 ? -22.335 1.095 39.838 1.00 92.12 352 LEU A N 1
ATOM 2642 C CA . LEU A 1 352 ? -23.502 0.335 39.409 1.00 92.12 352 LEU A CA 1
ATOM 2643 C C . LEU A 1 352 ? -24.221 -0.221 40.637 1.00 92.12 352 LEU A C 1
ATOM 2645 O O . LEU A 1 352 ? -23.646 -1.015 41.375 1.00 92.12 352 LEU A O 1
ATOM 2649 N N . THR A 1 353 ? -25.475 0.170 40.847 1.00 91.50 353 THR A N 1
ATOM 2650 C CA . THR A 1 353 ? -26.317 -0.377 41.919 1.00 91.50 353 THR A CA 1
ATOM 2651 C C . THR A 1 353 ? -27.367 -1.303 41.322 1.00 91.50 353 THR A C 1
ATOM 2653 O O . THR A 1 353 ? -28.080 -0.924 40.399 1.00 91.50 353 THR A O 1
ATOM 2656 N N . LEU A 1 354 ? -27.452 -2.520 41.853 1.00 91.56 354 LEU A N 1
ATOM 2657 C CA . LEU A 1 354 ? -28.370 -3.569 41.418 1.00 91.56 354 LEU A CA 1
ATOM 2658 C C . LEU A 1 354 ? -29.285 -3.941 42.570 1.00 91.56 354 LEU A C 1
ATOM 2660 O O . LEU A 1 354 ? -28.785 -4.249 43.648 1.00 91.56 354 LEU A O 1
ATOM 2664 N N . ALA A 1 355 ? -30.590 -3.984 42.335 1.00 92.00 355 ALA A N 1
ATOM 2665 C CA . ALA A 1 355 ? -31.534 -4.516 43.307 1.00 92.00 355 ALA A CA 1
ATOM 2666 C C . ALA A 1 355 ? -31.635 -6.037 43.153 1.00 92.00 355 ALA A C 1
ATOM 2668 O O . ALA A 1 355 ? -31.977 -6.517 42.075 1.00 92.00 355 ALA A O 1
ATOM 2669 N N . VAL A 1 356 ? -31.374 -6.799 44.219 1.00 93.12 356 VAL A N 1
ATOM 2670 C CA . VAL A 1 356 ? -31.779 -8.211 44.283 1.00 93.12 356 VAL A CA 1
ATOM 2671 C C . VAL A 1 356 ? -33.246 -8.242 44.719 1.00 93.12 356 VAL A C 1
ATOM 2673 O O . VAL A 1 356 ? -33.531 -7.914 45.879 1.00 93.12 356 VAL A O 1
ATOM 2676 N N . PRO A 1 357 ? -34.201 -8.580 43.831 1.00 92.44 357 PRO A N 1
ATOM 2677 C CA . PRO A 1 357 ? -35.611 -8.579 44.188 1.00 92.44 357 PRO A CA 1
ATOM 2678 C C . PRO A 1 357 ? -35.935 -9.732 45.143 1.00 92.44 357 PRO A C 1
ATOM 2680 O O . PRO A 1 357 ? -35.229 -10.735 45.226 1.00 92.44 357 PRO A O 1
ATOM 2683 N N . VAL A 1 358 ? -37.055 -9.606 45.855 1.00 90.75 358 VAL A N 1
ATOM 2684 C CA . VAL A 1 358 ? -37.527 -10.621 46.815 1.00 90.75 358 VAL A CA 1
ATOM 2685 C C . VAL A 1 358 ? -37.752 -12.002 46.173 1.00 90.75 358 VAL A C 1
ATOM 2687 O O . VAL A 1 358 ? -37.595 -13.036 46.833 1.00 90.75 358 VAL A O 1
ATOM 2690 N N . ASP A 1 359 ? -38.082 -12.024 44.881 1.00 92.06 359 ASP A N 1
ATOM 2691 C CA . ASP A 1 359 ? -38.299 -13.252 44.116 1.00 92.06 359 ASP A CA 1
ATOM 2692 C C . ASP A 1 359 ? -36.981 -13.983 43.794 1.00 92.06 359 ASP A C 1
ATOM 2694 O O . ASP A 1 359 ? -36.982 -15.212 43.735 1.00 92.06 359 ASP A O 1
ATOM 2698 N N . ASP A 1 360 ? -35.859 -13.254 43.743 1.00 92.88 360 ASP A N 1
ATOM 2699 C CA . ASP A 1 360 ? -34.505 -13.744 43.426 1.00 92.88 360 ASP A CA 1
ATOM 2700 C C . ASP A 1 360 ? -33.560 -13.742 44.642 1.00 92.88 360 ASP A C 1
ATOM 2702 O O . ASP A 1 360 ? -32.336 -13.672 44.533 1.00 92.88 360 ASP A O 1
ATOM 2706 N N . ARG A 1 361 ? -34.134 -13.792 45.841 1.00 91.88 361 ARG A N 1
ATOM 2707 C CA . ARG A 1 361 ? -33.413 -13.860 47.118 1.00 91.88 361 ARG A CA 1
ATOM 2708 C C . ARG A 1 361 ? -32.339 -14.957 47.163 1.00 91.88 361 ARG A C 1
ATOM 2710 O O . ARG A 1 361 ? -32.487 -16.044 46.602 1.00 91.88 361 ARG A O 1
ATOM 2717 N N . LEU A 1 362 ? -31.286 -14.691 47.930 1.00 93.44 362 LEU A N 1
ATOM 2718 C CA . LEU A 1 362 ? -30.123 -15.564 48.068 1.00 93.44 362 LEU A CA 1
ATOM 2719 C C . LEU A 1 362 ? -30.011 -16.128 49.485 1.00 93.44 362 LEU A C 1
ATOM 2721 O O . LEU A 1 362 ? -30.226 -15.426 50.473 1.00 93.44 362 LEU A O 1
ATOM 2725 N N . THR A 1 363 ? -29.588 -17.390 49.590 1.00 93.81 363 THR A N 1
ATOM 2726 C CA . THR A 1 363 ? -29.218 -17.981 50.888 1.00 93.81 363 THR A CA 1
ATOM 2727 C C . THR A 1 363 ? -28.009 -17.253 51.494 1.00 93.81 363 THR A C 1
ATOM 2729 O O . THR A 1 363 ? -27.128 -16.836 50.731 1.00 93.81 363 THR A O 1
ATOM 2732 N N . PRO A 1 364 ? -27.886 -17.155 52.828 1.00 93.38 364 PRO A N 1
ATOM 2733 C CA . PRO A 1 364 ? -26.725 -16.537 53.449 1.00 93.38 364 PRO A CA 1
ATOM 2734 C C . PRO A 1 364 ? -25.410 -17.231 53.067 1.00 93.38 364 PRO A C 1
ATOM 2736 O O . PRO A 1 364 ? -25.354 -18.458 52.935 1.00 93.38 364 PRO A O 1
ATOM 2739 N N . GLY A 1 365 ? -24.340 -16.456 52.884 1.00 93.75 365 GLY A N 1
ATOM 2740 C CA . GLY A 1 365 ? -23.002 -16.976 52.583 1.00 93.75 365 GLY A CA 1
ATOM 2741 C C . GLY A 1 365 ? -22.130 -16.031 51.759 1.00 93.75 365 GLY A C 1
ATOM 2742 O O . GLY A 1 365 ? -22.532 -14.924 51.421 1.00 93.75 365 GLY A O 1
ATOM 2743 N N . SER A 1 366 ? -20.921 -16.479 51.427 1.00 95.62 366 SER A N 1
ATOM 2744 C CA . SER A 1 366 ? -19.997 -15.734 50.566 1.00 95.62 366 SER A CA 1
ATOM 2745 C C . SER A 1 366 ? -20.278 -15.978 49.085 1.00 95.62 366 SER A C 1
ATOM 2747 O O . SER A 1 366 ? -20.349 -17.129 48.648 1.00 95.62 366 SER A O 1
ATOM 2749 N N . TYR A 1 367 ? -20.355 -14.904 48.303 1.00 96.38 367 TYR A N 1
ATOM 2750 C CA . TYR A 1 367 ? -20.504 -14.951 46.849 1.00 96.38 367 TYR A CA 1
ATOM 2751 C C . TYR A 1 367 ? -19.393 -14.157 46.174 1.00 96.38 367 TYR A C 1
ATOM 2753 O O . TYR A 1 367 ? -19.056 -13.054 46.601 1.00 96.38 367 TYR A O 1
ATOM 2761 N N . ARG A 1 368 ? -18.847 -14.691 45.081 1.00 97.00 368 ARG A N 1
ATOM 2762 C CA . ARG A 1 368 ? -17.998 -13.916 44.174 1.00 97.00 368 ARG A CA 1
ATOM 2763 C C . ARG A 1 368 ? -18.864 -13.228 43.144 1.00 97.00 368 ARG A C 1
ATOM 2765 O O . ARG A 1 368 ? -19.683 -13.875 42.494 1.00 97.00 368 ARG A O 1
ATOM 2772 N N . ILE A 1 369 ? -18.646 -11.934 42.979 1.00 97.00 369 ILE A N 1
ATOM 2773 C CA . ILE A 1 369 ? -19.386 -11.133 42.019 1.00 97.00 369 ILE A CA 1
ATOM 2774 C C . ILE A 1 369 ? -18.637 -11.133 40.693 1.00 97.00 369 ILE A C 1
ATOM 2776 O O . ILE A 1 369 ? -17.473 -10.743 40.629 1.00 97.00 369 ILE A O 1
ATOM 2780 N N . ILE A 1 370 ? -19.308 -11.579 39.634 1.00 96.44 370 ILE A N 1
ATOM 2781 C CA . ILE A 1 370 ? -18.779 -11.564 38.271 1.00 96.44 370 ILE A CA 1
ATOM 2782 C C . ILE A 1 370 ? -19.581 -10.551 37.463 1.00 96.44 370 ILE A C 1
ATOM 2784 O O . ILE A 1 370 ? -20.758 -10.778 37.182 1.00 96.44 370 ILE A O 1
ATOM 2788 N N . LEU A 1 371 ? -18.927 -9.464 37.061 1.00 95.25 371 LEU A N 1
ATOM 2789 C CA . LEU A 1 371 ? -19.494 -8.460 36.167 1.00 95.25 371 LEU A CA 1
ATOM 2790 C C . LEU A 1 371 ? -19.161 -8.796 34.712 1.00 95.25 371 LEU A C 1
ATOM 2792 O O . LEU A 1 371 ? -17.996 -9.034 34.377 1.00 95.25 371 LEU A O 1
ATOM 2796 N N . ARG A 1 372 ? -20.175 -8.764 33.847 1.00 95.56 372 ARG A N 1
ATOM 2797 C CA . ARG A 1 372 ? -20.028 -8.837 32.394 1.00 95.56 372 ARG A CA 1
ATOM 2798 C C . ARG A 1 372 ? -20.717 -7.654 31.731 1.00 95.56 372 ARG A C 1
ATOM 2800 O O . ARG A 1 372 ? -21.850 -7.350 32.078 1.00 95.56 372 ARG A O 1
ATOM 2807 N N . VAL A 1 373 ? -20.056 -7.037 30.761 1.00 94.19 373 VAL A N 1
ATOM 2808 C CA . VAL A 1 373 ? -20.578 -5.901 29.990 1.00 94.19 373 VAL A CA 1
ATOM 2809 C C . VAL A 1 373 ? -20.347 -6.196 28.512 1.00 94.19 373 VAL A C 1
ATOM 2811 O O . VAL A 1 373 ? -19.230 -6.523 28.123 1.00 94.19 373 VAL A O 1
ATOM 2814 N N . ASN A 1 374 ? -21.403 -6.179 27.694 1.00 94.31 374 ASN A N 1
ATOM 2815 C CA . ASN A 1 374 ? -21.355 -6.500 26.257 1.00 94.31 374 ASN A CA 1
ATOM 2816 C C . ASN A 1 374 ? -20.587 -7.795 25.929 1.00 94.31 374 ASN A C 1
ATOM 2818 O O . ASN A 1 374 ? -19.869 -7.901 24.935 1.00 94.31 374 ASN A O 1
ATOM 2822 N N . GLY A 1 375 ? -20.726 -8.798 26.797 1.00 91.25 375 GLY A N 1
ATOM 2823 C CA . GLY A 1 375 ? -20.093 -10.105 26.643 1.00 91.25 375 GLY A CA 1
ATOM 2824 C C . GLY A 1 375 ? -18.677 -10.230 27.215 1.00 91.25 375 GLY A C 1
ATOM 2825 O O . GLY A 1 375 ? -18.279 -11.371 27.480 1.00 91.25 375 GLY A O 1
ATOM 2826 N N . THR A 1 376 ? -17.964 -9.130 27.494 1.00 94.44 376 THR A N 1
ATOM 2827 C CA . THR A 1 376 ? -16.645 -9.148 28.157 1.00 94.44 376 THR A CA 1
ATOM 2828 C C . THR A 1 376 ? -16.802 -9.212 29.675 1.00 94.44 376 THR A C 1
ATOM 2830 O O . THR A 1 376 ? -17.821 -8.791 30.216 1.00 94.44 376 THR A O 1
ATOM 2833 N N . GLN A 1 377 ? -15.835 -9.805 30.380 1.00 95.19 377 GLN A N 1
ATOM 2834 C CA . GLN A 1 377 ? -15.891 -10.010 31.832 1.00 95.19 377 GLN A CA 1
ATOM 2835 C C . GLN A 1 377 ? -14.825 -9.173 32.538 1.00 95.19 377 GLN A C 1
ATOM 2837 O O . GLN A 1 377 ? -13.687 -9.115 32.075 1.00 95.19 377 GLN A O 1
ATOM 2842 N N . ALA A 1 378 ? -15.175 -8.590 33.686 1.00 94.25 378 ALA A N 1
ATOM 2843 C CA . ALA A 1 378 ? -14.193 -7.959 34.558 1.00 94.25 378 ALA A CA 1
ATOM 2844 C C . ALA A 1 378 ? -13.160 -8.996 35.049 1.00 94.25 378 ALA A C 1
ATOM 2846 O O . ALA A 1 378 ? -13.540 -10.114 35.422 1.00 94.25 378 ALA A O 1
ATOM 2847 N N . PRO A 1 379 ? -11.861 -8.649 35.098 1.00 92.44 379 PRO A N 1
ATOM 2848 C CA . PRO A 1 379 ? -10.829 -9.566 35.580 1.00 92.44 379 PRO A CA 1
ATOM 2849 C C . PRO A 1 379 ? -10.935 -9.813 37.092 1.00 92.44 379 PRO A C 1
ATOM 2851 O O . PRO A 1 379 ? -10.652 -10.912 37.568 1.00 92.44 379 PRO A O 1
ATOM 2854 N N . ALA A 1 380 ? -11.364 -8.804 37.853 1.00 92.94 380 ALA A N 1
ATOM 2855 C CA . ALA A 1 380 ? -11.572 -8.912 39.290 1.00 92.94 380 ALA A CA 1
ATOM 2856 C C . ALA A 1 380 ? -12.971 -9.451 39.617 1.00 92.94 380 ALA A C 1
ATOM 2858 O O . ALA A 1 380 ? -13.970 -9.004 39.057 1.00 92.94 380 ALA A O 1
ATOM 2859 N N . THR A 1 381 ? -13.036 -10.370 40.583 1.00 95.88 381 THR A N 1
ATOM 2860 C CA . THR A 1 381 ? -14.289 -10.937 41.104 1.00 95.88 381 THR A CA 1
ATOM 2861 C C . THR A 1 381 ? -14.348 -10.760 42.628 1.00 95.88 381 THR A C 1
ATOM 2863 O O . THR A 1 381 ? -13.970 -11.690 43.354 1.00 95.88 381 THR A O 1
ATOM 2866 N N . PRO A 1 382 ? -14.713 -9.568 43.141 1.00 95.50 382 PRO A N 1
ATOM 2867 C CA . PRO A 1 382 ? -14.732 -9.299 44.574 1.00 95.50 382 PRO A CA 1
ATOM 2868 C C . PRO A 1 382 ? -15.710 -10.234 45.292 1.00 95.50 382 PRO A C 1
ATOM 2870 O O . PRO A 1 382 ? -16.733 -10.642 44.739 1.00 95.50 382 PRO A O 1
ATOM 2873 N N . GLU A 1 383 ? -15.369 -10.588 46.527 1.00 95.81 383 GLU A N 1
ATOM 2874 C CA . GLU A 1 383 ? -16.208 -11.415 47.388 1.00 95.81 383 GLU A CA 1
ATOM 2875 C C . GLU A 1 383 ? -17.115 -10.527 48.240 1.00 95.81 383 GLU A C 1
ATOM 2877 O O . GLU A 1 383 ? -16.659 -9.549 48.832 1.00 95.81 383 GLU A O 1
ATOM 2882 N N . VAL A 1 384 ? -18.393 -10.887 48.311 1.00 94.06 384 VAL A N 1
ATOM 2883 C CA . VAL A 1 384 ? -19.391 -10.249 49.168 1.00 94.06 384 VAL A CA 1
ATOM 2884 C C . VAL A 1 384 ? -19.938 -11.298 50.123 1.00 94.06 384 VAL A C 1
ATOM 2886 O O . VAL A 1 384 ? -20.362 -12.377 49.705 1.00 94.06 384 VAL A O 1
ATOM 2889 N N . VAL A 1 385 ? -19.935 -10.969 51.412 1.00 92.94 385 VAL A N 1
ATOM 2890 C CA . VAL A 1 385 ? -20.568 -11.778 52.454 1.00 92.94 385 VAL A CA 1
ATOM 2891 C C . VAL A 1 385 ? -22.032 -11.353 52.553 1.00 92.94 385 VAL A C 1
ATOM 2893 O O . VAL A 1 385 ? -22.330 -10.215 52.902 1.00 92.94 385 VAL A O 1
ATOM 2896 N N . TRP A 1 386 ? -22.934 -12.261 52.195 1.00 90.62 386 TRP A N 1
ATOM 2897 C CA . TRP A 1 386 ? -24.380 -12.060 52.170 1.00 90.62 386 TRP A CA 1
ATOM 2898 C C . TRP A 1 386 ? -24.973 -12.588 53.478 1.00 90.62 386 TRP A C 1
ATOM 2900 O O . TRP A 1 386 ? -25.276 -13.777 53.580 1.00 90.62 386 TRP A O 1
ATOM 2910 N N . THR A 1 387 ? -25.038 -11.752 54.513 1.00 87.19 387 THR A N 1
ATOM 2911 C CA . THR A 1 387 ? -25.459 -12.143 55.875 1.00 87.19 387 THR A CA 1
ATOM 2912 C C . THR A 1 387 ? -26.263 -11.069 56.562 1.00 87.19 387 THR A C 1
ATOM 2914 O O . THR A 1 387 ? -25.914 -9.888 56.335 1.00 87.19 387 THR A O 1
#

Mean predicted aligned error: 16.67 Å

Sequence (387 aa):
MALADSRNAIGALGALLQSQLMARTTIHSVAVGRVASAVQLGGGPKFNLFLYQLSFDPQLRNHPLDQGQRTPLWMVAHYLLTAFDGDNDSDSTEAHEFLGAGMLALQALNFLQPTTDPLVDNPEPLKISFDQADPDLISKLMQGSNETFRLSVAFQVRPIMIVPSEAPDYAPLVHSVGSPENEGVSVLPNLGPRLRSVEPAQFDLGPTDDDPTRLGVRLRVRGDNLSSALQWICLSDVCYPVTAAPSGELHSFIPASTTLSPGSHPLTAAQDLPGGRRSVSNALMVELLPTLTGAVLDPNIVDNGNGDLYRDLTLSGTHLGSVEDAIFVNFWRDGVVALMLEAEGALDQASLTLAVPVDDRLTPGSYRIILRVNGTQAPATPEVVWT

Radius of gyration: 47.89 Å; Cα contacts (8 Å, |Δi|>4): 833; chains: 1; bounding box: 84×48×127 Å

pLDDT: mean 86.47, std 10.82, range [47.28, 97.88]